Protein AF-U3J9T2-F1 (afdb_monomer)

Solvent-accessible surface area (backbone atoms only — not comparable to full-atom values): 41982 Å² total; per-residue (Å²): 134,85,82,88,85,82,88,82,87,85,90,82,86,82,87,86,90,87,89,77,88,88,90,79,89,83,90,85,90,79,85,86,85,79,90,85,88,82,77,99,69,91,86,81,83,90,87,88,74,87,80,78,73,68,96,75,68,68,70,68,56,60,68,56,60,67,67,69,76,76,83,82,86,88,88,88,88,86,88,88,80,90,82,88,84,91,87,84,89,85,86,90,87,87,85,85,88,87,88,89,90,83,90,85,85,92,86,82,92,87,87,84,89,87,90,83,83,85,76,89,59,68,58,59,53,54,51,48,54,52,50,50,52,50,50,53,51,50,49,53,52,49,50,54,50,52,50,62,45,49,56,51,48,54,52,50,51,52,52,51,48,54,54,48,52,54,52,52,50,55,48,49,56,50,50,53,53,49,51,51,49,51,53,48,56,49,49,55,51,50,53,52,49,53,50,53,51,52,52,54,48,53,52,52,49,53,49,53,50,51,52,53,49,54,51,52,54,50,56,49,52,49,52,53,51,50,56,48,48,53,51,49,54,50,57,48,47,52,52,51,54,51,20,51,51,46,44,53,50,50,52,53,50,50,50,51,44,51,60,53,42,55,74,51,41,77,84,76,60,74,97,82,68,79,96,67,78,53,63,63,57,38,54,53,39,53,49,45,52,50,51,46,55,50,48,53,53,59,26,59,78,63,71,49,45,52,74,66,55,47,57,51,44,55,48,47,42,50,51,50,57,48,52,51,51,52,49,52,48,52,51,50,50,53,50,51,50,43,52,48,46,62,49,47,44,61,52,28,79,68,40,60,86,76,56,91,79,86,90,84,94,85,92,89,92,89,93,90,91,92,91,88,89,91,90,89,87,88,89,87,86,82,80,71,65,71,58,56,50,54,51,48,54,30,45,50,53,42,51,52,50,54,61,65,23,41,60,69,69,67,55,86,49,69,66,53,47,49,51,47,49,51,48,52,48,52,42,39,50,47,69,73,64,62,57,91,81,31,38,50,62,49,46,53,38,43,52,52,50,52,37,35,78,70,55,34,74,38,85,39,97,93,39,82,43,42,30,77,80,40,95,43,35,52,60,46,38,39,49,48,35,19,49,43,58,46,47,41,13,43,55,51,19,36,74,39,64,40,52,17,40,57,50,14,24,45,51,32,36,49,25,74,75,39,54,69,32,40,50,36,28,48,30,49,39,40,63,56,31,29,72,75,68,52,49,80,85,75,90,55,91,90,63,53,70,69,59,50,41,41,64,68,33,52,54,70,56,97,93,37,74,58,52,69,73,56,49,52,33,25,51,27,6,37,42,26,25,51,29,27,28,26,73,45,66,51,83,91,65,98,69,89,72,78,67,92,63,32,55,67,58,52,53,50,43,54,54,46,51,67,73,47,84,71,51,61,52,55,44,38,41,41,53,37,34,29,43,56,50,28,36,39,58,47,37,72,74,46,40,70,63,40,53,53,51,54,47,45,43,64,70,61,45,45,58,57,43,56,77,67,35,50,89,90,47,41,68,36,46,53,58,33,50,54,55,52,51,52,24,63,74,69,73,48,57,68,79,38,77,57,60,83,47,85,60,40,71,74,74

Foldseek 3Di:
DDDDDDDDDDDDDDDDDDDDDDDDDDDDDDDDDDDDDDDPDPPPPDDDDDPDDDPPPPPVVVVVVVVVPPPDDDDDDDDDDDDDDYDDDDDDDDDDDDDDDDDDDDDDDDDDDDDDDDPPDVVVVVVVVVVVVVVVVVVVVVVVVVVVVVVVVVVVVVVVVVVVVVVVVVVVVVVVVVVVVVVVVVVVVVVVVVVVVVVVVVVVVVVVVVVVVVVVVVVVVVVVVVVVVVVVVVVVVVVLVVQVVLLVLLVVLLVLLVVLLVVLDPVPDDPPFDPDPSVVLNVLSVVLNVVSVVLSVVCVVVPGDDPVSSVVSVVSSVVSVVSVVVVVVVRVVRVVVVVVCVVVVVCVCVVVVPDDDDDDYDDDYDYDDDDDDDDDDDDDDDDDPVLVVLLVVLLVLLVVLCVLCVCLVPPPDPVSVVLLVQLLQQQQVLLVVQDLFFLVSLVVSLVSNVCQLVQHWHDGPNDTHHLVVDPSSNSSSLLSNLLNLLVCLQPVCLPPVLSLQSSLQSQLAVCVVPVSSVSSNCNNLCQQAVLLSLDQDDDDPPDDPVVNVVSNNWDADPNDTDDPSSSLSRNLSSLSSVLNNQDHYHPPDDDPDDRPRHCVSVVVSLVSLQPDQDDQLNSLSNNQSNCLRNVQVNCVVVPPVSVVSLVCCVPPVLVSNVVRYDPVRCVSVVSSNVQSVVCVVVVHRDHHDNHRDPVSNVD

Mean predicted aligned error: 21.97 Å

Organism: Anas platyrhynchos platyrhynchos (NCBI:txid8840)

Sequence (699 aa):
MGSGVLNRCYEAPADPCGCSQQCLFTLSCCALSSQQVFSPKDVLEGCMSPLMLSSYSGWVLDRIVERSNQEITPSKTSTPNKSTPRTNQLPLEKVTSASHQGSSPLSSTVLSETKVLSLGNFICIFFWCVLVVLTVCCFWHLCNLQEGLRQRQEQQEQMVRAVYDLASEQLKRFDELKELKQHQEFQDLQEVMEKSLKETQGQQEKLKEEHRHRAKVLNLKLREAEQQRQRQEELERLRKEEGQERLRRLYSIQEEVLQLNQQIDPNYRHKDLPKIDLSAYSSRGNQICGLVSGLIRTTSERGFPTQVDVANTERALQEMRGLISSMQQEIAAAVEEKKRRDEEEKRQKQQELLKKSQMKAQSTAPAQLPGGKQTKEGLQVKTDESIMRWYQELQDAANQCVTSFSEISNCKDNEVKKIKTDLQKAATIPVSQISTIAGSQLREIFDKINNLLSGKSVQSGGRSVSVTQHPQGLDFVYYKLAEKFVSQGEEEVASHREAAFPIAVVASGIWEIHPRVGDLFLAHLHKKCPYSVPFYPAFKEGTSMEEYQRMLGYQFKDSKIEEQDHFLKRMSGLIRLYAAIIQLRWPYGNRQGTHPHGLSYGWRWLAQMLNMEPLADVTATLLFGFLEVCGNALMKQYQIQFWKMMLLIREDYFPRIEAITSSGQMGSLMRFKQFLEECLQKKEIPLPKGFLQPSFWRS

Secondary structure (DSSP, 8-state):
---------------------------------------TT---SS--------TT-SHHHHHHHHHHSSS------------------------------------------------TTHHHHHHHHHHHHHHHHHHHHHHHHHHHHHHHHHHHHHHHHHHHHHHHHHHHHHHHHHHHHHHHHHHHHHHHHHHHHHHHHHHHHHHHHHHHHHHHHHHHHHHHHHHHHHHHHHHHHHHHHHHHHHHHHHHHHHHHHHHHHHTT-TTSS-SSS----THHHHHHHHHHHHHHHHHHHHHHTTSS--HHHHHHHHHHHHHHHHHHHHHHHHHHHHHHHHHHHHHHHHHHTTTTTT---------------------------PPPHHHHHHHHHHHHHHHHHHHHTHHHHH---HHHHHHHHHHHHHHHHHHTT--SS-HHHHHHHHHHHHHHHTT--EEETTEEE-GGGSTTHHHHHHHHHHHHHHHHHHTHHHH-GGGHHHHHHHHHHHHHH-HHHHHHHHHHHHHH-GGGTT---PPPTT--HHHHHHHTT--EETTEEPPHHHHHHHHHHHHHHHHHHTT---SSS---SPPTT-HHHHHHHHHHHHHSPPPTTHHHHHHHHHHHHHHHHHHHHHHHHHHHHHHHIIIIIHHHHHHHS-TTTTHHHHHHHHHHHHHHHHTSPPPPTT---TTGGG-

InterPro domains:
  IPR012476 mRNA export factor GLE1-like [PF07817] (398-649)
  IPR012476 mRNA export factor GLE1-like [PTHR12960] (145-699)
  IPR038506 GLE1-like superfamily [G3DSA:1.25.40.510] (381-687)

pLDDT: mean 74.56, std 25.42, range [22.25, 98.0]

Radius of gyration: 57.05 Å; Cα contacts (8 Å, |Δi|>4): 463; chains: 1; bounding box: 172×95×191 Å

Structure (mmCIF, N/CA/C/O backbone):
data_AF-U3J9T2-F1
#
_entry.id   AF-U3J9T2-F1
#
loop_
_atom_site.group_PDB
_atom_site.id
_atom_site.type_symbol
_atom_site.label_atom_id
_atom_site.label_alt_id
_atom_site.label_comp_id
_atom_site.label_asym_id
_atom_site.label_entity_id
_atom_site.label_seq_id
_atom_site.pdbx_PDB_ins_code
_atom_site.Cartn_x
_atom_site.Cartn_y
_atom_site.Cartn_z
_atom_site.occupancy
_atom_site.B_iso_or_equiv
_atom_site.auth_seq_id
_atom_site.auth_comp_id
_atom_site.auth_asym_id
_atom_site.auth_atom_id
_atom_site.pdbx_PDB_model_num
ATOM 1 N N . MET A 1 1 ? -8.065 39.996 -40.412 1.00 37.09 1 MET A N 1
ATOM 2 C CA . MET A 1 1 ? -7.690 39.675 -41.809 1.00 37.09 1 MET A CA 1
ATOM 3 C C . MET A 1 1 ? -6.802 38.441 -41.711 1.00 37.09 1 MET A C 1
ATOM 5 O O . MET A 1 1 ? -5.920 38.449 -40.868 1.00 37.09 1 MET A O 1
ATOM 9 N N . GLY A 1 2 ? -7.122 37.312 -42.341 1.00 29.69 2 GLY A N 1
ATOM 10 C CA . GLY A 1 2 ? -7.402 37.195 -43.776 1.00 29.69 2 GLY A CA 1
ATOM 11 C C . GLY A 1 2 ? -6.067 36.847 -44.444 1.00 29.69 2 GLY A C 1
ATOM 12 O O . GLY A 1 2 ? -5.346 37.764 -44.806 1.00 29.69 2 GLY A O 1
ATOM 13 N N . SER A 1 3 ? -5.544 35.626 -44.302 1.00 26.44 3 SER A N 1
ATOM 14 C CA . SER A 1 3 ? -5.999 34.361 -44.918 1.00 26.44 3 SER A CA 1
ATOM 15 C C . SER A 1 3 ? -5.708 34.294 -46.420 1.00 26.44 3 SER A C 1
ATOM 17 O O . SER A 1 3 ? -6.382 34.955 -47.198 1.00 26.44 3 SER A O 1
ATOM 19 N N . GLY A 1 4 ? -4.781 33.408 -46.805 1.00 30.00 4 GLY A N 1
ATOM 20 C CA . GLY A 1 4 ? -4.706 32.811 -48.146 1.00 30.00 4 GLY A CA 1
ATOM 21 C C . GLY A 1 4 ? -3.979 33.600 -49.243 1.00 30.00 4 GLY A C 1
ATOM 22 O O . GLY A 1 4 ? -4.584 34.410 -49.934 1.00 30.00 4 GLY A O 1
ATOM 23 N N . VAL A 1 5 ? -2.723 33.225 -49.509 1.00 29.38 5 VAL A N 1
ATOM 24 C CA . VAL A 1 5 ? -2.078 33.343 -50.833 1.00 29.38 5 VAL A CA 1
ATOM 25 C C . VAL A 1 5 ? -1.424 31.975 -51.104 1.00 29.38 5 VAL A C 1
ATOM 27 O O . VAL A 1 5 ? -0.530 31.583 -50.365 1.00 29.38 5 VAL A O 1
ATOM 30 N N . LEU A 1 6 ? -2.063 31.074 -51.860 1.00 28.98 6 LEU A N 1
ATOM 31 C CA . LEU A 1 6 ? -2.065 30.921 -53.331 1.00 28.98 6 LEU A CA 1
ATOM 32 C C . LEU A 1 6 ? -0.812 30.222 -53.911 1.00 28.98 6 LEU A C 1
ATOM 34 O O . LEU A 1 6 ? 0.228 30.835 -54.097 1.00 28.98 6 LEU A O 1
ATOM 38 N N . ASN A 1 7 ? -1.002 28.933 -54.227 1.00 27.06 7 ASN A N 1
ATOM 39 C CA . ASN A 1 7 ? -0.387 28.072 -55.254 1.00 27.06 7 ASN A CA 1
ATOM 40 C C . ASN A 1 7 ? 0.936 28.488 -55.938 1.00 27.06 7 ASN A C 1
ATOM 42 O O . ASN A 1 7 ? 0.969 29.510 -56.621 1.00 27.06 7 ASN A O 1
ATOM 46 N N . ARG A 1 8 ? 1.862 27.517 -56.081 1.00 26.50 8 ARG A N 1
ATOM 47 C CA . ARG A 1 8 ? 2.026 26.756 -57.353 1.00 26.50 8 ARG A CA 1
ATOM 48 C C . ARG A 1 8 ? 3.056 25.606 -57.304 1.00 26.50 8 ARG A C 1
ATOM 50 O O . ARG A 1 8 ? 4.168 25.819 -56.845 1.00 26.50 8 ARG A O 1
ATOM 57 N N . CYS A 1 9 ? 2.697 24.492 -57.965 1.00 24.03 9 CYS A N 1
ATOM 58 C CA . CYS A 1 9 ? 3.589 23.486 -58.588 1.00 24.03 9 CYS A CA 1
ATOM 59 C C . CYS A 1 9 ? 4.529 22.692 -57.627 1.00 24.03 9 CYS A C 1
ATOM 61 O O . CYS A 1 9 ? 4.546 22.967 -56.434 1.00 24.03 9 CYS A O 1
ATOM 63 N N . TYR A 1 10 ? 5.265 21.641 -58.029 1.00 25.88 10 TYR A N 1
ATOM 64 C CA . TYR A 1 10 ? 5.532 21.046 -59.360 1.00 25.88 10 TYR A CA 1
ATOM 65 C C . TYR A 1 10 ? 5.380 19.500 -59.369 1.00 25.88 10 TYR A C 1
ATOM 67 O O . TYR A 1 10 ? 4.999 18.892 -58.373 1.00 25.88 10 TYR A O 1
ATOM 75 N N . GLU A 1 11 ? 5.626 18.903 -60.536 1.00 25.31 11 GLU A N 1
ATOM 76 C CA . GLU A 1 11 ? 5.378 17.514 -60.962 1.00 25.31 11 GLU A CA 1
ATOM 77 C C . GLU A 1 11 ? 6.262 16.428 -60.312 1.00 25.31 11 GLU A C 1
ATOM 79 O O . GLU A 1 11 ? 7.401 16.678 -59.923 1.00 25.31 11 GLU A O 1
ATOM 84 N N . ALA A 1 12 ? 5.757 15.187 -60.326 1.00 27.47 12 ALA A N 1
ATOM 85 C CA . ALA A 1 12 ? 6.510 13.924 -60.364 1.00 27.47 12 ALA A CA 1
ATOM 86 C C . ALA A 1 12 ? 5.554 12.773 -60.780 1.00 27.47 12 ALA A C 1
ATOM 88 O O . ALA A 1 12 ? 4.345 12.930 -60.575 1.00 27.47 12 ALA A O 1
ATOM 89 N N . PRO A 1 13 ? 6.029 11.606 -61.273 1.00 35.06 13 PRO A N 1
ATOM 90 C CA . PRO A 1 13 ? 7.404 11.222 -61.617 1.00 35.06 13 PRO A CA 1
ATOM 91 C C . PRO A 1 13 ? 7.576 10.894 -63.123 1.00 35.06 13 PRO A C 1
ATOM 93 O O . PRO A 1 13 ? 6.642 11.035 -63.910 1.00 35.06 13 PRO A O 1
ATOM 96 N N . ALA A 1 14 ? 8.757 10.397 -63.511 1.00 27.16 14 ALA A N 1
ATOM 97 C CA . ALA A 1 14 ? 8.993 9.753 -64.806 1.00 27.16 14 ALA A CA 1
ATOM 98 C C . ALA A 1 14 ? 9.540 8.319 -64.632 1.00 27.16 14 ALA A C 1
ATOM 100 O O . ALA A 1 14 ? 10.391 8.065 -63.781 1.00 27.16 14 ALA A O 1
ATOM 101 N N . ASP A 1 15 ? 9.001 7.423 -65.456 1.00 27.42 15 ASP A N 1
ATOM 102 C CA . ASP A 1 15 ? 9.308 5.993 -65.665 1.00 27.42 15 ASP A CA 1
ATOM 103 C C . ASP A 1 15 ? 10.662 5.784 -66.426 1.00 27.42 15 ASP A C 1
ATOM 105 O O . ASP A 1 15 ? 11.304 6.800 -66.717 1.00 27.42 15 ASP A O 1
ATOM 109 N N . PRO A 1 16 ? 11.137 4.561 -66.821 1.00 45.53 16 PRO A N 1
ATOM 110 C CA . PRO A 1 16 ? 10.423 3.270 -66.902 1.00 45.53 16 PRO A CA 1
ATOM 111 C C . PRO A 1 16 ? 11.181 1.968 -66.493 1.00 45.53 16 PRO A C 1
ATOM 113 O O . PRO A 1 16 ? 12.394 1.926 -66.302 1.00 45.53 16 PRO A O 1
ATOM 116 N N . CYS A 1 17 ? 10.431 0.860 -66.628 1.00 26.41 17 CYS A N 1
ATOM 117 C CA . CYS A 1 17 ? 10.814 -0.429 -67.252 1.00 26.41 17 CYS A CA 1
ATOM 118 C C . CYS A 1 17 ? 11.277 -1.632 -66.398 1.00 26.41 17 CYS A C 1
ATOM 120 O O . CYS A 1 17 ? 12.336 -1.644 -65.781 1.00 26.41 17 CYS A O 1
ATOM 122 N N . GLY A 1 18 ? 10.517 -2.731 -66.536 1.00 25.39 18 GLY A N 1
ATOM 123 C CA . GLY A 1 18 ? 10.809 -4.071 -66.008 1.00 25.39 18 GLY A CA 1
ATOM 124 C C . GLY A 1 18 ? 9.667 -5.061 -66.295 1.00 25.39 18 GLY A C 1
ATOM 125 O O . GLY A 1 18 ? 9.005 -5.524 -65.373 1.00 25.39 18 GLY A O 1
ATOM 126 N N . CYS A 1 19 ? 9.357 -5.319 -67.571 1.00 25.73 19 CYS A N 1
ATOM 127 C CA . CYS A 1 19 ? 8.149 -6.060 -67.969 1.00 25.73 19 CYS A CA 1
ATOM 128 C C . CYS A 1 19 ? 8.258 -7.592 -67.849 1.00 25.73 19 CYS A C 1
ATOM 130 O O . CYS A 1 19 ? 9.147 -8.185 -68.454 1.00 25.73 19 CYS A O 1
ATOM 132 N N . SER A 1 20 ? 7.223 -8.231 -67.288 1.00 25.77 20 SER A N 1
ATOM 133 C CA . SER A 1 20 ? 6.673 -9.486 -67.836 1.00 25.77 20 SER A CA 1
ATOM 134 C C . SER A 1 20 ? 5.197 -9.703 -67.455 1.00 25.77 20 SER A C 1
ATOM 136 O O . SER A 1 20 ? 4.855 -9.731 -66.278 1.00 25.77 20 SER A O 1
ATOM 138 N N . GLN A 1 21 ? 4.352 -9.841 -68.482 1.00 26.75 21 GLN A N 1
ATOM 139 C CA . GLN A 1 21 ? 3.267 -10.827 -68.693 1.00 26.75 21 GLN A CA 1
ATOM 140 C C . GLN A 1 21 ? 2.772 -11.707 -67.513 1.00 26.75 21 GLN A C 1
ATOM 142 O O . GLN A 1 21 ? 3.571 -12.187 -66.722 1.00 26.75 21 GLN A O 1
ATOM 147 N N . GLN A 1 22 ? 1.503 -12.140 -67.423 1.00 25.70 22 GLN A N 1
ATOM 148 C CA . GLN A 1 22 ? 0.239 -11.839 -68.135 1.00 25.70 22 GLN A CA 1
ATOM 149 C C . GLN A 1 22 ? -0.900 -12.590 -67.408 1.00 25.70 22 GLN A C 1
ATOM 151 O O . GLN A 1 22 ? -0.722 -13.767 -67.112 1.00 25.70 22 GLN A O 1
ATOM 156 N N . CYS A 1 23 ? -2.080 -11.982 -67.225 1.00 24.98 23 CYS A N 1
ATOM 157 C CA . CYS A 1 23 ? -3.398 -12.642 -67.337 1.00 24.98 23 CYS A CA 1
ATOM 158 C C . CYS A 1 23 ? -4.540 -11.612 -67.243 1.00 24.98 23 CYS A C 1
ATOM 160 O O . CYS A 1 23 ? -4.361 -10.526 -66.696 1.00 24.98 23 CYS A O 1
ATOM 162 N N . LEU A 1 24 ? -5.698 -11.944 -67.817 1.00 24.73 24 LEU A N 1
ATOM 163 C CA . LEU A 1 24 ? -6.875 -11.078 -67.978 1.00 24.73 24 LEU A CA 1
ATOM 164 C C . LEU A 1 24 ? -8.155 -11.828 -67.569 1.00 24.73 24 LEU A C 1
ATOM 166 O O . LEU A 1 24 ? -8.141 -13.054 -67.500 1.00 24.73 24 LEU A O 1
ATOM 170 N N . PHE A 1 25 ? -9.261 -11.079 -67.442 1.00 24.00 25 PHE A N 1
ATOM 171 C CA . PHE A 1 25 ? -10.639 -11.544 -67.187 1.00 24.00 25 PHE A CA 1
ATOM 172 C C . PHE A 1 25 ? -10.896 -12.122 -65.772 1.00 24.00 25 PHE A C 1
ATOM 174 O O . PHE A 1 25 ? -9.995 -12.652 -65.137 1.00 24.00 25 PHE A O 1
ATOM 181 N N . THR A 1 26 ? -12.095 -12.013 -65.180 1.00 25.84 26 THR A N 1
ATOM 182 C CA . THR A 1 26 ? -13.397 -11.478 -65.656 1.00 25.84 26 THR A CA 1
ATOM 183 C C . THR A 1 26 ? -14.013 -10.446 -64.698 1.00 25.84 26 THR A C 1
ATOM 185 O O . THR A 1 26 ? -13.983 -10.626 -63.484 1.00 25.84 26 THR A O 1
ATOM 188 N N . LEU A 1 27 ? -14.709 -9.449 -65.255 1.00 23.45 27 LEU A N 1
ATOM 189 C CA . LEU A 1 27 ? -15.779 -8.689 -64.588 1.00 23.45 27 LEU A CA 1
ATOM 190 C C . LEU A 1 27 ? -17.138 -9.351 -64.880 1.00 23.45 27 LEU A C 1
ATOM 192 O O . LEU A 1 27 ? -17.394 -9.627 -66.049 1.00 23.45 27 LEU A O 1
ATOM 196 N N . SER A 1 28 ? -18.025 -9.506 -63.883 1.00 22.42 28 SER A N 1
ATOM 197 C CA . SER A 1 28 ? -19.464 -9.184 -64.027 1.00 22.42 28 SER A CA 1
ATOM 198 C C . SER A 1 28 ? -20.250 -9.214 -62.698 1.00 22.42 28 SER A C 1
ATOM 200 O O . SER A 1 28 ? -19.839 -9.816 -61.713 1.00 22.42 28 SER A O 1
ATOM 202 N N . CYS A 1 29 ? -21.392 -8.530 -62.717 1.00 22.25 29 CYS A N 1
ATOM 203 C CA . CYS A 1 29 ? -22.318 -8.133 -61.655 1.00 22.25 29 CYS A CA 1
ATOM 204 C C . CYS A 1 29 ? -22.961 -9.232 -60.779 1.00 22.25 29 CYS A C 1
ATOM 206 O O . CYS A 1 29 ? -23.467 -10.223 -61.298 1.00 22.25 29 CYS A O 1
ATOM 208 N N . CYS A 1 30 ? -23.167 -8.925 -59.488 1.00 22.28 30 CYS A N 1
ATOM 209 C CA . CYS A 1 30 ? -24.465 -8.488 -58.912 1.00 22.28 30 CYS A CA 1
ATOM 210 C C . CYS A 1 30 ? -24.235 -7.914 -57.491 1.00 22.28 30 CYS A C 1
ATOM 212 O O . CYS A 1 30 ? -23.440 -8.459 -56.737 1.00 22.28 30 CYS A O 1
ATOM 214 N N . ALA A 1 31 ? -24.694 -6.696 -57.169 1.00 22.88 31 ALA A N 1
ATOM 215 C CA . ALA A 1 31 ? -26.007 -6.383 -56.568 1.00 22.88 31 ALA A CA 1
ATOM 216 C C . ALA A 1 31 ? -26.253 -7.145 -55.240 1.00 22.88 31 ALA A C 1
ATOM 218 O O . ALA A 1 31 ? -26.233 -8.368 -55.230 1.00 22.88 31 ALA A O 1
ATOM 219 N N . LEU A 1 32 ? -26.494 -6.493 -54.094 1.00 23.23 32 LEU A N 1
ATOM 220 C CA . LEU A 1 32 ? -27.290 -5.270 -53.895 1.00 23.23 32 LEU A CA 1
ATOM 221 C C . LEU A 1 32 ? -26.536 -4.018 -53.388 1.00 23.23 32 LEU A C 1
ATOM 223 O O . LEU A 1 32 ? -25.539 -4.099 -52.677 1.00 23.23 32 LEU A O 1
ATOM 227 N N . SER A 1 33 ? -27.115 -2.852 -53.695 1.00 22.59 33 SER A N 1
ATOM 228 C CA . SER A 1 33 ? -26.993 -1.590 -52.942 1.00 22.59 33 SER A CA 1
ATOM 229 C C . SER A 1 33 ? -28.260 -1.400 -52.058 1.00 22.59 33 SER A C 1
ATOM 231 O O . SER A 1 33 ? -29.157 -2.235 -52.104 1.00 22.59 33 SER A O 1
ATOM 233 N N . SER A 1 34 ? -28.436 -0.379 -51.212 1.00 23.20 34 SER A N 1
ATOM 234 C CA . SER A 1 34 ? -27.685 0.870 -51.060 1.00 23.20 34 SER A CA 1
ATOM 235 C C . SER A 1 34 ? -27.793 1.459 -49.643 1.00 23.20 34 SER A C 1
ATOM 237 O O . SER A 1 34 ? -28.637 1.063 -48.850 1.00 23.20 34 SER A O 1
ATOM 239 N N . GLN A 1 35 ? -26.935 2.450 -49.394 1.00 24.20 35 GLN A N 1
ATOM 240 C CA . GLN A 1 35 ? -27.087 3.610 -48.499 1.00 24.20 35 GLN A CA 1
ATOM 241 C C . GLN A 1 35 ? -28.325 3.687 -47.576 1.00 24.20 35 GLN A C 1
ATOM 243 O O . GLN A 1 35 ? -29.444 3.866 -48.055 1.00 24.20 35 GLN A O 1
ATOM 248 N N . GLN A 1 36 ? -28.084 3.917 -46.280 1.00 23.41 36 GLN A N 1
ATOM 249 C CA . GLN A 1 36 ? -28.681 5.093 -45.634 1.00 23.41 36 GLN A CA 1
ATOM 250 C C . GLN A 1 36 ? -27.808 5.643 -44.496 1.00 23.41 36 GLN A C 1
ATOM 252 O O . GLN A 1 36 ? -27.172 4.896 -43.759 1.00 23.41 36 GLN A O 1
ATOM 257 N N . VAL A 1 37 ? -27.761 6.972 -44.388 1.00 26.27 37 VAL A N 1
ATOM 258 C CA . VAL A 1 37 ? -27.124 7.720 -43.293 1.00 26.27 37 VAL A CA 1
ATOM 259 C C . VAL A 1 37 ? -28.226 8.157 -42.338 1.00 26.27 37 VAL A C 1
ATOM 261 O O . VAL A 1 37 ? -29.204 8.736 -42.806 1.00 26.27 37 VAL A O 1
ATOM 264 N N . PHE A 1 38 ? -28.059 7.954 -41.028 1.00 22.70 38 PHE A N 1
ATOM 265 C CA . PHE A 1 38 ? -28.957 8.536 -40.027 1.00 22.70 38 PHE A CA 1
ATOM 266 C C . PHE A 1 38 ? -28.241 9.102 -38.792 1.00 22.70 38 PHE A C 1
ATOM 268 O O . PHE A 1 38 ? -27.065 8.852 -38.538 1.00 22.70 38 PHE A O 1
ATOM 275 N N . SER A 1 39 ? -28.983 9.972 -38.107 1.00 24.02 39 SER A N 1
ATOM 276 C CA . SER A 1 39 ? -28.554 10.928 -37.080 1.00 24.02 39 SER A CA 1
ATOM 277 C C . SER A 1 39 ? -28.090 10.278 -35.763 1.00 24.02 39 SER A C 1
ATOM 279 O O . SER A 1 39 ? -28.626 9.238 -35.383 1.00 24.02 39 SER A O 1
ATOM 281 N N . PRO A 1 40 ? -27.168 10.897 -34.996 1.00 32.62 40 PRO A N 1
ATOM 282 C CA . PRO A 1 40 ? -26.811 10.420 -33.661 1.00 32.62 40 PRO A CA 1
ATOM 283 C C . PRO A 1 40 ? -27.946 10.660 -32.649 1.00 32.62 40 PRO A C 1
ATOM 285 O O . PRO A 1 40 ? -28.027 11.732 -32.042 1.00 32.62 40 PRO A O 1
ATOM 288 N N . LYS A 1 41 ? -28.808 9.656 -32.435 1.00 28.89 41 LYS A N 1
ATOM 289 C CA . LYS A 1 41 ? -29.749 9.630 -31.295 1.00 28.89 41 LYS A CA 1
ATOM 290 C C . LYS A 1 41 ? -30.084 8.247 -30.719 1.00 28.89 41 LYS A C 1
ATOM 292 O O . LYS A 1 41 ? -30.382 8.174 -29.530 1.00 28.89 41 LYS A O 1
ATOM 297 N N . ASP A 1 42 ? -29.947 7.171 -31.490 1.00 28.09 42 ASP A N 1
ATOM 298 C CA . ASP A 1 42 ? -30.447 5.842 -31.100 1.00 28.09 42 ASP A CA 1
ATOM 299 C C . ASP A 1 42 ? -29.380 4.938 -30.450 1.00 28.09 42 ASP A C 1
ATOM 301 O O . ASP A 1 42 ? -29.049 3.865 -30.946 1.00 28.09 42 ASP A O 1
ATOM 305 N N . VAL A 1 43 ? -28.843 5.377 -29.304 1.00 29.23 43 VAL A N 1
ATOM 306 C CA . VAL A 1 43 ? -28.129 4.513 -28.333 1.00 29.23 43 VAL A CA 1
ATOM 307 C C . VAL A 1 43 ? -28.558 4.910 -26.914 1.00 29.23 43 VAL A C 1
ATOM 309 O O . VAL A 1 43 ? -27.759 5.382 -26.105 1.00 29.23 43 VAL A O 1
ATOM 312 N N . LEU A 1 44 ? -29.861 4.807 -26.631 1.00 32.53 44 LEU A N 1
ATOM 313 C CA . LEU A 1 44 ? -30.447 5.261 -25.361 1.00 32.53 44 LEU A CA 1
ATOM 314 C C . LEU A 1 44 ? -31.563 4.349 -24.819 1.00 32.53 44 LEU A C 1
ATOM 316 O O . LEU A 1 44 ? -32.418 4.786 -24.055 1.00 32.53 44 LEU A O 1
ATOM 320 N N . GLU A 1 45 ? -31.529 3.063 -25.167 1.00 31.00 45 GLU A N 1
ATOM 321 C CA . GLU A 1 45 ? -32.455 2.057 -24.642 1.00 31.00 45 GLU A CA 1
ATOM 322 C C . GLU A 1 45 ? -31.674 0.771 -24.318 1.00 31.00 45 GLU A C 1
ATOM 324 O O . GLU A 1 45 ? -30.967 0.238 -25.170 1.00 31.00 45 GLU A O 1
ATOM 329 N N . GLY A 1 46 ? -31.708 0.331 -23.052 1.00 29.09 46 GLY A N 1
ATOM 330 C CA . GLY A 1 46 ? -30.926 -0.825 -22.574 1.00 29.09 46 GLY A CA 1
ATOM 331 C C . GLY A 1 46 ? -30.409 -0.754 -21.128 1.00 29.09 46 GLY A C 1
ATOM 332 O O . GLY A 1 46 ? -30.119 -1.794 -20.550 1.00 29.09 46 GLY A O 1
ATOM 333 N N . CYS A 1 47 ? -30.342 0.434 -20.510 1.00 30.98 47 CYS A N 1
ATOM 334 C CA . CYS A 1 47 ? -29.929 0.612 -19.106 1.00 30.98 47 CYS A CA 1
ATOM 335 C C . CYS A 1 47 ? -30.769 1.690 -18.393 1.00 30.98 47 CYS A C 1
ATOM 337 O O . CYS A 1 47 ? -30.274 2.772 -18.086 1.00 30.98 47 CYS A O 1
ATOM 339 N N . MET A 1 48 ? -32.044 1.395 -18.117 1.00 26.98 48 MET A N 1
ATOM 340 C CA . MET A 1 48 ? -32.914 2.254 -17.303 1.00 26.98 48 MET A CA 1
ATOM 341 C C . MET A 1 48 ? -33.568 1.467 -16.164 1.00 26.98 48 MET A C 1
ATOM 343 O O . MET A 1 48 ? -34.574 0.783 -16.323 1.00 26.98 48 MET A O 1
ATOM 347 N N . SER A 1 49 ? -32.996 1.610 -14.975 1.00 28.16 49 SER A N 1
ATOM 348 C CA . SER A 1 49 ? -33.677 1.422 -13.693 1.00 28.16 49 SER A CA 1
ATOM 349 C C . SER A 1 49 ? -33.198 2.558 -12.790 1.00 28.16 49 SER A C 1
ATOM 351 O O . SER A 1 49 ? -31.984 2.733 -12.656 1.00 28.16 49 SER A O 1
ATOM 353 N N . PRO A 1 50 ? -34.094 3.402 -12.248 1.00 28.45 50 PRO A N 1
ATOM 354 C CA . PRO A 1 50 ? -33.684 4.651 -11.622 1.00 28.45 50 PRO A CA 1
ATOM 355 C C . PRO A 1 50 ? -32.957 4.390 -10.300 1.00 28.45 50 PRO A C 1
ATOM 357 O O . PRO A 1 50 ? -33.562 3.978 -9.310 1.00 28.45 50 PRO A O 1
ATOM 360 N N . LEU A 1 51 ? -31.656 4.688 -10.273 1.00 28.17 51 LEU A N 1
ATOM 361 C CA . LEU A 1 51 ? -30.897 4.814 -9.032 1.00 28.17 51 LEU A CA 1
ATOM 362 C C . LEU A 1 51 ? -31.432 6.023 -8.255 1.00 28.17 51 LEU A C 1
ATOM 364 O O . LEU A 1 51 ? -31.053 7.164 -8.520 1.00 28.17 51 LEU A O 1
ATOM 368 N N . MET A 1 52 ? -32.326 5.762 -7.301 1.00 27.03 52 MET A N 1
ATOM 369 C CA . MET A 1 52 ? -32.778 6.760 -6.336 1.00 27.03 52 MET A CA 1
ATOM 370 C C . MET A 1 52 ? -31.572 7.289 -5.558 1.00 27.03 52 MET A C 1
ATOM 372 O O . MET A 1 52 ? -30.948 6.561 -4.784 1.00 27.03 52 MET A O 1
ATOM 376 N N . LEU A 1 53 ? -31.239 8.562 -5.773 1.00 29.94 53 LEU A N 1
ATOM 377 C CA . LEU A 1 53 ? -30.223 9.253 -4.988 1.00 29.94 53 LEU A CA 1
ATOM 378 C C . LEU A 1 53 ? -30.660 9.318 -3.521 1.00 29.94 53 LEU A C 1
ATOM 380 O O . LEU A 1 53 ? -31.820 9.598 -3.216 1.00 29.94 53 LEU A O 1
ATOM 384 N N . SER A 1 54 ? -29.709 9.093 -2.612 1.00 33.94 54 SER A N 1
ATOM 385 C CA . SER A 1 54 ? -29.925 9.313 -1.181 1.00 33.94 54 SER A CA 1
ATOM 386 C C . SER A 1 54 ? -30.362 10.759 -0.931 1.00 33.94 54 SER A C 1
ATOM 388 O O . SER A 1 54 ? -29.825 11.691 -1.533 1.00 33.94 54 SER A O 1
ATOM 390 N N . SER A 1 55 ? -31.307 10.955 -0.010 1.00 33.44 55 SER A N 1
ATOM 391 C CA . SER A 1 55 ? -32.034 12.212 0.236 1.00 33.44 55 SER A CA 1
ATOM 392 C C . SER A 1 55 ? -31.191 13.375 0.793 1.00 33.44 55 SER A C 1
ATOM 394 O O . SER A 1 55 ? -31.745 14.350 1.292 1.00 33.44 55 SER A O 1
ATOM 396 N N . TYR A 1 56 ? -29.862 13.284 0.722 1.00 39.78 56 TYR A N 1
ATOM 397 C CA . TYR A 1 56 ? -28.905 14.282 1.201 1.00 39.78 56 TYR A CA 1
ATOM 398 C C . TYR A 1 56 ? -28.186 15.042 0.066 1.00 39.78 56 TYR A C 1
ATOM 400 O O . TYR A 1 56 ? -27.474 16.008 0.323 1.00 39.78 56 TYR A O 1
ATOM 408 N N . SER A 1 57 ? -28.363 14.648 -1.203 1.00 35.88 57 SER A N 1
ATOM 409 C CA . SER A 1 57 ? -27.598 15.213 -2.330 1.00 35.88 57 SER A CA 1
ATOM 410 C C . SER A 1 57 ? -28.096 16.563 -2.872 1.00 35.88 57 SER A C 1
ATOM 412 O O . SER A 1 57 ? -27.471 17.106 -3.779 1.00 35.88 57 SER A O 1
ATOM 414 N N . GLY A 1 58 ? -29.208 17.111 -2.364 1.00 33.06 58 GLY A N 1
ATOM 415 C CA . GLY A 1 58 ? -29.815 18.340 -2.905 1.00 33.06 58 GLY A CA 1
ATOM 416 C C . GLY A 1 58 ? -28.979 19.609 -2.687 1.00 33.06 58 GLY A C 1
ATOM 417 O O . GLY A 1 58 ? -28.771 20.384 -3.616 1.00 33.06 58 GLY A O 1
ATOM 418 N N . TRP A 1 59 ? -28.434 19.788 -1.480 1.00 40.31 59 TRP A N 1
ATOM 419 C CA . TRP A 1 59 ? -27.824 21.053 -1.032 1.00 40.31 59 TRP A CA 1
ATOM 420 C C . TRP A 1 59 ? -26.502 21.428 -1.732 1.00 40.31 59 TRP A C 1
ATOM 422 O O . TRP A 1 59 ? -26.029 22.559 -1.640 1.00 40.31 59 TRP A O 1
ATOM 432 N N . VAL A 1 60 ? -25.890 20.485 -2.454 1.00 34.69 60 VAL A N 1
ATOM 433 C CA . VAL A 1 60 ? -24.620 20.702 -3.169 1.00 34.69 60 VAL A CA 1
ATOM 434 C C . VAL A 1 60 ? -24.806 21.587 -4.411 1.00 34.69 60 VAL A C 1
ATOM 436 O O . VAL A 1 60 ? -23.849 22.219 -4.854 1.00 34.69 60 VAL A O 1
ATOM 439 N N . LEU A 1 61 ? -26.019 21.663 -4.971 1.00 35.72 61 LEU A N 1
ATOM 440 C CA . LEU A 1 61 ? -26.293 22.443 -6.182 1.00 35.72 61 LEU A CA 1
ATOM 441 C C . LEU A 1 61 ? -26.444 23.945 -5.896 1.00 35.72 61 LEU A C 1
ATOM 443 O O . LEU A 1 61 ? -25.857 24.753 -6.616 1.00 35.72 61 LEU A O 1
ATOM 447 N N . ASP A 1 62 ? -27.146 24.324 -4.824 1.00 32.28 62 ASP A N 1
ATOM 448 C CA . ASP A 1 62 ? -27.434 25.732 -4.499 1.00 32.28 62 ASP A CA 1
ATOM 449 C C . ASP A 1 62 ? -26.146 26.555 -4.310 1.00 32.28 62 ASP A C 1
ATOM 451 O O . ASP A 1 62 ? -25.973 27.623 -4.903 1.00 32.28 62 ASP A O 1
ATOM 455 N N . ARG A 1 63 ? -25.172 25.995 -3.578 1.00 36.72 63 ARG A N 1
ATOM 456 C CA . ARG A 1 63 ? -23.861 26.621 -3.313 1.00 36.72 63 ARG A CA 1
ATOM 457 C C . ARG A 1 63 ? -22.982 26.838 -4.550 1.00 36.72 63 ARG A C 1
ATOM 459 O O . ARG A 1 63 ? -22.003 27.581 -4.468 1.00 36.72 63 ARG A O 1
ATOM 466 N N . ILE A 1 64 ? -23.288 26.198 -5.679 1.00 35.75 64 ILE A N 1
ATOM 467 C CA . ILE A 1 64 ? -22.567 26.410 -6.943 1.00 35.75 64 ILE A CA 1
ATOM 468 C C . ILE A 1 64 ? -23.137 27.628 -7.687 1.00 35.75 64 ILE A C 1
ATOM 470 O O . ILE A 1 64 ? -22.375 28.359 -8.318 1.00 35.75 64 ILE A O 1
ATOM 474 N N . VAL A 1 65 ? -24.444 27.891 -7.565 1.00 36.53 65 VAL A N 1
ATOM 475 C CA . VAL A 1 65 ? -25.128 29.003 -8.248 1.00 36.53 65 VAL A CA 1
ATOM 476 C C . VAL A 1 65 ? -24.797 30.353 -7.608 1.00 36.53 65 VAL A C 1
ATOM 478 O O . VAL A 1 65 ? -24.515 31.315 -8.318 1.00 36.53 65 VAL A O 1
ATOM 481 N N . GLU A 1 66 ? -24.770 30.443 -6.274 1.00 31.08 66 GLU A N 1
ATOM 482 C CA . GLU A 1 66 ? -24.458 31.705 -5.577 1.00 31.08 66 GLU A CA 1
ATOM 483 C C . GLU A 1 66 ? -23.080 32.269 -5.961 1.00 31.08 66 GLU A C 1
ATOM 485 O O . GLU A 1 66 ? -22.897 33.483 -6.074 1.00 31.08 66 GLU A O 1
ATOM 490 N N . ARG A 1 67 ? -22.103 31.384 -6.197 1.00 34.59 67 ARG A N 1
ATOM 491 C CA . ARG A 1 67 ? -20.696 31.763 -6.369 1.00 34.59 67 ARG A CA 1
ATOM 492 C C . ARG A 1 67 ? -20.343 32.273 -7.768 1.00 34.59 67 ARG A C 1
ATOM 494 O O . ARG A 1 67 ? -19.307 32.914 -7.911 1.00 34.59 67 ARG A O 1
ATOM 501 N N . SER A 1 68 ? -21.177 32.041 -8.787 1.00 32.62 68 SER A N 1
ATOM 502 C CA . SER A 1 68 ? -20.924 32.544 -10.150 1.00 32.62 68 SER A CA 1
ATOM 503 C C . SER A 1 68 ? -21.308 34.013 -10.350 1.00 32.62 68 SER A C 1
ATOM 505 O O . SER A 1 68 ? -20.861 34.636 -11.308 1.00 32.62 68 SER A O 1
ATOM 507 N N . ASN A 1 69 ? -22.133 34.580 -9.463 1.00 29.98 69 ASN A N 1
ATOM 508 C CA . ASN A 1 69 ? -22.768 35.886 -9.673 1.00 29.98 69 ASN A CA 1
ATOM 509 C C . ASN A 1 69 ? -21.987 37.085 -9.095 1.00 29.98 69 ASN A C 1
ATOM 511 O O . ASN A 1 69 ? -22.469 38.211 -9.189 1.00 29.98 69 ASN A O 1
ATOM 515 N N . GLN A 1 70 ? -20.804 36.876 -8.499 1.00 32.84 70 GLN A N 1
ATOM 516 C CA . GLN A 1 70 ? -20.039 37.941 -7.822 1.00 32.84 70 GLN A CA 1
ATOM 517 C C . GLN A 1 70 ? -18.795 38.456 -8.577 1.00 32.84 70 GLN A C 1
ATOM 519 O O . GLN A 1 70 ? -18.259 39.489 -8.187 1.00 32.84 70 GLN A O 1
ATOM 524 N N . GLU A 1 71 ? -18.345 37.814 -9.665 1.00 31.83 71 GLU A N 1
ATOM 525 C CA . GLU A 1 71 ? -17.049 38.125 -10.314 1.00 31.83 71 GLU A CA 1
ATOM 526 C C . GLU A 1 71 ? -17.144 38.721 -11.742 1.00 31.83 71 GLU A C 1
ATOM 528 O O . GLU A 1 71 ? -16.280 38.466 -12.580 1.00 31.83 71 GLU A O 1
ATOM 533 N N . ILE A 1 72 ? -18.159 39.547 -12.056 1.00 28.41 72 ILE A N 1
ATOM 534 C CA . ILE A 1 72 ? -18.202 40.299 -13.336 1.00 28.41 72 ILE A CA 1
ATOM 535 C C . ILE A 1 72 ? -18.636 41.768 -13.154 1.00 28.41 72 ILE A C 1
ATOM 537 O O . ILE A 1 72 ? -19.813 42.100 -13.272 1.00 28.41 72 ILE A O 1
ATOM 541 N N . THR A 1 73 ? -17.670 42.680 -12.986 1.00 22.92 73 THR A N 1
ATOM 542 C CA . THR A 1 73 ? -17.808 44.112 -13.340 1.00 22.92 73 THR A CA 1
ATOM 543 C C . THR A 1 73 ? -16.492 44.657 -13.939 1.00 22.92 73 THR A C 1
ATOM 545 O O . THR A 1 73 ? -15.445 44.517 -13.311 1.00 22.92 73 THR A O 1
ATOM 548 N N . PRO A 1 74 ? -16.490 45.256 -15.153 1.00 32.03 74 PRO A N 1
ATOM 549 C CA . PRO A 1 74 ? -15.268 45.754 -15.802 1.00 32.03 74 PRO A CA 1
ATOM 550 C C . PRO A 1 74 ? -15.138 47.291 -15.810 1.00 32.03 74 PRO A C 1
ATOM 552 O O . PRO A 1 74 ? -16.130 48.015 -15.912 1.00 32.03 74 PRO A O 1
ATOM 555 N N . SER A 1 75 ? -13.901 47.799 -15.837 1.00 23.19 75 SER A N 1
ATOM 556 C CA . SER A 1 75 ? -13.577 49.225 -16.020 1.00 23.19 75 SER A CA 1
ATOM 557 C C . SER A 1 75 ? -12.475 49.453 -17.078 1.00 23.19 75 SER A C 1
ATOM 559 O O . SER A 1 75 ? -11.642 48.589 -17.342 1.00 23.19 75 SER A O 1
ATOM 561 N N . LYS A 1 76 ? -12.523 50.616 -17.746 1.00 25.62 76 LYS A N 1
ATOM 562 C CA . LYS A 1 76 ? -11.589 51.109 -18.797 1.00 25.62 76 LYS A CA 1
ATOM 563 C C . LYS A 1 76 ? -10.576 52.075 -18.120 1.00 25.62 76 LYS A C 1
ATOM 565 O O . LYS A 1 76 ? -10.860 52.498 -17.007 1.00 25.62 76 LYS A O 1
ATOM 570 N N . THR A 1 77 ? -9.425 52.546 -18.628 1.00 23.20 77 THR A N 1
ATOM 571 C CA . THR A 1 77 ? -8.857 52.877 -19.973 1.00 23.20 77 THR A CA 1
ATOM 572 C C . THR A 1 77 ? -7.299 53.054 -19.756 1.00 23.20 77 THR A C 1
ATOM 574 O O . THR A 1 77 ? -6.873 52.797 -18.636 1.00 23.20 77 THR A O 1
ATOM 577 N N . SER A 1 78 ? -6.315 53.431 -20.607 1.00 25.73 78 SER A N 1
ATOM 578 C CA . SER A 1 78 ? -6.148 54.085 -21.932 1.00 25.73 78 SER A CA 1
ATOM 579 C C . SER A 1 78 ? -4.765 53.786 -22.578 1.00 25.73 78 SER A C 1
ATOM 581 O O . SER A 1 78 ? -3.827 53.380 -21.902 1.00 25.73 78 SER A O 1
ATOM 583 N N . THR A 1 79 ? -4.624 54.091 -23.876 1.00 25.86 79 THR A N 1
ATOM 584 C CA . THR A 1 79 ? -3.373 54.340 -24.662 1.00 25.86 79 THR A CA 1
ATOM 585 C C . THR A 1 79 ? -2.883 55.812 -24.511 1.00 25.86 79 THR A C 1
ATOM 587 O O . THR A 1 79 ? -3.665 56.563 -23.921 1.00 25.86 79 THR A O 1
ATOM 590 N N . PRO A 1 80 ? -1.720 56.325 -25.033 1.00 38.94 80 PRO A N 1
ATOM 591 C CA . PRO A 1 80 ? -0.900 55.954 -26.226 1.00 38.94 80 PRO A CA 1
ATOM 592 C C . PRO A 1 80 ? 0.653 55.945 -25.957 1.00 38.94 80 PRO A C 1
ATOM 594 O O . PRO A 1 80 ? 1.018 55.789 -24.802 1.00 38.94 80 PRO A O 1
ATOM 597 N N . ASN A 1 81 ? 1.650 56.045 -26.873 1.00 24.44 81 ASN A N 1
ATOM 598 C CA . ASN A 1 81 ? 1.773 56.630 -28.234 1.00 24.44 81 ASN A CA 1
ATOM 599 C C . ASN A 1 81 ? 3.066 56.183 -29.006 1.00 24.44 81 ASN A C 1
ATOM 601 O O . ASN A 1 81 ? 4.013 55.772 -28.355 1.00 24.44 81 ASN A O 1
ATOM 605 N N . LYS A 1 82 ? 3.075 56.327 -30.357 1.00 24.48 82 LYS A N 1
ATOM 606 C CA . LYS A 1 82 ? 4.162 56.602 -31.379 1.00 24.48 82 LYS A CA 1
ATOM 607 C C . LYS A 1 82 ? 5.683 56.355 -31.091 1.00 24.48 82 LYS A C 1
ATOM 609 O O . LYS A 1 82 ? 6.118 56.530 -29.969 1.00 24.48 82 LYS A O 1
ATOM 614 N N . SER A 1 83 ? 6.605 56.120 -32.057 1.00 25.20 83 SER A N 1
ATOM 615 C CA . SER A 1 83 ? 6.588 55.909 -33.539 1.00 25.20 83 SER A CA 1
ATOM 616 C C . SER A 1 83 ? 7.979 55.477 -34.112 1.00 25.20 83 SER A C 1
ATOM 618 O O . SER A 1 83 ? 8.994 55.654 -33.450 1.00 25.20 83 SER A O 1
ATOM 620 N N . THR A 1 84 ? 8.026 54.973 -35.359 1.00 25.77 84 THR A N 1
ATOM 621 C CA . THR A 1 84 ? 9.202 54.672 -36.247 1.00 25.77 84 THR A CA 1
ATOM 622 C C . THR A 1 84 ? 9.944 55.946 -36.769 1.00 25.77 84 THR A C 1
ATOM 624 O O . THR A 1 84 ? 9.406 57.013 -36.458 1.00 25.77 84 THR A O 1
ATOM 627 N N . PRO A 1 85 ? 11.086 55.944 -37.554 1.00 36.28 85 PRO A N 1
ATOM 628 C CA . PRO A 1 85 ? 11.515 54.969 -38.612 1.00 36.28 85 PRO A CA 1
ATOM 629 C C . PRO A 1 85 ? 13.043 54.766 -38.983 1.00 36.28 85 PRO A C 1
ATOM 631 O O . PRO A 1 85 ? 13.894 55.541 -38.572 1.00 36.28 85 PRO A O 1
ATOM 634 N N . ARG A 1 86 ? 13.318 53.848 -39.955 1.00 23.98 86 ARG A N 1
ATOM 635 C CA . ARG A 1 86 ? 14.362 53.907 -41.054 1.00 23.98 86 ARG A CA 1
ATOM 636 C C . ARG A 1 86 ? 15.887 53.779 -40.704 1.00 23.98 86 ARG A C 1
ATOM 638 O O . ARG A 1 86 ? 16.248 54.055 -39.576 1.00 23.98 86 ARG A O 1
ATOM 645 N N . THR A 1 87 ? 16.863 53.378 -41.565 1.00 24.03 87 THR A N 1
ATOM 646 C CA . THR A 1 87 ? 16.959 52.861 -42.980 1.00 24.03 87 THR A CA 1
ATOM 647 C C . THR A 1 87 ? 18.257 52.011 -43.208 1.00 24.03 87 THR A C 1
ATOM 649 O O . THR A 1 87 ? 19.130 52.030 -42.349 1.00 24.03 87 THR A O 1
ATOM 652 N N . ASN A 1 88 ? 18.414 51.419 -44.416 1.00 25.81 88 ASN A N 1
ATOM 653 C CA . ASN A 1 88 ? 19.613 50.853 -45.115 1.00 25.81 88 ASN A CA 1
ATOM 654 C C . ASN A 1 88 ? 19.779 49.310 -45.041 1.00 25.81 88 ASN A C 1
ATOM 656 O O . ASN A 1 88 ? 19.597 48.753 -43.967 1.00 25.81 88 ASN A O 1
ATOM 660 N N . GLN A 1 89 ? 19.960 48.507 -46.117 1.00 26.56 89 GLN A N 1
ATOM 661 C CA . GLN A 1 89 ? 20.680 48.581 -47.429 1.00 26.56 89 GLN A CA 1
ATOM 662 C C . GLN A 1 89 ? 22.196 48.262 -47.329 1.00 26.56 89 GLN A C 1
ATOM 664 O O . GLN A 1 89 ? 22.830 48.798 -46.429 1.00 26.56 89 GLN A O 1
ATOM 669 N N . LEU A 1 90 ? 22.858 47.464 -48.200 1.00 29.66 90 LEU A N 1
ATOM 670 C CA . LEU A 1 90 ? 22.449 46.617 -49.363 1.00 29.66 90 LEU A CA 1
ATOM 671 C C . LEU A 1 90 ? 23.467 45.412 -49.546 1.00 29.66 90 LEU A C 1
ATOM 673 O O . LEU A 1 90 ? 24.006 45.037 -48.507 1.00 29.66 90 LEU A O 1
ATOM 677 N N . PRO A 1 91 ? 23.687 44.678 -50.682 1.00 37.47 91 PRO A N 1
ATOM 678 C CA . PRO A 1 91 ? 23.775 43.204 -50.622 1.00 37.47 91 PRO A CA 1
ATOM 679 C C . PRO A 1 91 ? 25.098 42.525 -51.080 1.00 37.47 91 PRO A C 1
ATOM 681 O O . PRO A 1 91 ? 26.074 43.155 -51.471 1.00 37.47 91 PRO A O 1
ATOM 684 N N . LEU A 1 92 ? 25.038 41.186 -51.079 1.00 26.48 92 LEU A N 1
ATOM 685 C CA . LEU A 1 92 ? 25.835 40.200 -51.832 1.00 26.48 92 LEU A CA 1
ATOM 686 C C . LEU A 1 92 ? 25.940 40.486 -53.348 1.00 26.48 92 LEU A C 1
ATOM 688 O O . LEU A 1 92 ? 24.922 40.785 -53.966 1.00 26.48 92 LEU A O 1
ATOM 692 N N . GLU A 1 93 ? 27.090 40.178 -53.969 1.00 26.36 93 GLU A N 1
ATOM 693 C CA . GLU A 1 93 ? 27.138 39.737 -55.379 1.00 26.36 93 GLU A CA 1
ATOM 694 C C . GLU A 1 93 ? 28.310 38.765 -55.673 1.00 26.36 93 GLU A C 1
ATOM 696 O O . GLU A 1 93 ? 29.137 38.488 -54.803 1.00 26.36 93 GLU A O 1
ATOM 701 N N . LYS A 1 94 ? 28.318 38.160 -56.873 1.00 26.75 94 LYS A N 1
ATOM 702 C CA . LYS A 1 94 ? 29.127 36.995 -57.283 1.00 26.75 94 LYS A CA 1
ATOM 703 C C . LYS A 1 94 ? 29.240 36.960 -58.817 1.00 26.75 94 LYS A C 1
ATOM 705 O O . LYS A 1 94 ? 28.211 36.822 -59.472 1.00 26.75 94 LYS A O 1
ATOM 710 N N . VAL A 1 95 ? 30.448 37.022 -59.393 1.00 26.55 95 VAL A N 1
ATOM 711 C CA . VAL A 1 95 ? 30.651 37.096 -60.862 1.00 26.55 95 VAL A CA 1
ATOM 712 C C . VAL A 1 95 ? 31.640 36.036 -61.391 1.00 26.55 95 VAL A C 1
ATOM 714 O O . VAL A 1 95 ? 32.464 35.495 -60.659 1.00 26.55 95 VAL A O 1
ATOM 717 N N . THR A 1 96 ? 31.450 35.690 -62.664 1.00 27.72 96 THR A N 1
ATOM 718 C CA . THR A 1 96 ? 31.892 34.516 -63.441 1.00 27.72 96 THR A CA 1
ATOM 719 C C . THR A 1 96 ? 33.381 34.396 -63.788 1.00 27.72 96 THR A C 1
ATOM 721 O O . THR A 1 96 ? 34.077 35.393 -63.957 1.00 27.72 96 THR A O 1
ATOM 724 N N . SER A 1 97 ? 33.808 33.163 -64.087 1.00 27.47 97 SER A N 1
ATOM 725 C CA . SER A 1 97 ? 34.974 32.844 -64.928 1.00 27.47 97 SER A CA 1
ATOM 726 C C . SER A 1 97 ? 34.581 32.640 -66.405 1.00 27.47 97 SER A C 1
ATOM 728 O O . SER A 1 97 ? 33.448 32.262 -66.702 1.00 27.47 97 SER A O 1
ATOM 730 N N . ALA A 1 98 ? 35.520 32.866 -67.333 1.00 26.73 98 ALA A N 1
ATOM 731 C CA . ALA A 1 98 ? 35.370 32.614 -68.773 1.00 26.73 98 ALA A CA 1
ATOM 732 C C . ALA A 1 98 ? 36.717 32.207 -69.420 1.00 26.73 98 ALA A C 1
ATOM 734 O O . ALA A 1 98 ? 37.779 32.402 -68.832 1.00 26.73 98 ALA A O 1
ATOM 735 N N . SER A 1 99 ? 36.666 31.607 -70.612 1.00 27.75 99 SER A N 1
ATOM 736 C CA . SER A 1 99 ? 37.788 30.967 -71.333 1.00 27.75 99 SER A CA 1
ATOM 737 C C . SER A 1 99 ? 38.474 31.856 -72.380 1.00 27.75 99 SER A C 1
ATOM 739 O O . SER A 1 99 ? 37.819 32.760 -72.878 1.00 27.75 99 SER A O 1
ATOM 741 N N . HIS A 1 100 ? 39.687 31.493 -72.839 1.00 29.41 100 HIS A N 1
ATOM 742 C CA . HIS A 1 100 ? 40.069 31.425 -74.275 1.00 29.41 100 HIS A CA 1
ATOM 743 C C . HIS A 1 100 ? 41.401 30.645 -74.493 1.00 29.41 100 HIS A C 1
ATOM 745 O O . HIS A 1 100 ? 41.919 30.065 -73.542 1.00 29.41 100 HIS A O 1
ATOM 751 N N . GLN A 1 101 ? 41.887 30.518 -75.743 1.00 28.38 101 GLN A N 1
ATOM 752 C CA . GLN A 1 101 ? 42.851 29.491 -76.216 1.00 28.38 101 GLN A CA 1
ATOM 753 C C . GLN A 1 101 ? 44.116 30.049 -76.924 1.00 28.38 101 GLN A C 1
ATOM 755 O O . GLN A 1 101 ? 44.099 31.177 -77.407 1.00 28.38 101 GLN A O 1
ATOM 760 N N . GLY A 1 102 ? 45.146 29.196 -77.084 1.00 25.64 102 GLY A N 1
ATOM 761 C CA . GLY A 1 102 ? 46.266 29.303 -78.053 1.00 25.64 102 GLY A CA 1
ATOM 762 C C . GLY A 1 102 ? 47.536 28.573 -77.551 1.00 25.64 102 GLY A C 1
ATOM 763 O O . GLY A 1 102 ? 47.997 28.891 -76.463 1.00 25.64 102 GLY A O 1
ATOM 764 N N . SER A 1 103 ? 48.040 27.459 -78.117 1.00 28.89 103 SER A N 1
ATOM 765 C CA . SER A 1 103 ? 48.649 27.190 -79.452 1.00 28.89 103 SER A CA 1
ATOM 766 C C . SER A 1 103 ? 50.050 27.809 -79.657 1.00 28.89 103 SER A C 1
ATOM 768 O O . SER A 1 103 ? 50.180 29.003 -79.424 1.00 28.89 103 SER A O 1
ATOM 770 N N . SER A 1 104 ? 51.110 27.163 -80.177 1.00 28.44 104 SER A N 1
ATOM 771 C CA . SER A 1 104 ? 51.460 25.750 -80.496 1.00 28.44 104 SER A CA 1
ATOM 772 C C . SER A 1 104 ? 52.988 25.666 -80.801 1.00 28.44 104 SER A C 1
ATOM 774 O O . SER A 1 104 ? 53.565 26.704 -81.120 1.00 28.44 104 SER A O 1
ATOM 776 N N . PRO A 1 105 ? 53.665 24.492 -80.757 1.00 35.56 105 PRO A N 1
ATOM 777 C CA . PRO A 1 105 ? 55.107 24.368 -81.058 1.00 35.56 105 PRO A CA 1
ATOM 778 C C . PRO A 1 105 ? 55.469 23.643 -82.388 1.00 35.56 105 PRO A C 1
ATOM 780 O O . PRO A 1 105 ? 54.628 22.981 -82.985 1.00 35.56 105 PRO A O 1
ATOM 783 N N . LEU A 1 106 ? 56.772 23.686 -82.739 1.00 27.80 106 LEU A N 1
ATOM 784 C CA . LEU A 1 106 ? 57.540 22.890 -83.737 1.00 27.80 106 LEU A CA 1
ATOM 785 C C . LEU A 1 106 ? 57.382 23.134 -85.262 1.00 27.80 106 LEU A C 1
ATOM 787 O O . LEU A 1 106 ? 56.349 22.850 -85.857 1.00 27.80 106 LEU A O 1
ATOM 791 N N . SER A 1 107 ? 58.511 23.501 -85.899 1.00 25.89 107 SER A N 1
ATOM 792 C CA . SER A 1 107 ? 59.004 23.177 -87.269 1.00 25.89 107 SER A CA 1
ATOM 793 C C . SER A 1 107 ? 60.331 23.938 -87.512 1.00 25.89 107 SER A C 1
ATOM 795 O O . SER A 1 107 ? 60.533 24.965 -86.873 1.00 25.89 107 SER A O 1
ATOM 797 N N . SER A 1 108 ? 61.277 23.572 -88.389 1.00 27.42 108 SER A N 1
ATOM 798 C CA . SER A 1 108 ? 61.631 22.295 -89.050 1.00 27.42 108 SER A CA 1
ATOM 799 C C . SER A 1 108 ? 63.038 22.426 -89.689 1.00 27.42 108 SER A C 1
ATOM 801 O O . SER A 1 108 ? 63.489 23.537 -89.959 1.00 27.42 108 SER A O 1
ATOM 803 N N . THR A 1 109 ? 63.734 21.316 -89.957 1.00 26.12 109 THR A N 1
ATOM 804 C CA . THR A 1 109 ? 65.115 21.279 -90.496 1.00 26.12 109 THR A CA 1
ATOM 805 C C . THR A 1 109 ? 65.261 21.817 -91.930 1.00 26.12 109 THR A C 1
ATOM 807 O O . THR A 1 109 ? 64.451 21.486 -92.790 1.00 26.12 109 THR A O 1
ATOM 810 N N . VAL A 1 110 ? 66.374 22.507 -92.222 1.00 28.34 110 VAL A N 1
ATOM 811 C CA . VAL A 1 110 ? 66.975 22.624 -93.571 1.00 28.34 110 VAL A CA 1
ATOM 812 C C . VAL A 1 110 ? 68.490 22.392 -93.457 1.00 28.34 110 VAL A C 1
ATOM 814 O O . VAL A 1 110 ? 69.086 22.709 -92.429 1.00 28.34 110 VAL A O 1
ATOM 817 N N . LEU A 1 111 ? 69.104 21.803 -94.487 1.00 27.69 111 LEU A N 1
ATOM 818 C CA . LEU A 1 111 ? 70.506 21.372 -94.516 1.00 27.69 111 LEU A CA 1
ATOM 819 C C . LEU A 1 111 ? 71.209 21.894 -95.780 1.00 27.69 111 LEU A C 1
ATOM 821 O O . LEU A 1 111 ? 70.629 21.847 -96.862 1.00 27.69 111 LEU A O 1
ATOM 825 N N . SER A 1 112 ? 72.463 22.337 -95.660 1.00 28.20 112 SER A N 1
ATOM 826 C CA . SER A 1 112 ? 73.338 22.640 -96.803 1.00 28.20 112 SER A CA 1
ATOM 827 C C . SER A 1 112 ? 74.813 22.482 -96.424 1.00 28.20 112 SER A C 1
ATOM 829 O O . SER A 1 112 ? 75.264 23.059 -95.436 1.00 28.20 112 SER A O 1
ATOM 831 N N . GLU A 1 113 ? 75.564 21.707 -97.204 1.00 27.80 113 GLU A N 1
ATOM 832 C CA . GLU A 1 113 ? 76.986 21.425 -96.974 1.00 27.80 113 GLU A CA 1
ATOM 833 C C . GLU A 1 113 ? 77.911 22.516 -97.536 1.00 27.80 113 GLU A C 1
ATOM 835 O O . GLU A 1 113 ? 77.655 23.055 -98.611 1.00 27.80 113 GLU A O 1
ATOM 840 N N . THR A 1 114 ? 79.092 22.703 -96.934 1.00 27.53 114 THR A N 1
ATOM 841 C CA . THR A 1 114 ? 80.352 22.718 -97.711 1.00 27.53 114 THR A CA 1
ATOM 842 C C . THR A 1 114 ? 81.560 22.394 -96.826 1.00 27.53 114 THR A C 1
ATOM 844 O O . THR A 1 114 ? 81.598 22.756 -95.653 1.00 27.53 114 THR A O 1
ATOM 847 N N . LYS A 1 115 ? 82.570 21.713 -97.387 1.00 32.44 115 LYS A N 1
ATOM 848 C CA . LYS A 1 115 ? 83.859 21.421 -96.732 1.00 32.44 115 LYS A CA 1
ATOM 849 C C . LYS A 1 115 ? 84.954 22.315 -97.316 1.00 32.44 115 LYS A C 1
ATOM 851 O O . LYS A 1 115 ? 85.090 22.349 -98.534 1.00 32.44 115 LYS A O 1
ATOM 856 N N . VAL A 1 116 ? 85.812 22.898 -96.475 1.00 32.09 116 VAL A N 1
ATOM 857 C CA . VAL A 1 116 ? 87.184 23.301 -96.852 1.00 32.09 116 VAL A CA 1
ATOM 858 C C . VAL A 1 116 ? 88.134 22.947 -95.700 1.00 32.09 116 VAL A C 1
ATOM 860 O O . VAL A 1 116 ? 87.741 22.961 -94.535 1.00 32.09 116 VAL A O 1
ATOM 863 N N . LEU A 1 117 ? 89.365 22.552 -96.031 1.00 36.19 117 LEU A N 1
ATOM 864 C CA . LEU A 1 117 ? 90.366 22.047 -95.090 1.00 36.19 117 LEU A CA 1
ATOM 865 C C . LEU A 1 117 ? 91.164 23.165 -94.391 1.00 36.19 117 LEU A C 1
ATOM 867 O O . LEU A 1 117 ? 91.413 24.220 -94.958 1.00 36.19 117 LEU A O 1
ATOM 871 N N . SER A 1 118 ? 91.708 22.811 -93.222 1.00 39.53 118 SER A N 1
ATOM 872 C CA . SER A 1 118 ? 93.036 23.225 -92.742 1.00 39.53 118 SER A CA 1
ATOM 873 C C . SER A 1 118 ? 93.364 24.729 -92.655 1.00 39.53 118 SER A C 1
ATOM 875 O O . SER A 1 118 ? 94.075 25.277 -93.495 1.00 39.53 118 SER A O 1
ATOM 877 N N . LEU A 1 119 ? 93.070 25.317 -91.490 1.00 40.72 119 LEU A N 1
ATOM 878 C CA . LEU A 1 119 ? 93.950 26.327 -90.875 1.00 40.72 119 LEU A CA 1
ATOM 879 C C . LEU A 1 119 ? 94.293 25.952 -89.416 1.00 40.72 119 LEU A C 1
ATOM 881 O O . LEU A 1 119 ? 94.159 26.734 -88.472 1.00 40.72 119 LEU A O 1
ATOM 885 N N . GLY A 1 120 ? 94.679 24.688 -89.228 1.00 53.72 120 GLY A N 1
ATOM 886 C CA . GLY A 1 120 ? 94.946 24.094 -87.920 1.00 53.72 120 GLY A CA 1
ATOM 887 C C . GLY A 1 120 ? 96.246 24.590 -87.287 1.00 53.72 120 GLY A C 1
ATOM 888 O O . GLY A 1 120 ? 97.306 24.060 -87.590 1.00 53.72 120 GLY A O 1
ATOM 889 N N . ASN A 1 121 ? 96.141 25.599 -86.413 1.00 52.66 121 ASN A N 1
ATOM 890 C CA . ASN A 1 121 ? 96.822 25.665 -85.104 1.00 52.66 121 ASN A CA 1
ATOM 891 C C . ASN A 1 121 ? 96.460 26.951 -84.335 1.00 52.66 121 ASN A C 1
ATOM 893 O O . ASN A 1 121 ? 96.206 26.892 -83.135 1.00 52.66 121 ASN A O 1
ATOM 897 N N . PHE A 1 122 ? 96.337 28.100 -85.012 1.00 48.31 122 PHE A N 1
ATOM 898 C CA . PHE A 1 122 ? 95.991 29.368 -84.345 1.00 48.31 122 PHE A CA 1
ATOM 899 C C . PHE A 1 122 ? 94.529 29.442 -83.883 1.00 48.31 122 PHE A C 1
ATOM 901 O O . PHE A 1 122 ? 94.258 29.911 -82.778 1.00 48.31 122 PHE A O 1
ATOM 908 N N . ILE A 1 123 ? 93.589 28.923 -84.684 1.00 53.03 123 ILE A N 1
ATOM 909 C CA . ILE A 1 123 ? 92.164 28.881 -84.315 1.00 53.03 123 ILE A CA 1
ATOM 910 C C . ILE A 1 123 ? 91.965 28.041 -83.046 1.00 53.03 123 ILE A C 1
ATOM 912 O O . ILE A 1 123 ? 91.229 28.454 -82.156 1.00 53.03 123 ILE A O 1
ATOM 916 N N . CYS A 1 124 ? 92.672 26.912 -82.915 1.00 52.06 124 CYS A N 1
ATOM 917 C CA . CYS A 1 124 ? 92.576 26.025 -81.753 1.00 52.06 124 CYS A CA 1
ATOM 918 C C . CYS A 1 124 ? 92.963 26.725 -80.443 1.00 52.06 124 CYS A C 1
ATOM 920 O O . CYS A 1 124 ? 92.259 26.568 -79.450 1.00 52.06 124 CYS A O 1
ATOM 922 N N . ILE A 1 125 ? 94.032 27.533 -80.447 1.00 54.88 125 ILE A N 1
ATOM 923 C CA . ILE A 1 125 ? 94.479 28.289 -79.265 1.00 54.88 125 ILE A CA 1
ATOM 924 C C . ILE A 1 125 ? 93.432 29.339 -78.878 1.00 54.88 125 ILE A C 1
ATOM 926 O O . ILE A 1 125 ? 93.053 29.424 -77.713 1.00 54.88 125 ILE A O 1
ATOM 930 N N . PHE A 1 126 ? 92.907 30.094 -79.849 1.00 54.88 126 PHE A N 1
ATOM 931 C CA . PHE A 1 126 ? 91.885 31.109 -79.577 1.00 54.88 126 PHE A CA 1
ATOM 932 C C . PHE A 1 126 ? 90.581 30.480 -79.056 1.00 54.88 126 PHE A C 1
ATOM 934 O O . PHE A 1 126 ? 89.986 30.985 -78.105 1.00 54.88 126 PHE A O 1
ATOM 941 N N . PHE A 1 127 ? 90.179 29.332 -79.614 1.00 57.09 127 PHE A N 1
ATOM 942 C CA . PHE A 1 127 ? 89.027 28.561 -79.142 1.00 57.09 127 PHE A CA 1
ATOM 943 C C . PHE A 1 127 ? 89.250 28.011 -77.725 1.00 57.09 127 PHE A C 1
ATOM 945 O O . PHE A 1 127 ? 88.330 28.050 -76.915 1.00 57.09 127 PHE A O 1
ATOM 952 N N . TRP A 1 128 ? 90.467 27.566 -77.387 1.00 56.88 128 TRP A N 1
ATOM 953 C CA . TRP A 1 128 ? 90.834 27.161 -76.024 1.00 56.88 128 TRP A CA 1
ATOM 954 C C . TRP A 1 128 ? 90.783 28.331 -75.038 1.00 56.88 128 TRP A C 1
ATOM 956 O O . TRP A 1 128 ? 90.189 28.188 -73.975 1.00 56.88 128 TRP A O 1
ATOM 966 N N . CYS A 1 129 ? 91.332 29.500 -75.379 1.00 60.22 129 CYS A N 1
ATOM 967 C CA . CYS A 1 129 ? 91.261 30.681 -74.514 1.00 60.22 129 CYS A CA 1
ATOM 968 C C . CYS A 1 129 ? 89.811 31.130 -74.275 1.00 60.22 129 CYS A C 1
ATOM 970 O O . CYS A 1 129 ? 89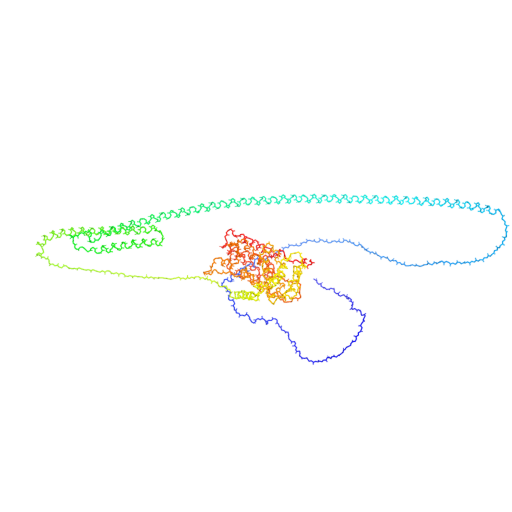.434 31.389 -73.133 1.00 60.22 129 CYS A O 1
ATOM 972 N N . VAL A 1 130 ? 88.977 31.161 -75.321 1.00 65.38 130 VAL A N 1
ATOM 973 C CA . VAL A 1 130 ? 87.542 31.468 -75.196 1.00 65.38 130 VAL A CA 1
ATOM 974 C C . VAL A 1 130 ? 86.817 30.402 -74.366 1.00 65.38 130 VAL A C 1
ATOM 976 O O . VAL A 1 130 ? 86.030 30.757 -73.493 1.00 65.38 130 VAL A O 1
ATOM 979 N N . LEU A 1 131 ? 87.114 29.113 -74.559 1.00 66.75 131 LEU A N 1
ATOM 980 C CA . LEU A 1 131 ? 86.528 28.023 -73.773 1.00 66.75 131 LEU A CA 1
ATOM 981 C C . LEU A 1 131 ? 86.934 28.099 -72.291 1.00 66.75 131 LEU A C 1
ATOM 983 O O . LEU A 1 131 ? 86.082 27.936 -71.423 1.00 66.75 131 LEU A O 1
ATOM 987 N N . VAL A 1 132 ? 88.195 28.415 -71.983 1.00 71.75 132 VAL A N 1
ATOM 988 C CA . VAL A 1 132 ? 88.670 28.620 -70.604 1.00 71.75 132 VAL A CA 1
ATOM 989 C C . VAL A 1 132 ? 87.963 29.814 -69.961 1.00 71.75 132 VAL A C 1
ATOM 991 O O . VAL A 1 132 ? 87.401 29.663 -68.879 1.00 71.75 132 VAL A O 1
ATOM 994 N N . VAL A 1 133 ? 87.889 30.968 -70.634 1.00 73.44 133 VAL A N 1
ATOM 995 C CA . VAL A 1 133 ? 87.162 32.144 -70.118 1.00 73.44 133 VAL A CA 1
ATOM 996 C C . VAL A 1 133 ? 85.673 31.841 -69.908 1.00 73.44 133 VAL A C 1
ATOM 998 O O . VAL A 1 133 ? 85.127 32.188 -68.861 1.00 73.44 133 VAL A O 1
ATOM 1001 N N . LEU A 1 134 ? 85.022 31.138 -70.841 1.00 71.62 134 LEU A N 1
ATOM 1002 C CA . LEU A 1 134 ? 83.625 30.721 -70.697 1.00 71.62 134 LEU A CA 1
ATOM 1003 C C . LEU A 1 134 ? 83.430 29.727 -69.547 1.00 71.62 134 LEU A C 1
ATOM 1005 O O . LEU A 1 134 ? 82.487 29.895 -68.781 1.00 71.62 134 LEU A O 1
ATOM 1009 N N . THR A 1 135 ? 84.310 28.737 -69.366 1.00 71.94 135 THR A N 1
ATOM 1010 C CA . THR A 1 135 ? 84.209 27.791 -68.235 1.00 71.94 135 THR A CA 1
ATOM 1011 C C . THR A 1 135 ? 84.460 28.455 -66.883 1.00 71.94 135 THR A C 1
ATOM 1013 O O . THR A 1 135 ? 83.711 28.184 -65.950 1.00 71.94 135 THR A O 1
ATOM 1016 N N . VAL A 1 136 ? 85.424 29.377 -66.771 1.00 76.44 136 VAL A N 1
ATOM 1017 C CA . VAL A 1 136 ? 85.659 30.159 -65.543 1.00 76.44 136 VAL A CA 1
ATOM 1018 C C . VAL A 1 136 ? 84.476 31.084 -65.248 1.00 76.44 136 VAL A C 1
ATOM 1020 O O . VAL A 1 136 ? 84.025 31.150 -64.108 1.00 76.44 136 VAL A O 1
ATOM 1023 N N . CYS A 1 137 ? 83.915 31.746 -66.264 1.00 73.31 137 CYS A N 1
ATOM 1024 C CA . CYS A 1 137 ? 82.727 32.588 -66.108 1.00 73.31 137 CYS A CA 1
ATOM 1025 C C . CYS A 1 137 ? 81.485 31.764 -65.719 1.00 73.31 137 CYS A C 1
ATOM 1027 O O . CYS A 1 137 ? 80.753 32.150 -64.807 1.00 73.31 137 CYS A O 1
ATOM 1029 N N . CYS A 1 138 ? 81.285 30.590 -66.328 1.00 74.81 138 CYS A N 1
A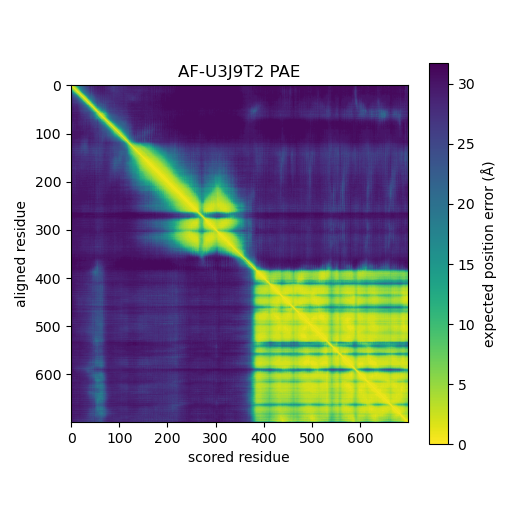TOM 1030 C CA . CYS A 1 138 ? 80.226 29.657 -65.940 1.00 74.81 138 CYS A CA 1
ATOM 1031 C C . CYS A 1 138 ? 80.417 29.150 -64.508 1.00 74.81 138 CYS A C 1
ATOM 1033 O O . CYS A 1 138 ? 79.447 29.118 -63.761 1.00 74.81 138 CYS A O 1
ATOM 1035 N N . PHE A 1 139 ? 81.642 28.799 -64.101 1.00 79.06 139 PHE A N 1
ATOM 1036 C CA . PHE A 1 139 ? 81.944 28.347 -62.740 1.00 79.06 139 PHE A CA 1
ATOM 1037 C C . PHE A 1 139 ? 81.677 29.451 -61.709 1.00 79.06 139 PHE A C 1
ATOM 1039 O O . PHE A 1 139 ? 80.973 29.212 -60.735 1.00 79.06 139 PHE A O 1
ATOM 1046 N N . TRP A 1 140 ? 82.129 30.682 -61.970 1.00 74.44 140 TRP A N 1
ATOM 1047 C CA . TRP A 1 140 ? 81.832 31.862 -61.148 1.00 74.44 140 TRP A CA 1
ATOM 1048 C C . TRP A 1 140 ? 80.321 32.113 -61.020 1.00 74.44 140 TRP A C 1
ATOM 1050 O O . TRP A 1 140 ? 79.807 32.328 -59.923 1.00 74.44 140 TRP A O 1
ATOM 1060 N N . HIS A 1 141 ? 79.580 32.022 -62.128 1.00 72.50 141 HIS A N 1
ATOM 1061 C CA . HIS A 1 141 ? 78.125 32.166 -62.120 1.00 72.50 141 HIS A CA 1
ATOM 1062 C C . HIS A 1 141 ? 77.424 31.005 -61.387 1.00 72.50 141 HIS A C 1
ATOM 1064 O O . HIS A 1 141 ? 76.404 31.222 -60.735 1.00 72.50 141 HIS A O 1
ATOM 1070 N N . LEU A 1 142 ? 77.976 29.787 -61.441 1.00 77.94 142 LEU A N 1
ATOM 1071 C CA . LEU A 1 142 ? 77.471 28.623 -60.710 1.00 77.94 142 LEU A CA 1
ATOM 1072 C C . LEU A 1 142 ? 77.711 28.758 -59.198 1.00 77.94 142 LEU A C 1
ATOM 1074 O O . LEU A 1 142 ? 76.799 28.483 -58.423 1.00 77.94 142 LEU A O 1
ATOM 1078 N N . CYS A 1 143 ? 78.885 29.245 -58.781 1.00 77.50 143 CYS A N 1
ATOM 1079 C CA . CYS A 1 143 ? 79.193 29.553 -57.383 1.00 77.50 143 CYS A CA 1
ATOM 1080 C C . CYS A 1 143 ? 78.270 30.649 -56.836 1.00 77.50 143 CYS A C 1
ATOM 1082 O O . CYS A 1 143 ? 77.603 30.421 -55.830 1.00 77.50 143 CYS A O 1
ATOM 1084 N N . ASN A 1 144 ? 78.124 31.778 -57.539 1.00 76.88 144 ASN A N 1
ATOM 1085 C CA . ASN A 1 144 ? 77.206 32.849 -57.130 1.00 76.88 144 ASN A CA 1
ATOM 1086 C C . ASN A 1 144 ? 75.744 32.372 -57.065 1.00 76.88 144 ASN A C 1
ATOM 1088 O O . ASN A 1 144 ? 74.992 32.779 -56.178 1.00 76.88 144 ASN A O 1
ATOM 1092 N N . LEU A 1 145 ? 75.326 31.482 -57.975 1.00 77.00 145 LEU A N 1
ATOM 1093 C CA . LEU A 1 145 ? 74.002 30.862 -57.925 1.00 77.00 145 LEU A CA 1
ATOM 1094 C C . LEU A 1 145 ? 73.862 29.924 -56.714 1.00 77.00 145 LEU A C 1
ATOM 1096 O O . LEU A 1 145 ? 72.823 29.935 -56.060 1.00 77.00 145 LEU A O 1
ATOM 1100 N N . GLN A 1 146 ? 74.895 29.145 -56.387 1.00 83.69 146 GLN A N 1
ATOM 1101 C CA . GLN A 1 146 ? 74.917 28.229 -55.244 1.00 83.69 146 GLN A CA 1
ATOM 1102 C C . GLN A 1 146 ? 74.929 28.974 -53.897 1.00 83.69 146 GLN A C 1
ATOM 1104 O O . GLN A 1 146 ? 74.213 28.582 -52.976 1.00 83.69 146 GLN A O 1
ATOM 1109 N N . GLU A 1 147 ? 75.672 30.075 -53.785 1.00 80.25 147 GLU A N 1
ATOM 1110 C CA . GLU A 1 147 ? 75.655 30.972 -52.623 1.00 80.25 147 GLU A CA 1
ATOM 1111 C C . GLU A 1 147 ? 74.302 31.681 -52.490 1.00 80.25 147 GLU A C 1
ATOM 1113 O O . GLU A 1 147 ? 73.683 31.644 -51.427 1.00 80.25 147 GLU A O 1
ATOM 1118 N N . GLY A 1 148 ? 73.762 32.212 -53.593 1.00 83.62 148 GLY A N 1
ATOM 1119 C CA . GLY A 1 148 ? 72.424 32.807 -53.637 1.00 83.62 148 GLY A CA 1
ATOM 1120 C C . GLY A 1 148 ? 71.273 31.813 -53.420 1.00 83.62 148 GLY A C 1
ATOM 1121 O O . GLY A 1 148 ? 70.140 32.241 -53.187 1.00 83.62 148 GLY A O 1
ATOM 1122 N N . LEU A 1 149 ? 71.525 30.501 -53.497 1.00 81.19 149 LEU A N 1
ATOM 1123 C CA . LEU A 1 149 ? 70.603 29.442 -53.072 1.00 81.19 149 LEU A CA 1
ATOM 1124 C C . LEU A 1 149 ? 70.771 29.122 -51.581 1.00 81.19 149 LEU A C 1
ATOM 1126 O O . LEU A 1 149 ? 69.764 29.061 -50.878 1.00 81.19 149 LEU A O 1
ATOM 1130 N N . ARG A 1 150 ? 72.008 29.008 -51.073 1.00 84.19 150 ARG A N 1
ATOM 1131 C CA . ARG A 1 150 ? 72.286 28.841 -49.631 1.00 84.19 150 ARG A CA 1
ATOM 1132 C C . ARG A 1 150 ? 71.695 29.974 -48.799 1.00 84.19 150 ARG A C 1
ATOM 1134 O O . ARG A 1 150 ? 70.962 29.704 -47.859 1.00 84.19 150 ARG A O 1
ATOM 1141 N N . GLN A 1 151 ? 71.911 31.228 -49.194 1.00 86.44 151 GLN A N 1
ATOM 1142 C CA . GLN A 1 151 ? 71.375 32.387 -48.473 1.00 86.44 151 GLN A CA 1
ATOM 1143 C C . GLN A 1 151 ? 69.834 32.388 -48.437 1.00 86.44 151 GLN A C 1
ATOM 1145 O O . GLN A 1 151 ? 69.233 32.761 -47.431 1.00 86.44 151 GLN A O 1
ATOM 1150 N N . ARG A 1 152 ? 69.178 31.917 -49.509 1.00 80.81 152 ARG A N 1
ATOM 1151 C CA . ARG A 1 152 ? 67.718 31.725 -49.539 1.00 80.81 152 ARG A CA 1
ATOM 1152 C C . ARG A 1 152 ? 67.262 30.573 -48.642 1.00 80.81 152 ARG A C 1
ATOM 1154 O O . ARG A 1 152 ? 66.243 30.721 -47.973 1.00 80.81 152 ARG A O 1
ATOM 1161 N N . GLN A 1 153 ? 68.008 29.470 -48.587 1.00 86.19 153 GLN A N 1
ATOM 1162 C CA . GLN A 1 153 ? 67.740 28.374 -47.652 1.00 86.19 153 GLN A CA 1
ATOM 1163 C C . GLN A 1 153 ? 67.887 28.845 -46.197 1.00 86.19 153 GLN A C 1
ATOM 1165 O O . GLN A 1 153 ? 66.984 28.622 -45.401 1.00 86.19 153 GLN A O 1
ATOM 1170 N N . GLU A 1 154 ? 68.961 29.558 -45.855 1.00 92.06 154 GLU A N 1
ATOM 1171 C CA . GLU A 1 154 ? 69.188 30.103 -44.509 1.00 92.06 154 GLU A CA 1
ATOM 1172 C C . GLU A 1 154 ? 68.069 31.066 -44.082 1.00 92.06 154 GLU A C 1
ATOM 1174 O O . GLU A 1 154 ? 67.576 30.976 -42.959 1.00 92.06 154 GLU A O 1
ATOM 1179 N N . GLN A 1 155 ? 67.602 31.937 -44.984 1.00 88.88 155 GLN A N 1
ATOM 1180 C CA . GLN A 1 155 ? 66.449 32.812 -44.734 1.00 88.88 155 GLN A CA 1
ATOM 1181 C C . GLN A 1 155 ? 65.140 32.028 -44.542 1.00 88.88 155 GLN A C 1
ATOM 1183 O O . GLN A 1 155 ? 64.350 32.365 -43.658 1.00 88.88 155 GLN A O 1
ATOM 1188 N N . GLN A 1 156 ? 64.906 30.969 -45.325 1.00 80.69 156 GLN A N 1
ATOM 1189 C CA . GLN A 1 156 ? 63.748 30.088 -45.137 1.00 80.69 156 GLN A CA 1
ATOM 1190 C C . GLN A 1 156 ? 63.828 29.319 -43.813 1.00 80.69 156 GLN A C 1
ATOM 1192 O O . GLN A 1 156 ? 62.837 29.256 -43.092 1.00 80.69 156 GLN A O 1
ATOM 1197 N N . GLU A 1 157 ? 64.996 28.798 -43.439 1.00 92.06 157 GLU A N 1
ATOM 1198 C CA . GLU A 1 157 ? 65.200 28.127 -42.155 1.00 92.06 157 GLU A CA 1
ATOM 1199 C C . GLU A 1 157 ? 65.015 29.080 -40.969 1.00 92.06 157 GLU A C 1
ATOM 1201 O O . GLU A 1 157 ? 64.376 28.701 -39.990 1.00 92.06 157 GLU A O 1
ATOM 1206 N N . GLN A 1 158 ? 65.512 30.318 -41.043 1.00 94.12 158 GLN A N 1
ATOM 1207 C CA . GLN A 1 158 ? 65.274 31.337 -40.013 1.00 94.12 158 GLN A CA 1
ATOM 1208 C C . GLN A 1 158 ? 63.782 31.676 -39.884 1.00 94.12 158 GLN A C 1
ATOM 1210 O O . GLN A 1 158 ? 63.267 31.747 -38.769 1.00 94.12 158 GLN A O 1
ATOM 1215 N N . MET A 1 159 ? 63.069 31.820 -41.006 1.00 89.88 159 MET A N 1
ATOM 1216 C CA . MET A 1 159 ? 61.623 32.064 -41.014 1.00 89.88 159 MET A CA 1
ATOM 1217 C C . MET A 1 159 ? 60.840 30.886 -40.413 1.00 89.88 159 MET A C 1
ATOM 1219 O O . MET A 1 159 ? 59.956 31.098 -39.585 1.00 89.88 159 MET A O 1
ATOM 1223 N N . VAL A 1 160 ? 61.187 29.645 -40.773 1.00 93.44 160 VAL A N 1
ATOM 1224 C CA . VAL A 1 160 ? 60.561 28.429 -40.226 1.00 93.44 160 VAL A CA 1
ATOM 1225 C C . VAL A 1 160 ? 60.824 28.293 -38.725 1.00 93.44 160 VAL A C 1
ATOM 1227 O O . VAL A 1 160 ? 59.892 27.988 -37.985 1.00 93.44 160 VAL A O 1
ATOM 1230 N N . ARG A 1 161 ? 62.049 28.574 -38.255 1.00 94.62 161 ARG A N 1
ATOM 1231 C CA . ARG A 1 161 ? 62.386 28.581 -36.819 1.00 94.62 161 ARG A CA 1
ATOM 1232 C C . ARG A 1 161 ? 61.570 29.634 -36.064 1.00 94.62 161 ARG A C 1
ATOM 1234 O O . ARG A 1 161 ? 60.899 29.283 -35.106 1.00 94.62 161 ARG A O 1
ATOM 1241 N N . ALA A 1 162 ? 61.510 30.876 -36.551 1.00 94.56 162 ALA A N 1
ATOM 1242 C CA . ALA A 1 162 ? 60.730 31.940 -35.912 1.00 94.56 162 ALA A CA 1
ATOM 1243 C C . ALA A 1 162 ? 59.217 31.633 -35.843 1.00 94.56 162 ALA A C 1
ATOM 1245 O O . ALA A 1 162 ? 58.567 31.931 -34.840 1.00 94.56 162 ALA A O 1
ATOM 1246 N N . VAL A 1 163 ? 58.650 31.008 -36.884 1.00 93.19 163 VAL A N 1
ATOM 1247 C CA . VAL A 1 163 ? 57.248 30.548 -36.885 1.00 93.19 163 VAL A CA 1
ATOM 1248 C C . VAL A 1 163 ? 57.039 29.382 -35.911 1.00 93.19 163 VAL A C 1
ATOM 1250 O O . VAL A 1 163 ? 56.037 29.364 -35.195 1.00 93.19 163 VAL A O 1
ATOM 1253 N N . TYR A 1 164 ? 57.980 28.436 -35.843 1.00 93.94 164 TYR A N 1
ATOM 1254 C CA . TYR A 1 164 ? 57.952 27.330 -34.882 1.00 93.94 164 TYR A CA 1
ATOM 1255 C C . TYR A 1 164 ? 58.041 27.825 -33.432 1.00 93.94 164 TYR A C 1
ATOM 1257 O O . TYR A 1 164 ? 57.237 27.411 -32.598 1.00 93.94 164 TYR A O 1
ATOM 1265 N N . ASP A 1 165 ? 58.960 28.745 -33.136 1.00 95.69 165 ASP A N 1
ATOM 1266 C CA . ASP A 1 165 ? 59.159 29.292 -31.793 1.00 95.69 165 ASP A CA 1
ATOM 1267 C C . ASP A 1 165 ? 57.893 30.016 -31.310 1.00 95.69 165 ASP A C 1
ATOM 1269 O O . ASP A 1 165 ? 57.395 29.711 -30.222 1.00 95.69 165 ASP A O 1
ATOM 1273 N N . LEU A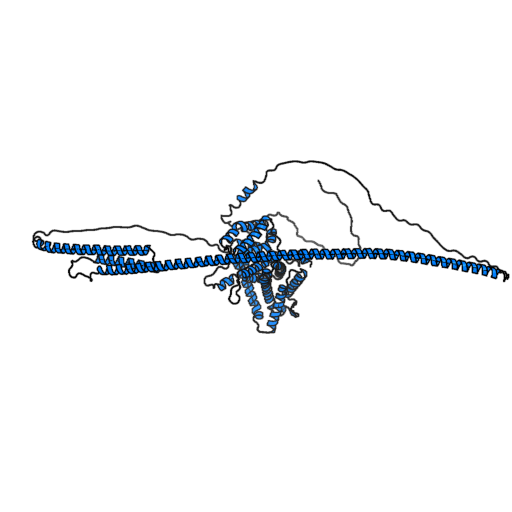 1 166 ? 57.302 30.872 -32.157 1.00 95.56 166 LEU A N 1
ATOM 1274 C CA . LEU A 1 166 ? 56.033 31.559 -31.887 1.00 95.56 166 LEU A CA 1
ATOM 1275 C C . LEU A 1 166 ? 54.870 30.577 -31.664 1.00 95.56 166 LEU A C 1
ATOM 1277 O O . LEU A 1 166 ? 54.080 30.760 -30.736 1.00 95.56 166 LEU A O 1
ATOM 1281 N N . ALA A 1 167 ? 54.765 29.523 -32.478 1.00 92.62 167 ALA A N 1
ATOM 1282 C CA . ALA A 1 167 ? 53.754 28.482 -32.295 1.00 92.62 167 ALA A CA 1
ATOM 1283 C C . ALA A 1 167 ? 53.967 27.700 -30.983 1.00 92.62 167 ALA A C 1
ATOM 1285 O O . ALA A 1 167 ? 53.001 27.395 -30.281 1.00 92.62 167 ALA A O 1
ATOM 1286 N N . SER A 1 168 ? 55.223 27.427 -30.611 1.00 93.06 168 SER A N 1
ATOM 1287 C CA . SER A 1 168 ? 55.568 26.757 -29.352 1.00 93.06 168 SER A CA 1
ATOM 1288 C C . SER A 1 168 ? 55.230 27.612 -28.126 1.00 93.06 168 SER A C 1
ATOM 1290 O O . SER A 1 168 ? 54.806 27.079 -27.102 1.00 93.06 168 SER A O 1
ATOM 1292 N N . GLU A 1 169 ? 55.375 28.938 -28.223 1.00 95.50 169 GLU A N 1
ATOM 1293 C CA . GLU A 1 169 ? 55.022 29.859 -27.144 1.00 95.50 169 GLU A CA 1
ATOM 1294 C C . GLU A 1 169 ? 53.501 29.997 -26.997 1.00 95.50 169 GLU A C 1
ATOM 1296 O O . GLU A 1 169 ? 52.984 29.971 -25.881 1.00 95.50 169 GLU A O 1
ATOM 1301 N N . GLN A 1 170 ? 52.762 30.066 -28.110 1.00 91.56 170 GLN A N 1
ATOM 1302 C CA . GLN A 1 170 ? 51.295 30.045 -28.082 1.00 91.56 170 GLN A CA 1
ATOM 1303 C C . GLN A 1 170 ? 50.751 28.745 -27.473 1.00 91.56 170 GLN A C 1
ATOM 1305 O O . GLN A 1 170 ? 49.805 28.801 -26.687 1.00 91.56 170 GLN A O 1
ATOM 1310 N N . LEU A 1 171 ? 51.368 27.596 -27.777 1.00 93.75 171 LEU A N 1
ATOM 1311 C CA . LEU A 1 171 ? 50.994 26.312 -27.182 1.00 93.75 171 LEU A CA 1
ATOM 1312 C C . LEU A 1 171 ? 51.255 26.285 -25.667 1.00 93.75 171 LEU A C 1
ATOM 1314 O O . LEU A 1 171 ? 50.346 25.955 -24.912 1.00 93.75 171 LEU A O 1
ATOM 1318 N N . LYS A 1 172 ? 52.440 26.718 -25.209 1.00 96.31 172 LYS A N 1
ATOM 1319 C CA . LYS A 1 172 ? 52.761 26.817 -23.769 1.00 96.31 172 LYS A CA 1
ATOM 1320 C C . LYS A 1 172 ? 51.755 27.684 -23.015 1.00 96.31 172 LYS A C 1
ATOM 1322 O O . LYS A 1 172 ? 51.183 27.225 -22.036 1.00 96.31 172 LYS A O 1
ATOM 1327 N N . ARG A 1 173 ? 51.462 28.889 -23.518 1.00 95.44 173 ARG A N 1
ATOM 1328 C CA . ARG A 1 173 ? 50.474 29.800 -22.912 1.00 95.44 173 ARG A CA 1
ATOM 1329 C C . ARG A 1 173 ? 49.060 29.199 -22.869 1.00 95.44 173 ARG A C 1
ATOM 1331 O O . ARG A 1 173 ? 48.285 29.524 -21.973 1.00 95.44 173 ARG A O 1
ATOM 1338 N N . PHE A 1 174 ? 48.705 28.340 -23.829 1.00 92.94 174 PHE A N 1
ATOM 1339 C CA . PHE A 1 174 ? 47.427 27.622 -23.828 1.00 92.94 174 PHE A CA 1
ATOM 1340 C C . PHE A 1 174 ? 47.393 26.508 -22.772 1.00 92.94 174 PHE A C 1
ATOM 1342 O O . PHE A 1 174 ? 46.404 26.399 -22.046 1.00 92.94 174 PHE A O 1
ATOM 1349 N N . ASP A 1 175 ? 48.460 25.713 -22.652 1.00 93.44 175 ASP A N 1
ATOM 1350 C CA . ASP A 1 175 ? 48.554 24.669 -21.628 1.00 93.44 175 ASP A CA 1
ATOM 1351 C C . ASP A 1 175 ? 48.653 25.262 -20.207 1.00 93.44 175 ASP A C 1
ATOM 1353 O O . ASP A 1 175 ? 47.919 24.816 -19.331 1.00 93.44 175 ASP A O 1
ATOM 1357 N N . GLU A 1 176 ? 49.417 26.339 -19.992 1.00 96.25 176 GLU A N 1
ATOM 1358 C CA . GLU A 1 176 ? 49.458 27.099 -18.726 1.00 96.25 176 GLU A CA 1
ATOM 1359 C C . GLU A 1 176 ? 48.062 27.604 -18.308 1.00 96.25 176 GLU A C 1
ATOM 1361 O O . GLU A 1 176 ? 47.631 27.422 -17.167 1.00 96.25 176 GLU A O 1
ATOM 1366 N N . LEU A 1 177 ? 47.309 28.208 -19.237 1.00 95.19 177 LEU A N 1
ATOM 1367 C CA . LEU A 1 177 ? 45.956 28.714 -18.974 1.00 95.19 177 LEU A CA 1
ATOM 1368 C C . LEU A 1 177 ? 44.958 27.581 -18.684 1.00 95.19 177 LEU A C 1
ATOM 1370 O O . LEU A 1 177 ? 44.047 27.736 -17.866 1.00 95.19 177 LEU A O 1
ATOM 1374 N N . LYS A 1 178 ? 45.134 26.428 -19.332 1.00 91.12 178 LYS A N 1
ATOM 1375 C CA . LYS A 1 178 ? 44.350 25.209 -19.109 1.00 91.12 178 LYS A CA 1
ATOM 1376 C C . LYS A 1 178 ? 44.661 24.574 -17.751 1.00 91.12 178 LYS A C 1
ATOM 1378 O O . LYS A 1 178 ? 43.720 24.203 -17.052 1.00 91.12 178 LYS A O 1
ATOM 1383 N N . GLU A 1 179 ? 45.927 24.505 -17.343 1.00 94.88 179 GLU A N 1
ATOM 1384 C CA . GLU A 1 179 ? 46.324 24.045 -16.007 1.00 94.88 179 GLU A CA 1
ATOM 1385 C C . GLU A 1 179 ? 45.790 24.975 -14.912 1.00 94.88 179 GLU A C 1
ATOM 1387 O O . GLU A 1 179 ? 45.211 24.492 -13.939 1.00 94.88 179 GLU A O 1
ATOM 1392 N N . LEU A 1 180 ? 45.895 26.299 -15.081 1.00 95.62 180 LEU A N 1
ATOM 1393 C CA . LEU A 1 180 ? 45.313 27.276 -14.151 1.00 95.62 180 LEU A CA 1
ATOM 1394 C C . LEU A 1 180 ? 43.796 27.091 -14.003 1.00 95.62 180 LEU A C 1
ATOM 1396 O O . LEU A 1 180 ? 43.284 27.067 -12.883 1.00 95.62 180 LEU A O 1
ATOM 1400 N N . LYS A 1 181 ? 43.080 26.888 -15.116 1.00 93.75 181 LYS A N 1
ATOM 1401 C CA . LYS A 1 181 ? 41.634 26.625 -15.104 1.00 93.75 181 LYS A CA 1
ATOM 1402 C C . LYS A 1 181 ? 41.288 25.321 -14.379 1.00 93.75 181 LYS A C 1
ATOM 1404 O O . LYS A 1 181 ? 40.341 25.309 -13.601 1.00 93.75 181 LYS A O 1
ATOM 1409 N N . GLN A 1 182 ? 42.066 24.255 -14.574 1.00 89.62 182 GLN A N 1
ATOM 1410 C CA . GLN A 1 182 ? 41.876 22.985 -13.861 1.00 89.62 182 GLN A CA 1
ATOM 1411 C C . GLN A 1 182 ? 42.144 23.109 -12.353 1.00 89.62 182 GLN A C 1
ATOM 1413 O O . GLN A 1 182 ? 41.400 22.541 -11.555 1.00 89.62 182 GLN A O 1
ATOM 1418 N N . HIS A 1 183 ? 43.156 23.882 -11.944 1.00 93.69 183 HIS A N 1
ATOM 1419 C CA . HIS A 1 183 ? 43.408 24.162 -10.526 1.00 93.69 183 HIS A CA 1
ATOM 1420 C C . HIS A 1 183 ? 42.274 24.976 -9.892 1.00 93.69 183 HIS A C 1
ATOM 1422 O O . HIS A 1 183 ? 41.876 24.675 -8.767 1.00 93.69 183 HIS A O 1
ATOM 1428 N N . GLN A 1 184 ? 41.718 25.960 -10.607 1.00 94.00 184 GLN A N 1
ATOM 1429 C CA . GLN A 1 184 ? 40.560 26.720 -10.133 1.00 94.00 184 GLN A CA 1
ATOM 1430 C C . GLN A 1 184 ? 39.311 25.832 -10.011 1.00 94.00 184 GLN A C 1
ATOM 1432 O O . GLN A 1 184 ? 38.691 25.804 -8.953 1.00 94.00 184 GLN A O 1
ATOM 1437 N N . GLU A 1 185 ? 38.990 25.034 -11.035 1.00 92.62 185 GLU A N 1
ATOM 1438 C CA . GLU A 1 185 ? 37.864 24.085 -11.002 1.00 92.62 185 GLU A CA 1
ATOM 1439 C C . GLU A 1 185 ? 37.990 23.066 -9.854 1.00 92.62 185 GLU A C 1
ATOM 1441 O O . GLU A 1 185 ? 36.988 22.696 -9.241 1.00 92.62 185 GLU A O 1
ATOM 1446 N N . PHE A 1 186 ? 39.214 22.644 -9.517 1.00 92.12 186 PHE A N 1
ATOM 1447 C CA . PHE A 1 186 ? 39.475 21.779 -8.365 1.00 92.12 186 PHE A CA 1
ATOM 1448 C C . PHE A 1 186 ? 39.275 22.501 -7.021 1.00 92.12 186 PHE A C 1
ATOM 1450 O O . PHE A 1 186 ? 38.687 21.925 -6.105 1.00 92.12 186 PHE A O 1
ATOM 1457 N N . GLN A 1 187 ? 39.722 23.756 -6.894 1.00 93.06 187 GLN A N 1
ATOM 1458 C CA . GLN A 1 187 ? 39.529 24.564 -5.682 1.00 93.06 187 GLN A CA 1
ATOM 1459 C C . GLN A 1 187 ? 38.047 24.878 -5.435 1.00 93.06 187 GLN A C 1
ATOM 1461 O O . GLN A 1 187 ? 37.564 24.672 -4.320 1.00 93.06 187 GLN A O 1
ATOM 1466 N N . ASP A 1 188 ? 37.312 25.286 -6.473 1.00 94.56 188 ASP A N 1
ATOM 1467 C CA . ASP A 1 188 ? 35.868 25.538 -6.406 1.00 94.56 188 ASP A CA 1
ATOM 1468 C C . ASP A 1 188 ? 35.110 24.261 -5.986 1.00 94.56 188 ASP A C 1
ATOM 1470 O O . ASP A 1 188 ? 34.254 24.291 -5.097 1.00 94.56 188 ASP A O 1
ATOM 1474 N N . LEU A 1 189 ? 35.467 23.104 -6.563 1.00 91.88 189 LEU A N 1
ATOM 1475 C CA . LEU A 1 189 ? 34.894 21.805 -6.196 1.00 91.88 189 LEU A CA 1
ATOM 1476 C C . LEU A 1 189 ? 35.208 21.417 -4.741 1.00 91.88 189 LEU A C 1
ATOM 1478 O O . LEU A 1 189 ? 34.332 20.901 -4.042 1.00 91.88 189 LEU A O 1
ATOM 1482 N N . GLN A 1 190 ? 36.430 21.678 -4.267 1.00 93.56 190 GLN A N 1
ATOM 1483 C CA . GLN A 1 190 ? 36.832 21.411 -2.887 1.00 93.56 190 GLN A CA 1
ATOM 1484 C C . GLN A 1 190 ? 36.071 22.301 -1.890 1.00 93.56 190 GLN A C 1
ATOM 1486 O O . GLN A 1 190 ? 35.608 21.799 -0.864 1.00 93.56 190 GLN A O 1
ATOM 1491 N N . GLU A 1 191 ? 35.877 23.588 -2.193 1.00 96.12 191 GLU A N 1
ATOM 1492 C CA . GLU A 1 191 ? 35.127 24.504 -1.325 1.00 96.12 191 GLU A CA 1
ATOM 1493 C C . GLU A 1 191 ? 33.630 24.139 -1.267 1.00 96.12 191 GLU A C 1
ATOM 1495 O O . GLU A 1 191 ? 33.028 24.134 -0.190 1.00 96.12 191 GLU A O 1
ATOM 1500 N N . VAL A 1 192 ? 33.027 23.760 -2.403 1.00 93.62 192 VAL A N 1
ATOM 1501 C CA . VAL A 1 192 ? 31.645 23.246 -2.463 1.00 93.62 192 VAL A CA 1
ATOM 1502 C C . VAL A 1 192 ? 31.504 21.941 -1.673 1.00 93.62 192 VAL A C 1
ATOM 1504 O O . VAL A 1 192 ? 30.546 21.783 -0.912 1.00 93.62 192 VAL A O 1
ATOM 1507 N N . MET A 1 193 ? 32.473 21.027 -1.784 1.00 89.50 193 MET A N 1
ATOM 1508 C CA . MET A 1 193 ? 32.497 19.795 -0.994 1.00 89.50 193 MET A CA 1
ATOM 1509 C C . MET A 1 193 ? 32.572 20.100 0.511 1.00 89.50 193 MET A C 1
ATOM 1511 O O . MET A 1 193 ? 31.771 19.560 1.276 1.00 89.50 193 MET A O 1
ATOM 1515 N N . GLU A 1 194 ? 33.459 21.000 0.946 1.00 95.00 194 GLU A N 1
ATOM 1516 C CA . GLU A 1 194 ? 33.597 21.372 2.361 1.00 95.00 194 GLU A CA 1
ATOM 1517 C C . GLU A 1 194 ? 32.338 22.068 2.910 1.00 95.00 194 GLU A C 1
ATOM 1519 O O . GLU A 1 194 ? 31.903 21.766 4.026 1.00 95.00 194 GLU A O 1
ATOM 1524 N N . LYS A 1 195 ? 31.697 22.942 2.120 1.00 94.94 195 LYS A N 1
ATOM 1525 C CA . LYS A 1 195 ? 30.392 23.542 2.455 1.00 94.94 195 LYS A CA 1
ATOM 1526 C C . LYS A 1 195 ? 29.322 22.465 2.641 1.00 94.94 195 LYS A C 1
ATOM 1528 O O . LYS A 1 195 ? 28.685 22.424 3.692 1.00 94.94 195 LYS A O 1
ATOM 1533 N N . SER A 1 196 ? 29.192 21.534 1.692 1.00 85.25 196 SER A N 1
ATOM 1534 C CA . SER A 1 196 ? 28.217 20.435 1.782 1.00 85.25 196 SER A CA 1
ATOM 1535 C C . SER A 1 196 ? 28.463 19.511 2.987 1.00 85.25 196 SER A C 1
ATOM 1537 O O . SER A 1 196 ? 27.513 19.042 3.622 1.00 85.25 196 SER A O 1
ATOM 1539 N N . LEU A 1 197 ? 29.727 19.297 3.373 1.00 92.00 197 LEU A N 1
ATOM 1540 C CA . LEU A 1 197 ? 30.087 18.524 4.561 1.00 92.00 197 LEU A CA 1
ATOM 1541 C C . LEU A 1 197 ? 29.673 19.247 5.852 1.00 92.00 197 LEU A C 1
ATOM 1543 O O . LEU A 1 197 ? 29.094 18.626 6.740 1.00 92.00 197 LEU A O 1
ATOM 1547 N N . LYS A 1 198 ? 29.902 20.562 5.947 1.00 94.75 198 LYS A N 1
ATOM 1548 C CA . LYS A 1 198 ? 29.470 21.379 7.096 1.00 94.75 198 LYS A CA 1
ATOM 1549 C C . LYS A 1 198 ? 27.946 21.459 7.204 1.00 94.75 198 LYS A C 1
ATOM 1551 O O . LYS A 1 198 ? 27.402 21.326 8.299 1.00 94.75 198 LYS A O 1
ATOM 1556 N N . GLU A 1 199 ? 27.244 21.612 6.082 1.00 91.44 199 GLU A N 1
ATOM 1557 C CA . GLU A 1 199 ? 25.777 21.615 6.042 1.00 91.44 199 GLU A CA 1
ATOM 1558 C C . GLU A 1 199 ? 25.188 20.265 6.469 1.00 91.44 199 GLU A C 1
ATOM 1560 O O . GLU A 1 199 ? 24.285 20.224 7.306 1.00 91.44 199 GLU A O 1
ATOM 1565 N N . THR A 1 200 ? 25.714 19.150 5.954 1.00 81.88 200 THR A N 1
ATOM 1566 C CA . THR A 1 200 ? 25.246 17.806 6.338 1.00 81.88 200 THR A CA 1
ATOM 1567 C C . THR A 1 200 ? 25.586 17.461 7.789 1.00 81.88 200 THR A C 1
ATOM 1569 O O . THR A 1 200 ? 24.754 16.860 8.471 1.00 81.88 200 THR A O 1
ATOM 1572 N N . GLN A 1 201 ? 26.737 17.902 8.313 1.00 87.56 201 GLN A N 1
ATOM 1573 C CA . GLN A 1 201 ? 27.056 17.814 9.743 1.00 87.56 201 GLN A CA 1
ATOM 1574 C C . GLN A 1 201 ? 26.054 18.609 10.594 1.00 87.56 201 GLN A C 1
ATOM 1576 O O . GLN A 1 201 ? 25.443 18.031 11.492 1.00 87.56 201 GLN A O 1
ATOM 1581 N N . GLY A 1 202 ? 25.799 19.883 10.273 1.00 92.44 202 GLY A N 1
ATOM 1582 C CA . GLY A 1 202 ? 24.837 20.720 11.002 1.00 92.44 202 GLY A CA 1
ATOM 1583 C C . GLY A 1 202 ? 23.402 20.177 10.962 1.00 92.44 202 GLY A C 1
ATOM 1584 O O . GLY A 1 202 ? 22.700 20.183 11.976 1.00 92.44 202 GLY A O 1
ATOM 1585 N N . GLN A 1 203 ? 22.971 19.617 9.826 1.00 84.19 203 GLN A N 1
ATOM 1586 C CA . GLN A 1 203 ? 21.698 18.893 9.724 1.00 84.19 203 GLN A CA 1
ATOM 1587 C C . GLN A 1 203 ? 21.680 17.645 10.622 1.00 84.19 203 GLN A C 1
ATOM 1589 O O . GLN A 1 203 ? 20.699 17.412 11.332 1.00 84.19 203 GLN A O 1
ATOM 1594 N N . GLN A 1 204 ? 22.762 16.858 10.643 1.00 85.06 204 GLN A N 1
ATOM 1595 C CA . GLN A 1 204 ? 22.863 15.670 11.493 1.00 85.06 204 GLN A CA 1
ATOM 1596 C C . GLN A 1 204 ? 22.867 16.029 12.988 1.00 85.06 204 GLN A C 1
ATOM 1598 O O . GLN A 1 204 ? 22.296 15.295 13.795 1.00 85.06 204 GLN A O 1
ATOM 1603 N N . GLU A 1 205 ? 23.485 17.143 13.380 1.00 92.00 205 GLU A N 1
ATOM 1604 C CA . GLU A 1 205 ? 23.469 17.636 14.760 1.00 92.00 205 GLU A CA 1
ATOM 1605 C C . GLU A 1 205 ? 22.087 18.130 15.176 1.00 92.00 205 GLU A C 1
ATOM 1607 O O . GLU A 1 205 ? 21.572 17.658 16.191 1.00 92.00 205 GLU A O 1
ATOM 1612 N N . LYS A 1 206 ? 21.418 18.940 14.348 1.00 92.69 206 LYS A N 1
ATOM 1613 C CA . LYS A 1 206 ? 20.026 19.343 14.589 1.00 92.69 206 LYS A CA 1
ATOM 1614 C C . LYS A 1 206 ? 19.098 18.132 14.753 1.00 92.69 206 LYS A C 1
ATOM 1616 O O . LYS A 1 206 ? 18.285 18.101 15.675 1.00 92.69 206 LYS A O 1
ATOM 1621 N N . LEU A 1 207 ? 19.254 17.095 13.925 1.00 85.06 207 LEU A N 1
ATOM 1622 C CA . LEU A 1 207 ? 18.507 15.842 14.079 1.00 85.06 207 LEU A CA 1
ATOM 1623 C C . LEU A 1 207 ? 18.831 15.135 15.407 1.00 85.06 207 LEU A C 1
ATOM 1625 O O . LEU A 1 207 ? 17.908 14.712 16.105 1.00 85.06 207 LEU A O 1
ATOM 1629 N N . LYS A 1 208 ? 20.107 15.039 15.814 1.00 89.75 208 LYS A N 1
ATOM 1630 C CA . LYS A 1 208 ? 20.496 14.486 17.132 1.00 89.75 208 LYS A CA 1
ATOM 1631 C C . LYS A 1 208 ? 19.863 15.275 18.285 1.00 89.75 208 LYS A C 1
ATOM 1633 O O . LYS A 1 208 ? 19.439 14.665 19.268 1.00 89.75 208 LYS A O 1
ATOM 1638 N N . GLU A 1 209 ? 19.775 16.600 18.186 1.00 92.88 209 GLU A N 1
ATOM 1639 C CA . GLU A 1 209 ? 19.114 17.443 19.187 1.00 92.88 209 GLU A CA 1
ATOM 1640 C C . GLU A 1 209 ? 17.597 17.244 19.217 1.00 92.88 209 GLU A C 1
ATOM 1642 O O . GLU A 1 209 ? 17.034 17.056 20.297 1.00 92.88 209 GLU A O 1
ATOM 1647 N N . GLU A 1 210 ? 16.935 17.176 18.061 1.00 88.50 210 GLU A N 1
ATOM 1648 C CA . GLU A 1 210 ? 15.510 16.848 17.985 1.00 88.50 210 GLU A CA 1
ATOM 1649 C C . GLU A 1 210 ? 15.215 15.454 18.557 1.00 88.50 210 GLU A C 1
ATOM 1651 O O . GLU A 1 210 ? 14.271 15.302 19.333 1.00 88.50 210 GLU A O 1
ATOM 1656 N N . HIS A 1 211 ? 16.039 14.442 18.265 1.00 86.50 211 HIS A N 1
ATOM 1657 C CA . HIS A 1 211 ? 15.916 13.115 18.877 1.00 86.50 211 HIS A CA 1
ATOM 1658 C C . HIS A 1 211 ? 16.107 13.166 20.403 1.00 86.50 211 HIS A C 1
ATOM 1660 O O . HIS A 1 211 ? 15.301 12.587 21.134 1.00 86.50 211 HIS A O 1
ATOM 1666 N N . ARG A 1 212 ? 17.104 13.910 20.909 1.00 90.25 212 ARG A N 1
ATOM 1667 C CA . ARG A 1 212 ? 17.306 14.137 22.355 1.00 90.25 212 ARG A CA 1
ATOM 1668 C C . ARG A 1 212 ? 16.115 14.854 23.001 1.00 90.25 212 ARG A C 1
ATOM 1670 O O . ARG A 1 212 ? 15.723 14.494 24.110 1.00 90.25 212 ARG A O 1
ATOM 1677 N N . HIS A 1 213 ? 15.523 15.844 22.334 1.00 92.75 213 HIS A N 1
ATOM 1678 C CA . HIS A 1 213 ? 14.352 16.567 22.832 1.00 92.75 213 HIS A CA 1
ATOM 1679 C C . HIS A 1 213 ? 13.107 15.667 22.863 1.00 92.75 213 HIS A C 1
ATOM 1681 O O . HIS A 1 213 ? 12.471 15.538 23.909 1.00 92.75 213 HIS A O 1
ATOM 1687 N N . ARG A 1 214 ? 12.808 14.966 21.761 1.00 88.50 214 ARG A N 1
ATOM 1688 C CA . ARG A 1 214 ? 11.701 13.997 21.672 1.00 88.50 214 ARG A CA 1
ATOM 1689 C C . ARG A 1 214 ? 11.834 12.900 22.739 1.00 88.50 214 ARG A C 1
ATOM 1691 O O . ARG A 1 214 ? 10.850 12.579 23.399 1.00 88.50 214 ARG A O 1
ATOM 1698 N N . ALA A 1 215 ? 13.048 12.397 22.985 1.00 89.62 215 ALA A N 1
ATOM 1699 C CA . ALA A 1 215 ? 13.319 11.432 24.052 1.00 89.62 215 ALA A CA 1
ATOM 1700 C C . ALA A 1 215 ? 13.058 12.001 25.461 1.00 89.62 215 ALA A C 1
ATOM 1702 O O . ALA A 1 215 ? 12.466 11.309 26.290 1.00 89.62 215 ALA A O 1
ATOM 1703 N N . LYS A 1 216 ? 13.435 13.260 25.743 1.00 95.12 216 LYS A N 1
ATOM 1704 C CA . LYS A 1 216 ? 13.103 13.931 27.017 1.00 95.12 216 LYS A CA 1
ATOM 1705 C C . LYS A 1 216 ? 11.587 14.066 27.206 1.00 95.12 216 LYS A C 1
ATOM 1707 O O . LYS A 1 216 ? 11.082 13.701 28.263 1.00 95.12 216 LYS A O 1
ATOM 1712 N N . VAL A 1 217 ? 10.862 14.520 26.180 1.00 93.50 217 VAL A N 1
ATOM 1713 C CA . VAL A 1 217 ? 9.392 14.659 26.216 1.00 93.50 217 VAL A CA 1
ATOM 1714 C C . VAL A 1 217 ? 8.702 13.305 26.422 1.00 93.50 217 VAL A C 1
ATOM 1716 O O . VAL A 1 217 ? 7.771 13.212 27.219 1.00 93.50 217 VAL A O 1
ATOM 1719 N N . LEU A 1 218 ? 9.175 12.242 25.765 1.00 88.81 218 LEU A N 1
ATOM 1720 C CA . LEU A 1 218 ? 8.628 10.893 25.935 1.00 88.81 218 LEU A CA 1
ATOM 1721 C C . LEU A 1 218 ? 8.843 10.356 27.361 1.00 88.81 218 LEU A C 1
ATOM 1723 O O . LEU A 1 218 ? 7.917 9.805 27.950 1.00 88.81 218 LEU A O 1
ATOM 1727 N N . ASN A 1 219 ? 10.028 10.570 27.944 1.00 91.62 219 ASN A N 1
ATOM 1728 C CA . ASN A 1 219 ? 10.321 10.176 29.327 1.00 91.62 219 ASN A CA 1
ATOM 1729 C C . ASN A 1 219 ? 9.492 10.957 30.362 1.00 91.62 219 ASN A C 1
ATOM 1731 O O . ASN A 1 219 ? 9.115 10.390 31.386 1.00 91.62 219 ASN A O 1
ATOM 1735 N N . LEU A 1 220 ? 9.185 12.235 30.107 1.00 94.31 220 LEU A N 1
ATOM 1736 C CA . LEU A 1 220 ? 8.278 13.016 30.957 1.00 94.31 220 LEU A CA 1
ATOM 1737 C C . LEU A 1 220 ? 6.852 12.453 30.901 1.00 94.31 220 LEU A C 1
ATOM 1739 O O . LEU A 1 220 ? 6.307 12.099 31.943 1.00 94.31 220 LEU A O 1
ATOM 1743 N N . LYS A 1 221 ? 6.302 12.247 29.697 1.00 90.44 221 LYS A N 1
ATOM 1744 C CA . LYS A 1 221 ? 4.965 11.652 29.512 1.00 90.44 221 LYS A CA 1
ATOM 1745 C C . LYS A 1 221 ? 4.836 10.254 30.122 1.00 90.44 221 LYS A C 1
ATOM 1747 O O . LYS A 1 221 ? 3.784 9.920 30.658 1.00 90.44 221 LYS A O 1
ATOM 1752 N N . LEU A 1 222 ? 5.898 9.445 30.074 1.00 89.19 222 LEU A N 1
ATOM 1753 C CA . LEU A 1 222 ? 5.919 8.123 30.704 1.00 89.19 222 LEU A CA 1
ATOM 1754 C C . LEU A 1 222 ? 5.773 8.223 32.233 1.00 89.19 222 LEU A C 1
ATOM 1756 O O . LEU A 1 222 ? 4.947 7.520 32.809 1.00 89.19 222 LEU A O 1
ATOM 1760 N N . ARG A 1 223 ? 6.504 9.145 32.878 1.00 91.56 223 ARG A N 1
ATOM 1761 C CA . ARG A 1 223 ? 6.388 9.408 34.326 1.00 91.56 223 ARG A CA 1
ATOM 1762 C C . ARG A 1 223 ? 5.026 9.988 34.708 1.00 91.56 223 ARG A C 1
ATOM 1764 O O . ARG A 1 223 ? 4.474 9.614 35.737 1.00 91.56 223 ARG A O 1
ATOM 1771 N N . GLU A 1 224 ? 4.470 10.877 33.888 1.00 91.44 224 GLU A N 1
ATOM 1772 C CA . GLU A 1 224 ? 3.123 11.429 34.091 1.00 91.44 224 GLU A CA 1
ATOM 1773 C C . GLU A 1 224 ? 2.054 10.326 34.042 1.00 91.44 224 GLU A C 1
ATOM 1775 O O . GLU A 1 224 ? 1.191 10.271 34.920 1.00 91.44 224 GLU A O 1
ATOM 1780 N N . ALA A 1 225 ? 2.143 9.411 33.070 1.00 89.00 225 ALA A N 1
ATOM 1781 C CA . ALA A 1 225 ? 1.252 8.258 32.950 1.00 89.00 225 ALA A CA 1
ATOM 1782 C C . ALA A 1 225 ? 1.419 7.259 34.112 1.00 89.00 225 ALA A C 1
ATOM 1784 O O . ALA A 1 225 ? 0.430 6.743 34.632 1.00 89.00 225 ALA A O 1
ATOM 1785 N N . GLU A 1 226 ? 2.649 7.023 34.574 1.00 88.75 226 GLU A N 1
ATOM 1786 C CA . GLU A 1 226 ? 2.934 6.177 35.739 1.00 88.75 226 GLU A CA 1
ATOM 1787 C C . GLU A 1 226 ? 2.354 6.774 37.035 1.00 88.75 226 GLU A C 1
ATOM 1789 O O . GLU A 1 226 ? 1.660 6.081 37.779 1.00 88.75 226 GLU A O 1
ATOM 1794 N N . GLN A 1 227 ? 2.504 8.085 37.253 1.00 92.50 227 GLN A N 1
ATOM 1795 C CA . GLN A 1 227 ? 1.855 8.799 38.361 1.00 92.50 227 GLN A CA 1
ATOM 1796 C C . GLN A 1 227 ? 0.324 8.852 38.236 1.00 92.50 227 GLN A C 1
ATOM 1798 O O . GLN A 1 227 ? -0.377 8.969 39.242 1.00 92.50 227 GLN A O 1
ATOM 1803 N N . GLN A 1 228 ? -0.237 8.839 37.023 1.00 88.62 228 GLN A N 1
ATOM 1804 C CA . GLN A 1 228 ? -1.688 8.716 36.828 1.00 88.62 228 GLN A CA 1
ATOM 1805 C C . GLN A 1 228 ? -2.176 7.311 37.200 1.00 88.62 228 GLN A C 1
ATOM 1807 O O . GLN A 1 228 ? -3.155 7.205 37.937 1.00 88.62 228 GLN A O 1
ATOM 1812 N N . ARG A 1 229 ? -1.461 6.255 36.788 1.00 90.62 229 ARG A N 1
ATOM 1813 C CA . ARG A 1 229 ? -1.743 4.872 37.201 1.00 90.62 229 ARG A CA 1
ATOM 1814 C C . ARG A 1 229 ? -1.686 4.689 38.715 1.00 90.62 229 ARG A C 1
ATOM 1816 O O . ARG A 1 229 ? -2.649 4.191 39.284 1.00 90.62 229 ARG A O 1
ATOM 1823 N N . GLN A 1 230 ? -0.621 5.150 39.372 1.00 90.19 230 GLN A N 1
ATOM 1824 C CA . GLN A 1 230 ? -0.481 5.046 40.831 1.00 90.19 230 GLN A CA 1
ATOM 1825 C C . GLN A 1 230 ? -1.668 5.698 41.560 1.00 90.19 230 GLN A C 1
ATOM 1827 O O . GLN A 1 230 ? -2.288 5.063 42.408 1.00 90.19 230 GLN A O 1
ATOM 1832 N N . ARG A 1 231 ? -2.082 6.907 41.151 1.00 92.44 231 ARG A N 1
ATOM 1833 C CA . ARG A 1 231 ? -3.271 7.575 41.714 1.00 92.44 231 ARG A CA 1
ATOM 1834 C C . ARG A 1 231 ? -4.584 6.843 41.416 1.00 92.44 231 ARG A C 1
ATOM 1836 O O . ARG A 1 231 ? -5.485 6.861 42.248 1.00 92.44 231 ARG A O 1
ATOM 1843 N N . GLN A 1 232 ? -4.724 6.196 40.257 1.00 87.75 232 GLN A N 1
ATOM 1844 C CA . GLN A 1 232 ? -5.893 5.354 39.960 1.00 87.75 232 GLN A CA 1
ATOM 1845 C C . GLN A 1 232 ? -5.922 4.097 40.842 1.00 87.75 232 GLN A C 1
ATOM 1847 O O . GLN A 1 232 ? -6.977 3.754 41.373 1.00 87.75 232 GLN A O 1
ATOM 1852 N N . GLU A 1 233 ? -4.773 3.457 41.049 1.00 89.19 233 GLU A N 1
ATOM 1853 C CA . GLU A 1 233 ? -4.609 2.278 41.906 1.00 89.19 233 GLU A CA 1
ATOM 1854 C C . GLU A 1 233 ? -4.874 2.620 43.389 1.00 89.19 233 GLU A C 1
ATOM 1856 O O . GLU A 1 233 ? -5.585 1.877 44.068 1.00 89.19 233 GLU A O 1
ATOM 1861 N N . GLU A 1 234 ? -4.432 3.788 43.869 1.00 91.50 234 GLU A N 1
ATOM 1862 C CA . GLU A 1 234 ? -4.784 4.335 45.191 1.00 91.50 234 GLU A CA 1
ATOM 1863 C C . GLU A 1 234 ? -6.287 4.642 45.325 1.00 91.50 234 GLU A C 1
ATOM 1865 O O . GLU A 1 234 ? -6.917 4.230 46.300 1.00 91.50 234 GLU A O 1
ATOM 1870 N N . LEU A 1 235 ? -6.905 5.304 44.338 1.00 88.81 235 LEU A N 1
ATOM 1871 C CA . LEU A 1 235 ? -8.346 5.610 44.342 1.00 88.81 235 LEU A CA 1
ATOM 1872 C C . LEU A 1 235 ? -9.230 4.359 44.208 1.00 88.81 235 LEU A C 1
ATOM 1874 O O . LEU A 1 235 ? -10.375 4.344 44.667 1.00 88.81 235 LEU A O 1
ATOM 1878 N N . GLU A 1 236 ? -8.741 3.298 43.570 1.00 86.75 236 GLU A N 1
ATOM 1879 C CA . GLU A 1 236 ? -9.385 1.986 43.609 1.00 86.75 236 GLU A CA 1
ATOM 1880 C C . GLU A 1 236 ? -9.205 1.291 44.953 1.00 86.75 236 GLU A C 1
ATOM 1882 O O . GLU A 1 236 ? -10.160 0.693 45.449 1.00 86.75 236 GLU A O 1
ATOM 1887 N N . ARG A 1 237 ? -8.012 1.363 45.549 1.00 89.56 237 ARG A N 1
ATOM 1888 C CA . ARG A 1 237 ? -7.745 0.799 46.871 1.00 89.56 237 ARG A CA 1
ATOM 1889 C C . ARG A 1 237 ? -8.646 1.437 47.928 1.00 89.56 237 ARG A C 1
ATOM 1891 O O . ARG A 1 237 ? -9.330 0.706 48.636 1.00 89.56 237 ARG A O 1
ATOM 1898 N N . LEU A 1 238 ? -8.737 2.767 47.958 1.00 89.00 238 LEU A N 1
ATOM 1899 C CA . LEU A 1 238 ? -9.634 3.502 48.855 1.00 89.00 238 LEU A CA 1
ATOM 1900 C C . LEU A 1 238 ? -11.104 3.111 48.641 1.00 89.00 238 LEU A C 1
ATOM 1902 O O . LEU A 1 238 ? -11.804 2.831 49.610 1.00 89.00 238 LEU A O 1
ATOM 1906 N N . ARG A 1 239 ? -11.573 2.981 47.389 1.00 85.94 239 ARG A N 1
ATOM 1907 C CA . ARG A 1 239 ? -12.941 2.495 47.109 1.00 85.94 239 ARG A CA 1
ATOM 1908 C C . ARG A 1 239 ? -13.181 1.054 47.576 1.00 85.94 239 ARG A C 1
ATOM 1910 O O . ARG A 1 239 ? -14.284 0.750 48.028 1.00 85.94 239 ARG A O 1
ATOM 1917 N N . LYS A 1 240 ? -12.177 0.174 47.495 1.00 86.25 240 LYS A N 1
ATOM 1918 C CA . LYS A 1 240 ? -12.250 -1.212 47.998 1.00 86.25 240 LYS A CA 1
ATOM 1919 C C . LYS A 1 240 ? -12.274 -1.241 49.532 1.00 86.25 240 LYS A C 1
ATOM 1921 O O . LYS A 1 240 ? -13.087 -1.963 50.103 1.00 86.25 240 LYS A O 1
ATOM 1926 N N . GLU A 1 241 ? -11.455 -0.426 50.196 1.00 89.06 241 GLU A N 1
ATOM 1927 C CA . GLU A 1 241 ? -11.414 -0.298 51.661 1.00 89.06 241 GLU A CA 1
ATOM 1928 C C . GLU A 1 241 ? -12.715 0.324 52.218 1.00 89.06 241 GLU A C 1
ATOM 1930 O O . GLU A 1 241 ? -13.308 -0.234 53.144 1.00 89.06 241 GLU A O 1
ATOM 1935 N N . GLU A 1 242 ? -13.247 1.388 51.600 1.00 88.12 242 GLU A N 1
ATOM 1936 C CA . GLU A 1 242 ? -14.580 1.926 51.920 1.00 88.12 242 GLU A CA 1
ATOM 1937 C C . GLU A 1 242 ? -15.700 0.899 51.693 1.00 88.12 242 GLU A C 1
ATOM 1939 O O . GLU A 1 242 ? -16.615 0.781 52.508 1.00 88.12 242 GLU A O 1
ATOM 1944 N N . GLY A 1 243 ? -15.662 0.169 50.573 1.00 87.69 243 GLY A N 1
ATOM 1945 C CA . GLY A 1 243 ? -16.671 -0.832 50.230 1.00 87.69 243 GLY A CA 1
ATOM 1946 C C . GLY A 1 243 ? -16.707 -1.992 51.229 1.00 87.69 243 GLY A C 1
ATOM 1947 O O . GLY A 1 243 ? -17.787 -2.418 51.639 1.00 87.69 243 GLY A O 1
ATOM 1948 N N . GLN A 1 244 ? -15.537 -2.453 51.683 1.00 87.12 244 GLN A N 1
ATOM 1949 C CA . GLN A 1 244 ? -15.417 -3.438 52.763 1.00 87.12 244 GLN A CA 1
ATOM 1950 C C . GLN A 1 244 ? -15.942 -2.899 54.100 1.00 87.12 244 GLN A C 1
ATOM 1952 O O . GLN A 1 244 ? -16.623 -3.623 54.824 1.00 87.12 244 GLN A O 1
ATOM 1957 N N . GLU A 1 245 ? -15.672 -1.635 54.429 1.00 89.69 245 GLU A N 1
ATOM 1958 C CA . GLU A 1 245 ? -16.171 -1.008 55.656 1.00 89.69 245 GLU A CA 1
ATOM 1959 C C . GLU A 1 245 ? -17.700 -0.841 55.646 1.00 89.69 245 GLU A C 1
ATOM 1961 O O . GLU A 1 245 ? -18.363 -1.193 56.623 1.00 89.69 245 GLU A O 1
ATOM 1966 N N . ARG A 1 246 ? -18.293 -0.404 54.524 1.00 89.81 246 ARG A N 1
ATOM 1967 C CA . ARG A 1 246 ? -19.758 -0.382 54.358 1.00 89.81 246 ARG A CA 1
ATOM 1968 C C . ARG A 1 246 ? -20.355 -1.786 54.491 1.00 89.81 246 ARG A C 1
ATOM 1970 O O . ARG A 1 246 ? -21.370 -1.946 55.163 1.00 89.81 246 ARG A O 1
ATOM 1977 N N . LEU A 1 247 ? -19.707 -2.809 53.927 1.00 88.94 247 LEU A N 1
ATOM 1978 C CA . LEU A 1 247 ? -20.153 -4.202 54.035 1.00 88.94 247 LEU A CA 1
ATOM 1979 C C . LEU A 1 247 ? -20.091 -4.741 55.477 1.00 88.94 247 LEU A C 1
ATOM 1981 O O . LEU A 1 247 ? -21.034 -5.402 55.909 1.00 88.94 247 LEU A O 1
ATOM 1985 N N . ARG A 1 248 ? -19.047 -4.412 56.254 1.00 90.31 248 ARG A N 1
ATOM 1986 C CA . ARG A 1 248 ? -18.984 -4.741 57.694 1.00 90.31 248 ARG A CA 1
ATOM 1987 C C . ARG A 1 248 ? -20.163 -4.144 58.468 1.00 90.31 248 ARG A C 1
ATOM 1989 O O . ARG A 1 248 ? -20.765 -4.837 59.286 1.00 90.31 248 ARG A O 1
ATOM 1996 N N . ARG A 1 249 ? -20.534 -2.891 58.177 1.00 91.50 249 ARG A N 1
ATOM 1997 C CA . ARG A 1 249 ? -21.695 -2.232 58.804 1.00 91.50 249 ARG A CA 1
ATOM 1998 C C . ARG A 1 249 ? -23.012 -2.910 58.444 1.00 91.50 249 ARG A C 1
ATOM 2000 O O . ARG A 1 249 ? -23.817 -3.128 59.343 1.00 91.50 249 ARG A O 1
ATOM 2007 N N . LEU A 1 250 ? -23.209 -3.304 57.182 1.00 90.81 250 LEU A N 1
ATOM 2008 C CA . LEU A 1 250 ? -24.410 -4.047 56.781 1.00 90.81 250 LEU A CA 1
ATOM 2009 C C . LEU A 1 250 ? -24.575 -5.348 57.582 1.00 90.81 250 LEU A C 1
ATOM 2011 O O . LEU A 1 250 ? -25.666 -5.611 58.085 1.00 90.81 250 LEU A O 1
ATOM 2015 N N . TYR A 1 251 ? -23.505 -6.134 57.746 1.00 90.38 251 TYR A N 1
ATOM 2016 C CA . TYR A 1 251 ? -23.559 -7.365 58.543 1.00 90.38 251 TYR A CA 1
ATOM 2017 C C . TYR A 1 251 ? -23.801 -7.104 60.038 1.00 90.38 251 TYR A C 1
ATOM 2019 O O . TYR A 1 251 ? -24.602 -7.811 60.643 1.00 90.38 251 TYR A O 1
ATOM 2027 N N . SER A 1 252 ? -23.201 -6.062 60.627 1.00 93.69 252 SER A N 1
ATOM 2028 C CA . SER A 1 252 ? -23.480 -5.684 62.023 1.00 93.69 252 SER A CA 1
ATOM 2029 C C . SER A 1 252 ? -24.940 -5.260 62.230 1.00 93.69 252 SER A C 1
ATOM 2031 O O . SER A 1 252 ? -25.550 -5.637 63.227 1.00 93.69 252 SER A O 1
ATOM 2033 N N . ILE A 1 253 ? -25.524 -4.530 61.272 1.00 92.12 253 ILE A N 1
ATOM 2034 C CA . ILE A 1 253 ? -26.947 -4.165 61.289 1.00 92.12 253 ILE A CA 1
ATOM 2035 C C . ILE A 1 253 ? -27.832 -5.409 61.121 1.00 92.12 253 ILE A C 1
ATOM 2037 O O . ILE A 1 253 ? -28.853 -5.524 61.795 1.00 92.12 253 ILE A O 1
ATOM 2041 N N . GLN A 1 254 ? -27.452 -6.359 60.261 1.00 92.75 254 GLN A N 1
ATOM 2042 C CA . GLN A 1 254 ? -28.173 -7.627 60.113 1.00 92.75 254 GLN A CA 1
ATOM 2043 C C . GLN A 1 254 ? -28.176 -8.430 61.417 1.00 92.75 254 GLN A C 1
ATOM 2045 O O . GLN A 1 254 ? -29.222 -8.950 61.801 1.00 92.75 254 GLN A O 1
ATOM 2050 N N . GLU A 1 255 ? -27.036 -8.503 62.107 1.00 91.56 255 GLU A N 1
ATOM 2051 C CA . GLU A 1 255 ? -26.932 -9.165 63.405 1.00 91.56 255 GLU A CA 1
ATOM 2052 C C . GLU A 1 255 ? -27.826 -8.484 64.451 1.00 91.56 255 GLU A C 1
ATOM 2054 O O . GLU A 1 255 ? -28.634 -9.164 65.081 1.00 91.56 255 GLU A O 1
ATOM 2059 N N . GLU A 1 256 ? -27.769 -7.153 64.585 1.00 92.50 256 GLU A N 1
ATOM 2060 C CA . GLU A 1 256 ? -28.613 -6.426 65.544 1.00 92.50 256 GLU A CA 1
ATOM 2061 C C . GLU A 1 256 ? -30.110 -6.615 65.238 1.00 92.50 256 GLU A C 1
ATOM 2063 O O . GLU A 1 256 ? -30.897 -6.905 66.137 1.00 92.50 256 GLU A O 1
ATOM 2068 N N . VAL A 1 257 ? -30.519 -6.545 63.965 1.00 91.81 257 VAL A N 1
ATOM 2069 C CA . VAL A 1 257 ? -31.910 -6.796 63.544 1.00 91.81 257 VAL A CA 1
ATOM 2070 C C . VAL A 1 257 ? -32.358 -8.228 63.872 1.00 91.81 257 VAL A C 1
ATOM 2072 O O . VAL A 1 257 ? -33.508 -8.424 64.264 1.00 91.81 257 VAL A O 1
ATOM 2075 N N . LEU A 1 258 ? -31.476 -9.228 63.770 1.00 89.44 258 LEU A N 1
ATOM 2076 C CA . LEU A 1 258 ? -31.779 -10.613 64.152 1.00 89.44 258 LEU A CA 1
ATOM 2077 C C . LEU A 1 258 ? -31.855 -10.796 65.678 1.00 89.44 258 LEU A C 1
ATOM 2079 O O . LEU A 1 258 ? -32.798 -11.426 66.158 1.00 89.44 258 LEU A O 1
ATOM 2083 N N . GLN A 1 259 ? -30.927 -10.211 66.444 1.00 89.12 259 GLN A N 1
ATOM 2084 C CA . GLN A 1 259 ? -30.958 -10.211 67.915 1.00 89.12 259 GLN A CA 1
ATOM 2085 C C . GLN A 1 259 ? -32.210 -9.504 68.464 1.00 89.12 259 GLN A C 1
ATOM 2087 O O . GLN A 1 259 ? -32.789 -9.931 69.462 1.00 89.12 259 GLN A O 1
ATOM 2092 N N . LEU A 1 260 ? -32.659 -8.436 67.800 1.00 88.62 260 LEU A N 1
ATOM 2093 C CA . LEU A 1 260 ? -33.907 -7.743 68.111 1.00 88.62 260 LEU A CA 1
ATOM 2094 C C . LEU A 1 260 ? -35.131 -8.613 67.775 1.00 88.62 260 LEU A C 1
ATOM 2096 O O . LEU A 1 260 ? -36.013 -8.761 68.617 1.00 88.62 260 LEU A O 1
ATOM 2100 N N . ASN A 1 261 ? -35.169 -9.265 66.607 1.00 87.25 261 ASN A N 1
ATOM 2101 C CA . ASN A 1 261 ? -36.282 -10.147 66.224 1.00 87.25 261 ASN A CA 1
ATOM 2102 C C . ASN A 1 261 ? -36.463 -11.340 67.187 1.00 87.25 261 ASN A C 1
ATOM 2104 O O . ASN A 1 261 ? -37.591 -11.739 67.461 1.00 87.25 261 ASN A O 1
ATOM 2108 N N . GLN A 1 262 ? -35.379 -11.868 67.772 1.00 83.94 262 GLN A N 1
ATOM 2109 C CA . GLN A 1 262 ? -35.451 -12.910 68.812 1.00 83.94 262 GLN A CA 1
ATOM 2110 C C . GLN A 1 262 ? -36.192 -12.453 70.084 1.00 83.94 262 GLN A C 1
ATOM 2112 O O . GLN A 1 262 ? -36.782 -13.278 70.775 1.00 83.94 262 GLN A O 1
ATOM 2117 N N . GLN A 1 263 ? -36.228 -11.149 70.384 1.00 79.56 263 GLN A N 1
ATOM 2118 C CA . GLN A 1 263 ? -36.984 -10.604 71.523 1.00 79.56 263 GLN A CA 1
ATOM 2119 C C . GLN A 1 263 ? -38.499 -10.541 71.262 1.00 79.56 263 GLN A C 1
ATOM 2121 O O . GLN A 1 263 ? -39.264 -10.283 72.190 1.00 79.56 263 GLN A O 1
ATOM 2126 N N . ILE A 1 264 ? -38.924 -10.775 70.015 1.00 75.62 264 ILE A N 1
ATOM 2127 C CA . ILE A 1 264 ? -40.324 -10.852 69.572 1.00 75.62 264 ILE A CA 1
ATOM 2128 C C . ILE A 1 264 ? -40.817 -12.319 69.567 1.00 75.62 264 ILE A C 1
ATOM 2130 O O . ILE A 1 264 ? -42.014 -12.572 69.425 1.00 75.62 264 ILE A O 1
ATOM 2134 N N . ASP A 1 265 ? -39.927 -13.308 69.737 1.00 66.19 265 ASP A N 1
ATOM 2135 C CA . ASP A 1 265 ? -40.303 -14.727 69.744 1.00 66.19 265 ASP A CA 1
ATOM 2136 C C . ASP A 1 265 ? -41.140 -15.079 70.996 1.00 66.19 265 ASP A C 1
ATOM 2138 O O . ASP A 1 265 ? -40.664 -14.905 72.127 1.00 66.19 265 ASP A O 1
ATOM 2142 N N . PRO A 1 266 ? -42.372 -15.607 70.834 1.00 57.88 266 PRO A N 1
ATOM 2143 C CA . PRO A 1 266 ? -43.270 -15.896 71.950 1.00 57.88 266 PRO A CA 1
ATOM 2144 C C . PRO A 1 266 ? -42.780 -17.004 72.899 1.00 57.88 266 PRO A C 1
ATOM 2146 O O . PRO A 1 266 ? -43.369 -17.169 73.964 1.00 57.88 266 PRO A O 1
ATOM 2149 N N . ASN A 1 267 ? -41.721 -17.757 72.570 1.00 54.00 267 ASN A N 1
ATOM 2150 C CA . ASN A 1 267 ? -41.104 -18.694 73.517 1.00 54.00 267 ASN A CA 1
ATOM 2151 C C . ASN A 1 267 ? -40.147 -18.024 74.515 1.00 54.00 267 ASN A C 1
ATOM 2153 O O . ASN A 1 267 ? -39.856 -18.624 75.553 1.00 54.00 267 ASN A O 1
ATOM 2157 N N . TYR A 1 268 ? -39.608 -16.831 74.229 1.00 53.06 268 TYR A N 1
ATOM 2158 C CA . TYR A 1 268 ? -38.452 -16.333 74.987 1.00 53.06 268 TYR A CA 1
ATOM 2159 C C . TYR A 1 268 ? -38.811 -15.759 76.367 1.00 53.06 268 TYR A C 1
ATOM 2161 O O . TYR A 1 268 ? -37.995 -15.799 77.292 1.00 53.06 268 TYR A O 1
ATOM 2169 N N . ARG A 1 269 ? -40.045 -15.267 76.546 1.00 53.22 269 ARG A N 1
ATOM 2170 C CA . ARG A 1 269 ? -40.625 -14.903 77.851 1.00 53.22 269 ARG A CA 1
ATOM 2171 C C . ARG A 1 269 ? -42.134 -15.159 77.876 1.00 53.22 269 ARG A C 1
ATOM 2173 O O . ARG A 1 269 ? -42.773 -15.221 76.838 1.00 53.22 269 ARG A O 1
ATOM 2180 N N . HIS A 1 270 ? -42.674 -15.183 79.099 1.00 51.09 270 HIS A N 1
ATOM 2181 C CA . HIS A 1 270 ? -44.102 -15.130 79.447 1.00 51.09 270 HIS A CA 1
ATOM 2182 C C . HIS A 1 270 ? -44.884 -16.457 79.458 1.00 51.09 270 HIS A C 1
ATOM 2184 O O . HIS A 1 270 ? -45.680 -16.747 78.573 1.00 51.09 270 HIS A O 1
ATOM 2190 N N . LYS A 1 271 ? -44.784 -17.187 80.579 1.00 46.97 271 LYS A N 1
ATOM 2191 C CA . LYS A 1 271 ? -45.798 -18.185 80.972 1.00 46.97 271 LYS A CA 1
ATOM 2192 C C . LYS A 1 271 ? -47.044 -17.564 81.639 1.00 46.97 271 LYS A C 1
ATOM 2194 O O . LYS A 1 271 ? -48.046 -18.254 81.783 1.00 46.97 271 LYS A O 1
ATOM 2199 N N . ASP A 1 272 ? -46.996 -16.275 82.005 1.00 47.84 272 ASP A N 1
ATOM 2200 C CA . ASP A 1 272 ? -47.922 -15.659 82.979 1.00 47.84 272 ASP A CA 1
ATOM 2201 C C . ASP A 1 272 ? -48.647 -14.372 82.504 1.00 47.84 272 ASP A C 1
ATOM 2203 O O . ASP A 1 272 ? -49.366 -13.737 83.286 1.00 47.84 272 ASP A O 1
ATOM 2207 N N . LEU A 1 273 ? -48.471 -13.951 81.242 1.00 54.25 273 LEU A N 1
ATOM 2208 C CA . LEU A 1 273 ? -49.121 -12.747 80.684 1.00 54.25 273 LEU A CA 1
ATOM 2209 C C . LEU A 1 273 ? -50.435 -13.050 79.929 1.00 54.25 273 LEU A C 1
ATOM 2211 O O . LEU A 1 273 ? -50.746 -14.214 79.671 1.00 54.25 273 LEU A O 1
ATOM 2215 N N . PRO A 1 274 ? -51.245 -12.018 79.602 1.00 52.72 274 PRO A N 1
ATOM 2216 C CA . PRO A 1 274 ? -52.504 -12.191 78.876 1.00 52.72 274 PRO A CA 1
ATOM 2217 C C . PRO A 1 274 ? -52.334 -12.787 77.471 1.00 52.72 274 PRO A C 1
ATOM 2219 O O . PRO A 1 274 ? -51.251 -12.759 76.891 1.00 52.72 274 PRO A O 1
ATOM 2222 N N . LYS A 1 275 ? -53.454 -13.220 76.873 1.00 55.84 275 LYS A N 1
ATOM 2223 C CA . LYS A 1 275 ? -53.564 -13.520 75.433 1.00 55.84 275 LYS A CA 1
ATOM 2224 C C . LYS A 1 275 ? -53.457 -12.239 74.586 1.00 55.84 275 LYS A C 1
ATOM 2226 O O . LYS A 1 275 ? -54.452 -11.775 74.033 1.00 55.84 275 LYS A O 1
ATOM 2231 N N . ILE A 1 276 ? -52.261 -11.666 74.516 1.00 60.75 276 ILE A N 1
ATOM 2232 C CA . ILE A 1 276 ? -51.877 -10.657 73.523 1.00 60.75 276 ILE A CA 1
ATOM 2233 C C . ILE A 1 276 ? -51.509 -11.413 72.241 1.00 60.75 276 ILE A C 1
ATOM 2235 O O . ILE A 1 276 ? -50.798 -12.416 72.308 1.00 60.75 276 ILE A O 1
ATOM 2239 N N . ASP A 1 277 ? -51.986 -10.967 71.080 1.00 67.38 277 ASP A N 1
ATOM 2240 C CA . ASP A 1 277 ? -51.636 -11.602 69.806 1.00 67.38 277 ASP A CA 1
ATOM 2241 C C . ASP A 1 277 ? -50.324 -11.031 69.245 1.00 67.38 277 ASP A C 1
ATOM 2243 O O . ASP A 1 277 ? -50.302 -10.124 68.413 1.00 67.38 277 ASP A O 1
ATOM 2247 N N . LEU A 1 278 ? -49.200 -11.583 69.711 1.00 71.50 278 LEU A N 1
ATOM 2248 C CA . LEU A 1 278 ? -47.865 -11.207 69.235 1.00 71.50 278 LEU A CA 1
ATOM 2249 C C . LEU A 1 278 ? -47.568 -11.666 67.791 1.00 71.50 278 LEU A C 1
ATOM 2251 O O . LEU A 1 278 ? -46.509 -11.328 67.258 1.00 71.50 278 LEU A O 1
ATOM 2255 N N . SER A 1 279 ? -48.472 -12.398 67.121 1.00 75.69 279 SER A N 1
ATOM 2256 C CA . SER A 1 279 ? -48.234 -12.875 65.749 1.00 75.69 279 SER A CA 1
ATOM 2257 C C . SER A 1 279 ? -48.073 -11.725 64.748 1.00 75.69 279 SER A C 1
ATOM 2259 O O . SER A 1 279 ? -47.226 -11.805 63.857 1.00 75.69 279 SER A O 1
ATOM 2261 N N . ALA A 1 280 ? -48.793 -10.614 64.944 1.00 82.06 280 ALA A N 1
ATOM 2262 C CA . ALA A 1 280 ? -48.641 -9.400 64.144 1.00 82.06 280 ALA A CA 1
ATOM 2263 C C . ALA A 1 280 ? -47.213 -8.832 64.245 1.00 82.06 280 ALA A C 1
ATOM 2265 O O . ALA A 1 280 ? -46.557 -8.627 63.219 1.00 82.06 280 ALA A O 1
ATOM 2266 N N . TYR A 1 281 ? -46.701 -8.669 65.469 1.00 84.31 281 TYR A N 1
ATOM 2267 C CA . TYR A 1 281 ? -45.340 -8.196 65.735 1.00 84.31 281 TYR A CA 1
ATOM 2268 C C . TYR A 1 281 ? -44.280 -9.136 65.153 1.00 84.31 281 TYR A C 1
ATOM 2270 O O . TYR A 1 281 ? -43.393 -8.678 64.432 1.00 84.31 281 TYR A O 1
ATOM 2278 N N . SER A 1 282 ? -44.413 -10.448 65.371 1.00 83.75 282 SER A N 1
ATOM 2279 C CA . SER A 1 282 ? -43.501 -11.452 64.804 1.00 83.75 282 SER A CA 1
ATOM 2280 C C . SER A 1 282 ? -43.510 -11.433 63.269 1.00 83.75 282 SER A C 1
ATOM 2282 O O . SER A 1 282 ? -42.456 -11.455 62.633 1.00 83.75 282 SER A O 1
ATOM 2284 N N . SER A 1 283 ? -44.684 -11.301 62.640 1.00 85.38 283 SER A N 1
ATOM 2285 C CA . SER A 1 283 ? -44.791 -11.214 61.178 1.00 85.38 283 SER A CA 1
ATOM 2286 C C . SER A 1 283 ? -44.097 -9.969 60.610 1.00 85.38 283 SER A C 1
ATOM 2288 O O . SER A 1 283 ? -43.411 -10.064 59.590 1.00 85.38 283 SER A O 1
ATOM 2290 N N . ARG A 1 284 ? -44.198 -8.815 61.289 1.00 89.06 284 ARG A N 1
ATOM 2291 C CA . ARG A 1 284 ? -43.532 -7.571 60.873 1.00 89.06 284 ARG A CA 1
ATOM 2292 C C . ARG A 1 284 ? -42.024 -7.611 61.126 1.00 89.06 284 ARG A C 1
ATOM 2294 O O . ARG A 1 284 ? -41.270 -7.169 60.262 1.00 89.06 284 ARG A O 1
ATOM 2301 N N . GLY A 1 285 ? -41.578 -8.178 62.245 1.00 89.12 285 GLY A N 1
ATOM 2302 C CA . GLY A 1 285 ? -40.155 -8.384 62.526 1.00 89.12 285 GLY A CA 1
ATOM 2303 C C . GLY A 1 285 ? -39.494 -9.262 61.458 1.00 89.12 285 GLY A C 1
ATOM 2304 O O . GLY A 1 285 ? -38.518 -8.856 60.826 1.00 89.12 285 GLY A O 1
ATOM 2305 N N . ASN A 1 286 ? -40.122 -10.395 61.129 1.00 89.50 286 ASN A N 1
ATOM 2306 C CA . ASN A 1 286 ? -39.657 -11.293 60.071 1.00 89.50 286 ASN A CA 1
ATOM 2307 C C . ASN A 1 286 ? -39.645 -10.633 58.674 1.00 89.50 286 ASN A C 1
ATOM 2309 O O . ASN A 1 286 ? -38.715 -10.871 57.899 1.00 89.50 286 ASN A O 1
ATOM 2313 N N . GLN A 1 287 ? -40.607 -9.753 58.351 1.00 90.25 287 GLN A N 1
ATOM 2314 C CA . GLN A 1 287 ? -40.548 -8.928 57.129 1.00 90.25 287 GLN A CA 1
ATOM 2315 C C . GLN A 1 287 ? -39.306 -8.023 57.110 1.00 90.25 287 GLN A C 1
ATOM 2317 O O . GLN A 1 287 ? -38.629 -7.943 56.087 1.00 90.25 287 GLN A O 1
ATOM 2322 N N . ILE A 1 288 ? -38.982 -7.366 58.228 1.00 91.81 288 ILE A N 1
ATOM 2323 C CA . ILE A 1 288 ? -37.816 -6.476 58.338 1.00 91.81 288 ILE A CA 1
ATOM 2324 C C . ILE A 1 288 ? -36.505 -7.271 58.193 1.00 91.81 288 ILE A C 1
ATOM 2326 O O . ILE A 1 288 ? -35.636 -6.873 57.414 1.00 91.81 288 ILE A O 1
ATOM 2330 N N . CYS A 1 289 ? -36.381 -8.439 58.835 1.00 91.56 289 CYS A N 1
ATOM 2331 C CA . CYS A 1 289 ? -35.243 -9.349 58.639 1.00 91.56 289 CYS A CA 1
ATOM 2332 C C . CYS A 1 289 ? -35.088 -9.787 57.169 1.00 91.56 289 CYS A C 1
ATOM 2334 O O . CYS A 1 289 ? -33.968 -9.845 56.648 1.00 91.56 289 CYS A O 1
ATOM 2336 N N . GLY A 1 290 ? -36.207 -10.064 56.489 1.00 90.50 290 GLY A N 1
ATOM 2337 C CA . GLY A 1 290 ? -36.245 -10.403 55.066 1.00 90.50 290 GLY A CA 1
ATOM 2338 C C . GLY A 1 290 ? -35.808 -9.251 54.157 1.00 90.50 290 GLY A C 1
ATOM 2339 O O . GLY A 1 290 ? -35.043 -9.475 53.219 1.00 90.50 290 GLY A O 1
ATOM 2340 N N . LEU A 1 291 ? -36.222 -8.015 54.460 1.00 90.69 291 LEU A N 1
ATOM 2341 C CA . LEU A 1 291 ? -35.803 -6.810 53.735 1.00 90.69 291 LEU A CA 1
ATOM 2342 C C . LEU A 1 291 ? -34.295 -6.556 53.870 1.00 90.69 291 LEU A C 1
ATOM 2344 O O . LEU A 1 291 ? -33.628 -6.348 52.859 1.00 90.69 291 LEU A O 1
ATOM 2348 N N . VAL A 1 292 ? -33.743 -6.628 55.088 1.00 92.38 292 VAL A N 1
ATOM 2349 C CA . VAL A 1 292 ? -32.300 -6.428 55.330 1.00 92.38 292 VAL A CA 1
ATOM 2350 C C . VAL A 1 292 ? -31.472 -7.505 54.623 1.00 92.38 292 VAL A C 1
ATOM 2352 O O . VAL A 1 292 ? -30.554 -7.182 53.870 1.00 92.38 292 VAL A O 1
ATOM 2355 N N . SER A 1 293 ? -31.839 -8.780 54.780 1.00 91.12 293 SER A N 1
ATOM 2356 C CA . SER A 1 293 ? -31.126 -9.898 54.141 1.00 91.12 293 SER A CA 1
ATOM 2357 C C . SER A 1 293 ? -31.239 -9.861 52.608 1.00 91.12 293 SER A C 1
ATOM 2359 O O . SER A 1 293 ? -30.278 -10.164 51.899 1.00 91.12 293 SER A O 1
ATOM 2361 N N . GLY A 1 294 ? -32.396 -9.440 52.083 1.00 89.31 294 GLY A N 1
ATOM 2362 C CA . GLY A 1 294 ? -32.611 -9.222 50.653 1.00 89.31 294 GLY A CA 1
ATOM 2363 C C . GLY A 1 294 ? -31.746 -8.093 50.091 1.00 89.31 294 GLY A C 1
ATOM 2364 O O . GLY A 1 294 ? -31.135 -8.268 49.036 1.00 89.31 294 GLY A O 1
ATOM 2365 N N . LEU A 1 295 ? -31.636 -6.968 50.810 1.00 88.81 295 LEU A N 1
ATOM 2366 C CA . LEU A 1 295 ? -30.801 -5.843 50.391 1.00 88.81 295 LEU A CA 1
ATOM 2367 C C . LEU A 1 295 ? -29.318 -6.236 50.373 1.00 88.81 295 LEU A C 1
ATOM 2369 O O . LEU A 1 295 ? -28.649 -6.017 49.363 1.00 88.81 295 LEU A O 1
ATOM 2373 N N . ILE A 1 296 ? -28.831 -6.904 51.427 1.00 88.38 296 ILE A N 1
ATOM 2374 C CA . ILE A 1 296 ? -27.443 -7.386 51.528 1.00 88.38 296 ILE A CA 1
ATOM 2375 C C . ILE A 1 296 ? -27.082 -8.274 50.332 1.00 88.38 296 ILE A C 1
ATOM 2377 O O . ILE A 1 296 ? -26.075 -8.011 49.668 1.00 88.38 296 ILE A O 1
ATOM 2381 N N . ARG A 1 297 ? -27.943 -9.236 49.968 1.00 88.12 297 ARG A N 1
ATOM 2382 C CA . ARG A 1 297 ? -27.758 -10.049 48.753 1.00 88.12 297 ARG A CA 1
ATOM 2383 C C . ARG A 1 297 ? -27.613 -9.177 47.498 1.00 88.12 297 ARG A C 1
ATOM 2385 O O . ARG A 1 297 ? -26.627 -9.322 46.779 1.00 88.12 297 ARG A O 1
ATOM 2392 N N . THR A 1 298 ? -28.513 -8.213 47.282 1.00 84.38 298 THR A N 1
ATOM 2393 C CA . THR A 1 298 ? -28.429 -7.318 46.109 1.00 84.38 298 THR A CA 1
ATOM 2394 C C . THR A 1 298 ? -27.213 -6.383 46.117 1.00 84.38 298 THR A C 1
ATOM 2396 O O . THR A 1 298 ? -26.780 -5.955 45.050 1.00 84.38 298 THR A O 1
ATOM 2399 N N . THR A 1 299 ? -26.619 -6.078 47.279 1.00 83.94 299 THR A N 1
ATOM 2400 C CA . THR A 1 299 ? -25.329 -5.362 47.333 1.00 83.94 299 THR A CA 1
ATOM 2401 C C . THR A 1 299 ? -24.146 -6.265 46.994 1.00 83.94 299 THR A C 1
ATOM 2403 O O . THR A 1 299 ? -23.238 -5.822 46.296 1.00 83.94 299 THR A O 1
ATOM 2406 N N . SER A 1 300 ? -24.180 -7.541 47.397 1.00 76.50 300 SER A N 1
ATOM 2407 C CA . SER A 1 300 ? -23.153 -8.527 47.037 1.00 76.50 300 SER A CA 1
ATOM 2408 C C . SER A 1 300 ? -23.129 -8.808 45.530 1.00 76.50 300 SER A C 1
ATOM 2410 O O . SER A 1 300 ? -22.058 -8.931 44.946 1.00 76.50 300 SER A O 1
ATOM 2412 N N . GLU A 1 301 ? -24.298 -8.851 44.885 1.00 80.38 301 GLU A N 1
ATOM 2413 C CA . GLU A 1 301 ? -24.442 -8.988 43.425 1.00 80.38 301 GLU A CA 1
ATOM 2414 C C . GLU A 1 301 ? -23.882 -7.773 42.654 1.00 80.38 301 GLU A C 1
ATOM 2416 O O . GLU A 1 301 ? -23.515 -7.892 41.487 1.00 80.38 301 GLU A O 1
ATOM 2421 N N . ARG A 1 302 ? -23.780 -6.605 43.306 1.00 75.06 302 ARG A N 1
ATOM 2422 C CA . ARG A 1 302 ? -23.242 -5.346 42.750 1.00 75.06 302 ARG A CA 1
ATOM 2423 C C . ARG A 1 302 ? -21.786 -5.071 43.159 1.00 75.06 302 ARG A C 1
ATOM 2425 O O . ARG A 1 302 ? -21.259 -3.996 42.875 1.00 75.06 302 ARG A O 1
ATOM 2432 N N . GLY A 1 303 ? -21.127 -6.021 43.824 1.00 79.00 303 GLY A N 1
ATOM 2433 C CA . GLY A 1 303 ? -19.726 -5.938 44.245 1.00 79.00 303 GLY A CA 1
ATOM 2434 C C . GLY A 1 303 ? -19.508 -5.226 45.584 1.00 79.00 303 GLY A C 1
ATOM 2435 O O . GLY A 1 303 ? -19.024 -5.852 46.523 1.00 79.00 303 GLY A O 1
ATOM 2436 N N . PHE A 1 304 ? -19.856 -3.938 45.692 1.00 79.81 304 PHE A N 1
ATOM 2437 C CA . PHE A 1 304 ? -19.680 -3.156 46.926 1.00 79.81 304 PHE A CA 1
ATOM 2438 C C . PHE A 1 304 ? -20.943 -2.361 47.301 1.00 79.81 304 PHE A C 1
ATOM 2440 O O . PHE A 1 304 ? -21.541 -1.737 46.421 1.00 79.81 304 PHE A O 1
ATOM 2447 N N . PRO A 1 305 ? -21.335 -2.310 48.593 1.00 84.94 305 PRO A N 1
ATOM 2448 C CA . PRO A 1 305 ? -22.474 -1.509 49.035 1.00 84.94 305 PRO A CA 1
ATOM 2449 C C . PRO A 1 305 ? -22.278 -0.006 48.831 1.00 84.94 305 PRO A C 1
ATOM 2451 O O . PRO A 1 305 ? -21.207 0.545 49.106 1.00 84.94 305 PRO A O 1
ATOM 2454 N N . THR A 1 306 ? -23.345 0.682 48.432 1.00 86.88 306 THR A N 1
ATOM 2455 C CA . THR A 1 306 ? -23.380 2.145 48.376 1.00 86.88 306 THR A CA 1
ATOM 2456 C C . THR A 1 306 ? -23.778 2.741 49.728 1.00 86.88 306 THR A C 1
ATOM 2458 O O . THR A 1 306 ? -24.326 2.066 50.601 1.00 86.88 306 THR A O 1
ATOM 2461 N N . GLN A 1 307 ? -23.567 4.049 49.899 1.00 87.75 307 GLN A N 1
ATOM 2462 C CA . GLN A 1 307 ? -24.035 4.769 51.089 1.00 87.75 307 GLN A CA 1
ATOM 2463 C C . GLN A 1 307 ? -25.571 4.737 51.240 1.00 87.75 307 GLN A C 1
ATOM 2465 O O . GLN A 1 307 ? -26.083 4.807 52.356 1.00 87.75 307 GLN A O 1
ATOM 2470 N N . VAL A 1 308 ? -26.305 4.598 50.128 1.00 88.00 308 VAL A N 1
ATOM 2471 C CA . VAL A 1 308 ? -27.773 4.501 50.113 1.00 88.00 308 VAL A CA 1
ATOM 2472 C C . VAL A 1 308 ? -28.237 3.157 50.678 1.00 88.00 308 VAL A C 1
ATOM 2474 O O . VAL A 1 308 ? -29.227 3.111 51.405 1.00 88.00 308 VAL A O 1
ATOM 2477 N N . ASP A 1 309 ? -27.508 2.074 50.400 1.00 87.88 309 ASP A N 1
ATOM 2478 C CA . ASP A 1 309 ? -27.844 0.740 50.908 1.00 87.88 309 ASP A CA 1
ATOM 2479 C C . ASP A 1 309 ? -27.671 0.670 52.433 1.00 87.88 309 ASP A C 1
ATOM 2481 O O . ASP A 1 309 ? -28.561 0.187 53.133 1.00 87.88 309 ASP A O 1
ATOM 2485 N N . VAL A 1 310 ? -26.584 1.257 52.956 1.00 90.00 310 VAL A N 1
ATOM 2486 C CA . VAL A 1 310 ? -26.349 1.398 54.405 1.00 90.00 310 VAL A CA 1
ATOM 2487 C C . VAL A 1 310 ? -27.492 2.178 55.061 1.00 90.00 310 VAL A C 1
ATOM 2489 O O . VAL A 1 310 ? -28.159 1.639 55.945 1.00 90.00 310 VAL A O 1
ATOM 2492 N N . ALA A 1 311 ? -27.818 3.374 54.557 1.00 91.25 311 ALA A N 1
ATOM 2493 C CA . ALA A 1 311 ? -28.908 4.202 55.087 1.00 91.25 311 ALA A CA 1
ATOM 2494 C C . ALA A 1 311 ? -30.297 3.526 55.009 1.00 91.25 311 ALA A C 1
ATOM 2496 O O . ALA A 1 311 ? -31.181 3.798 55.824 1.00 91.25 311 ALA A O 1
ATOM 2497 N N . ASN A 1 312 ? -30.511 2.626 54.043 1.00 91.12 312 ASN A N 1
ATOM 2498 C CA . ASN A 1 312 ? -31.726 1.817 53.963 1.00 91.12 312 ASN A CA 1
ATOM 2499 C C . ASN A 1 312 ? -31.757 0.710 55.033 1.00 91.12 312 ASN A C 1
ATOM 2501 O O . ASN A 1 312 ? -32.811 0.500 55.635 1.00 91.12 312 ASN A O 1
ATOM 2505 N N . THR A 1 313 ? -30.631 0.048 55.330 1.00 91.31 313 THR A N 1
ATOM 2506 C CA . THR A 1 313 ? -30.562 -0.901 56.462 1.00 91.31 313 THR A CA 1
ATOM 2507 C C . THR A 1 313 ? -30.655 -0.217 57.826 1.00 91.31 313 THR A C 1
ATOM 2509 O O . THR A 1 313 ? -31.345 -0.729 58.702 1.00 91.31 313 THR A O 1
ATOM 2512 N N . GLU A 1 314 ? -30.067 0.970 57.998 1.00 92.88 314 GLU A N 1
ATOM 2513 C CA . GLU A 1 314 ? -30.199 1.779 59.219 1.00 92.88 314 GLU A CA 1
ATOM 2514 C C . GLU A 1 314 ? -31.666 2.175 59.472 1.00 92.88 314 GLU A C 1
ATOM 2516 O O . GLU A 1 314 ? -32.145 2.107 60.605 1.00 92.88 314 GLU A O 1
ATOM 2521 N N . ARG A 1 315 ? -32.426 2.502 58.414 1.00 92.88 315 ARG A N 1
ATOM 2522 C CA . ARG A 1 315 ? -33.876 2.744 58.512 1.00 92.88 315 ARG A CA 1
ATOM 2523 C C . ARG A 1 315 ? -34.643 1.488 58.937 1.00 92.88 315 ARG A C 1
ATOM 2525 O O . ARG A 1 315 ? -35.481 1.573 59.829 1.00 92.88 315 ARG A O 1
ATOM 2532 N N . ALA A 1 316 ? -34.333 0.333 58.348 1.00 91.56 316 ALA A N 1
ATOM 2533 C CA . ALA A 1 316 ? -34.963 -0.943 58.695 1.00 91.56 316 ALA A CA 1
ATOM 2534 C C . ALA A 1 316 ? -34.675 -1.365 60.154 1.00 91.56 316 ALA A C 1
ATOM 2536 O O . ALA A 1 316 ? -35.568 -1.834 60.859 1.00 91.56 316 ALA A O 1
ATOM 2537 N N . LEU A 1 317 ? -33.456 -1.121 60.642 1.00 93.38 317 LEU A N 1
ATOM 2538 C CA . LEU A 1 317 ? -33.084 -1.284 62.049 1.00 93.38 317 LEU A CA 1
ATOM 2539 C C . LEU A 1 317 ? -33.880 -0.347 62.968 1.00 93.38 317 LEU A C 1
ATOM 2541 O O . LEU A 1 317 ? -34.372 -0.776 64.013 1.00 93.38 317 LEU A O 1
ATOM 2545 N N . GLN A 1 318 ? -34.058 0.915 62.577 1.00 92.56 318 GLN A N 1
ATOM 2546 C CA . GLN A 1 318 ? -34.852 1.862 63.357 1.00 92.56 318 GLN A CA 1
ATOM 2547 C C . GLN A 1 318 ? -36.348 1.493 63.375 1.00 92.56 318 GLN A C 1
ATOM 2549 O O . GLN A 1 318 ? -36.991 1.644 64.415 1.00 92.56 318 GLN A O 1
ATOM 2554 N N . GLU A 1 319 ? -36.891 0.934 62.286 1.00 92.38 319 GLU A N 1
ATOM 2555 C CA . GLU A 1 319 ? -38.231 0.326 62.278 1.00 92.38 319 GLU A CA 1
ATOM 2556 C C . GLU A 1 319 ? -38.331 -0.856 63.257 1.00 92.38 319 GLU A C 1
ATOM 2558 O O . GLU A 1 319 ? -39.302 -0.929 64.008 1.00 92.38 319 GLU A O 1
ATOM 2563 N N . MET A 1 320 ? -37.326 -1.741 63.319 1.00 91.00 320 MET A N 1
ATOM 2564 C CA . MET A 1 320 ? -37.298 -2.866 64.270 1.00 91.00 320 MET A CA 1
ATOM 2565 C C . MET A 1 320 ? -37.252 -2.392 65.736 1.00 91.00 320 MET A C 1
ATOM 2567 O O . MET A 1 320 ? -38.019 -2.867 66.575 1.00 91.00 320 MET A O 1
ATOM 2571 N N . ARG A 1 321 ? -36.394 -1.413 66.053 1.00 92.38 321 ARG A N 1
ATOM 2572 C CA . ARG A 1 321 ? -36.307 -0.808 67.397 1.00 92.38 321 ARG A CA 1
ATOM 2573 C C . ARG A 1 321 ? -37.616 -0.114 67.797 1.00 92.38 321 ARG A C 1
ATOM 2575 O O . ARG A 1 321 ? -38.033 -0.207 68.952 1.00 92.38 321 ARG A O 1
ATOM 2582 N N . GLY A 1 322 ? -38.294 0.540 66.850 1.00 90.81 322 GLY A N 1
ATOM 2583 C CA . GLY A 1 322 ? -39.626 1.116 67.051 1.00 90.81 322 GLY A CA 1
ATOM 2584 C C . GLY A 1 322 ? -40.696 0.050 67.308 1.00 90.81 322 GLY A C 1
ATOM 2585 O O . GLY A 1 322 ? -41.435 0.151 68.283 1.00 90.81 322 GLY A O 1
ATOM 2586 N N . LEU A 1 323 ? -40.721 -1.012 66.496 1.00 89.81 323 LEU A N 1
ATOM 2587 C CA . LEU A 1 323 ? -41.648 -2.143 66.619 1.00 89.81 323 LEU A CA 1
ATOM 2588 C C . LEU A 1 323 ? -41.586 -2.797 68.009 1.00 89.81 323 LEU A C 1
ATOM 2590 O O . LEU A 1 323 ? -42.625 -3.032 68.625 1.00 89.81 323 LEU A O 1
ATOM 2594 N N . ILE A 1 324 ? -40.377 -3.033 68.526 1.00 87.06 324 ILE A N 1
ATOM 2595 C CA . ILE A 1 324 ? -40.159 -3.605 69.865 1.00 87.06 324 ILE A CA 1
ATOM 2596 C C . ILE A 1 324 ? -40.568 -2.624 70.963 1.00 87.06 324 ILE A C 1
ATOM 2598 O O . ILE A 1 324 ? -41.149 -3.040 71.961 1.00 87.06 324 ILE A O 1
ATOM 2602 N N . SER A 1 325 ? -40.330 -1.326 70.767 1.00 87.88 325 SER A N 1
ATOM 2603 C CA . SER A 1 325 ? -40.750 -0.286 71.712 1.00 87.88 325 SER A CA 1
ATOM 2604 C C . SER A 1 325 ? -42.283 -0.227 71.826 1.00 87.88 325 SER A C 1
ATOM 2606 O O . SER A 1 325 ? -42.811 -0.199 72.936 1.00 87.88 325 SER A O 1
ATOM 2608 N N . SER A 1 326 ? -43.014 -0.295 70.704 1.00 86.19 326 SER A N 1
ATOM 2609 C CA . SER A 1 326 ? -44.482 -0.407 70.693 1.00 86.19 326 SER A CA 1
ATOM 2610 C C . SER A 1 326 ? -44.970 -1.723 71.306 1.00 86.19 326 SER A C 1
ATOM 2612 O O . SER A 1 326 ? -45.890 -1.703 72.115 1.00 86.19 326 SER A O 1
ATOM 2614 N N . MET A 1 327 ? -44.327 -2.854 70.997 1.00 84.75 327 MET A N 1
ATOM 2615 C CA . MET A 1 327 ? -44.647 -4.156 71.600 1.00 84.75 327 MET A CA 1
ATOM 2616 C C . MET A 1 327 ? -44.480 -4.135 73.128 1.00 84.75 327 MET A C 1
ATOM 2618 O O . MET A 1 327 ? -45.352 -4.598 73.856 1.00 84.75 327 MET A O 1
ATOM 2622 N N . GLN A 1 328 ? -43.384 -3.563 73.634 1.00 82.25 328 GLN A N 1
ATOM 2623 C CA . GLN A 1 328 ? -43.133 -3.419 75.071 1.00 82.25 328 GLN A CA 1
ATOM 2624 C C . GLN A 1 328 ? -44.129 -2.458 75.737 1.00 82.25 328 GLN A C 1
ATOM 2626 O O . GLN A 1 328 ? -44.539 -2.708 76.870 1.00 82.25 328 GLN A O 1
ATOM 2631 N N . GLN A 1 329 ? -44.562 -1.403 75.040 1.00 83.50 329 GLN A N 1
ATOM 2632 C CA . GLN A 1 329 ? -45.623 -0.507 75.508 1.00 83.50 329 GLN A CA 1
ATOM 2633 C C . GLN A 1 329 ? -46.988 -1.204 75.566 1.00 83.50 329 GLN A C 1
ATOM 2635 O O . GLN A 1 329 ? -47.670 -1.064 76.577 1.00 83.50 329 GLN A O 1
ATOM 2640 N N . GLU A 1 330 ? -47.373 -1.996 74.560 1.00 81.12 330 GLU A N 1
ATOM 2641 C CA . GLU A 1 330 ? -48.610 -2.792 74.611 1.00 81.12 330 GLU A CA 1
ATOM 2642 C C . GLU A 1 330 ? -48.554 -3.869 75.699 1.00 81.12 330 GLU A C 1
ATOM 2644 O O . GLU A 1 330 ? -49.520 -4.037 76.438 1.00 81.12 330 GLU A O 1
ATOM 2649 N N . ILE A 1 331 ? -47.413 -4.545 75.872 1.00 78.38 331 ILE A N 1
ATOM 2650 C CA . ILE A 1 331 ? -47.185 -5.498 76.968 1.00 78.38 331 ILE A CA 1
ATOM 2651 C C . ILE A 1 331 ? -47.334 -4.809 78.332 1.00 78.38 331 ILE A C 1
ATOM 2653 O O . ILE A 1 331 ? -48.053 -5.312 79.195 1.00 78.38 331 ILE A O 1
ATOM 2657 N N . ALA A 1 332 ? -46.698 -3.652 78.537 1.00 80.00 332 ALA A N 1
ATOM 2658 C CA . ALA A 1 332 ? -46.792 -2.901 79.788 1.00 80.00 332 ALA A CA 1
ATOM 2659 C C . ALA A 1 332 ? -48.218 -2.385 80.040 1.00 80.00 332 ALA A C 1
ATOM 2661 O O . ALA A 1 332 ? -48.741 -2.544 81.142 1.00 80.00 332 ALA A O 1
ATOM 2662 N N . ALA A 1 333 ? -48.876 -1.842 79.012 1.00 80.44 333 ALA A N 1
ATOM 2663 C CA . ALA A 1 333 ? -50.262 -1.395 79.085 1.00 80.44 333 ALA A CA 1
ATOM 2664 C C . ALA A 1 333 ? -51.218 -2.558 79.379 1.00 80.44 333 ALA A C 1
ATOM 2666 O O . ALA A 1 333 ? -52.108 -2.401 80.203 1.00 80.44 333 ALA A O 1
ATOM 2667 N N . ALA A 1 334 ? -51.016 -3.737 78.786 1.00 74.19 334 ALA A N 1
ATOM 2668 C CA . ALA A 1 334 ? -51.817 -4.933 79.041 1.00 74.19 334 ALA A CA 1
ATOM 2669 C C . ALA A 1 334 ? -51.541 -5.568 80.416 1.00 74.19 334 ALA A C 1
ATOM 2671 O O . ALA A 1 334 ? -52.440 -6.180 80.989 1.00 74.19 334 ALA A O 1
ATOM 2672 N N . VAL A 1 335 ? -50.334 -5.418 80.974 1.00 74.00 335 VAL A N 1
ATOM 2673 C CA . VAL A 1 335 ? -50.019 -5.810 82.360 1.00 74.00 335 VAL A CA 1
ATOM 2674 C C . VAL A 1 335 ? -50.658 -4.850 83.360 1.00 74.00 335 VAL A C 1
ATOM 2676 O O . VAL A 1 335 ? -51.246 -5.312 84.337 1.00 74.00 335 VAL A O 1
ATOM 2679 N N . GLU A 1 336 ? -50.601 -3.539 83.125 1.00 76.56 336 GLU A N 1
ATOM 2680 C CA . GLU A 1 336 ? -51.215 -2.561 84.028 1.00 76.56 336 GLU A CA 1
ATOM 2681 C C . GLU A 1 336 ? -52.744 -2.558 83.895 1.00 76.56 336 GLU A C 1
ATOM 2683 O O . GLU A 1 336 ? -53.441 -2.488 84.899 1.00 76.56 336 GLU A O 1
ATOM 2688 N N . GLU A 1 337 ? -53.283 -2.760 82.690 1.00 72.62 337 GLU A N 1
ATOM 2689 C CA . GLU A 1 337 ? -54.702 -3.046 82.450 1.00 72.62 337 GLU A CA 1
ATOM 2690 C C . GLU A 1 337 ? -55.110 -4.396 83.054 1.00 72.62 337 GLU A C 1
ATOM 2692 O O . GLU A 1 337 ? -56.223 -4.509 83.556 1.00 72.62 337 GLU A O 1
ATOM 2697 N N . LYS A 1 338 ? -54.231 -5.412 83.097 1.00 69.19 338 LYS A N 1
ATOM 2698 C CA . LYS A 1 338 ? -54.501 -6.643 83.856 1.00 69.19 338 LYS A CA 1
ATOM 2699 C C . LYS A 1 338 ? -54.516 -6.375 85.358 1.00 69.19 338 LYS A C 1
ATOM 2701 O O . LYS A 1 338 ? -55.479 -6.784 85.982 1.00 69.19 338 LYS A O 1
ATOM 2706 N N . LYS A 1 339 ? -53.545 -5.665 85.951 1.00 71.62 339 LYS A N 1
ATOM 2707 C CA . LYS A 1 339 ? -53.620 -5.271 87.376 1.00 71.62 339 LYS A CA 1
ATOM 2708 C C . LYS A 1 339 ? -54.903 -4.500 87.657 1.00 71.62 339 LYS A C 1
ATOM 2710 O O . LYS A 1 339 ? -55.621 -4.822 88.598 1.00 71.62 339 LYS A O 1
ATOM 2715 N N . ARG A 1 340 ? -55.201 -3.505 86.813 1.00 74.94 340 ARG A N 1
ATOM 2716 C CA . ARG A 1 340 ? -56.432 -2.732 86.894 1.00 74.94 340 ARG A CA 1
ATOM 2717 C C . ARG A 1 340 ? -57.633 -3.646 86.811 1.00 74.94 340 ARG A C 1
ATOM 2719 O O . ARG A 1 340 ? -58.478 -3.489 87.663 1.00 74.94 340 ARG A O 1
ATOM 2726 N N . ARG A 1 341 ? -57.698 -4.625 85.906 1.00 67.06 341 ARG A N 1
ATOM 2727 C CA . ARG A 1 341 ? -58.780 -5.623 85.851 1.00 67.06 341 ARG A CA 1
ATOM 2728 C C . ARG A 1 341 ? -58.749 -6.648 86.978 1.00 67.06 341 ARG A C 1
ATOM 2730 O O . ARG A 1 341 ? -59.813 -7.112 87.325 1.00 67.06 341 ARG A O 1
ATOM 2737 N N . ASP A 1 342 ? -57.625 -6.964 87.605 1.00 67.25 342 ASP A N 1
ATOM 2738 C CA . ASP A 1 342 ? -57.562 -7.837 88.786 1.00 67.25 342 ASP A CA 1
ATOM 2739 C C . ASP A 1 342 ? -58.045 -7.079 90.048 1.00 67.25 342 ASP A C 1
ATOM 2741 O O . ASP A 1 342 ? -58.555 -7.681 90.997 1.00 67.25 342 ASP A O 1
ATOM 2745 N N . GLU A 1 343 ? -57.927 -5.746 90.067 1.00 69.31 343 GLU A N 1
ATOM 2746 C CA . GLU A 1 343 ? -58.572 -4.851 91.038 1.00 69.31 343 GLU A CA 1
ATOM 2747 C C . GLU A 1 343 ? -60.035 -4.551 90.688 1.00 69.31 343 GLU A C 1
ATOM 2749 O O . GLU A 1 343 ? -60.904 -4.614 91.555 1.00 69.31 343 GLU A O 1
ATOM 2754 N N . GLU A 1 344 ? -60.331 -4.248 89.427 1.00 65.19 344 GLU A N 1
ATOM 2755 C CA . GLU A 1 344 ? -61.673 -3.967 88.930 1.00 65.19 344 GLU A CA 1
ATOM 2756 C C . GLU A 1 344 ? -62.500 -5.257 88.928 1.00 65.19 344 GLU A C 1
ATOM 2758 O O . GLU A 1 344 ? -63.680 -5.147 89.170 1.00 65.19 344 GLU A O 1
ATOM 2763 N N . GLU A 1 345 ? -61.935 -6.469 88.814 1.00 59.44 345 GLU A N 1
ATOM 2764 C CA . GLU A 1 345 ? -62.610 -7.758 89.072 1.00 59.44 345 GLU A CA 1
ATOM 2765 C C . GLU A 1 345 ? -62.829 -8.002 90.564 1.00 59.44 345 GLU A C 1
ATOM 2767 O O . GLU A 1 345 ? -63.790 -8.675 90.922 1.00 59.44 345 GLU A O 1
ATOM 2772 N N . LYS A 1 346 ? -62.006 -7.456 91.468 1.00 57.59 346 LYS A N 1
ATOM 2773 C CA . LYS A 1 346 ? -62.355 -7.449 92.902 1.00 57.59 346 LYS A CA 1
ATOM 2774 C C . LYS A 1 346 ? -63.536 -6.506 93.158 1.00 57.59 346 LYS A C 1
ATOM 2776 O O . LYS A 1 346 ? -64.409 -6.840 93.952 1.00 57.59 346 LYS A O 1
ATOM 2781 N N . ARG A 1 347 ? -63.624 -5.393 92.417 1.00 54.38 347 ARG A N 1
ATOM 2782 C CA . ARG A 1 347 ? -64.763 -4.450 92.424 1.00 54.38 347 ARG A CA 1
ATOM 2783 C C . ARG A 1 347 ? -65.954 -4.918 91.562 1.00 54.38 347 ARG A C 1
ATOM 2785 O O . ARG A 1 347 ? -67.078 -4.504 91.809 1.00 54.38 347 ARG A O 1
ATOM 2792 N N . GLN A 1 348 ? -65.755 -5.819 90.597 1.00 46.41 348 GLN A N 1
ATOM 2793 C CA . GLN A 1 348 ? -66.770 -6.346 89.670 1.00 46.41 348 GLN A CA 1
ATOM 2794 C C . GLN A 1 348 ? -67.266 -7.731 90.087 1.00 46.41 348 GLN A C 1
ATOM 2796 O O . GLN A 1 348 ? -68.443 -8.001 89.927 1.00 46.41 348 GLN A O 1
ATOM 2801 N N . LYS A 1 349 ? -66.536 -8.504 90.890 1.00 51.88 349 LYS A N 1
ATOM 2802 C CA . LYS A 1 349 ? -67.179 -9.484 91.790 1.00 51.88 349 LYS A CA 1
ATOM 2803 C C . LYS A 1 349 ? -68.105 -8.794 92.819 1.00 51.88 349 LYS A C 1
ATOM 2805 O O . LYS A 1 349 ? -68.926 -9.457 93.442 1.00 51.88 349 LYS A O 1
ATOM 2810 N N . GLN A 1 350 ? -68.050 -7.457 92.905 1.00 45.31 350 GLN A N 1
ATOM 2811 C CA . GLN A 1 350 ? -69.004 -6.557 93.571 1.00 45.31 350 GLN A CA 1
ATOM 2812 C C . GLN A 1 350 ? -69.994 -5.809 92.628 1.00 45.31 350 GLN A C 1
ATOM 2814 O O . GLN A 1 350 ? -70.939 -5.209 93.135 1.00 45.31 350 GLN A O 1
ATOM 2819 N N . GLN A 1 351 ? -69.830 -5.819 91.291 1.00 43.81 351 GLN A N 1
ATOM 2820 C CA . GLN A 1 351 ? -70.630 -5.007 90.332 1.00 43.81 351 GLN A CA 1
ATOM 2821 C C . GLN A 1 351 ? -71.094 -5.728 89.042 1.00 43.81 351 GLN A C 1
ATOM 2823 O O . GLN A 1 351 ? -72.041 -5.288 88.399 1.00 43.81 351 GLN A O 1
ATOM 2828 N N . GLU A 1 352 ? -70.528 -6.874 88.682 1.00 40.75 352 GLU A N 1
ATOM 2829 C CA . GLU A 1 352 ? -71.017 -7.806 87.649 1.00 40.75 352 GLU A CA 1
ATOM 2830 C C . GLU A 1 352 ? -72.283 -8.555 88.120 1.00 40.75 352 GLU A C 1
ATOM 2832 O O . GLU A 1 352 ? -73.015 -9.149 87.331 1.00 40.75 352 GLU A O 1
ATOM 2837 N N . LEU A 1 353 ? -72.630 -8.393 89.402 1.00 45.47 353 LEU A N 1
ATOM 2838 C CA . LEU A 1 353 ? -73.967 -8.627 89.948 1.00 45.47 353 LEU A CA 1
ATOM 2839 C C . LEU A 1 353 ? -75.016 -7.617 89.406 1.00 45.47 353 LEU A C 1
ATOM 2841 O O . LEU A 1 353 ? -76.206 -7.821 89.622 1.00 45.47 353 LEU A O 1
ATOM 2845 N N . LEU A 1 354 ? -74.614 -6.535 88.707 1.00 38.59 354 LEU A N 1
ATOM 2846 C CA . LEU A 1 354 ? -75.506 -5.428 88.303 1.00 38.59 354 LEU A CA 1
ATOM 2847 C C . LEU A 1 354 ? -75.723 -5.216 86.785 1.00 38.59 354 LEU A C 1
ATOM 2849 O O . LEU A 1 354 ? -76.829 -4.805 86.437 1.00 38.59 354 LEU A O 1
ATOM 2853 N N . LYS A 1 355 ? -74.741 -5.449 85.890 1.00 34.94 355 LYS A N 1
ATOM 2854 C CA . LYS A 1 355 ? -74.844 -5.501 84.392 1.00 34.94 355 LYS A CA 1
ATOM 2855 C C . LYS A 1 355 ? -73.557 -6.128 83.822 1.00 34.94 355 LYS A C 1
ATOM 2857 O O . LYS A 1 355 ? -72.504 -5.882 84.388 1.00 34.94 355 LYS A O 1
ATOM 2862 N N . LYS A 1 356 ? -73.495 -6.897 82.722 1.00 39.44 356 LYS A N 1
ATOM 2863 C CA . LYS A 1 356 ? -74.485 -7.478 81.778 1.00 39.44 356 LYS A CA 1
ATOM 2864 C C . LYS A 1 356 ? -75.191 -6.581 80.726 1.00 39.44 356 LYS A C 1
ATOM 2866 O O . LYS A 1 356 ? -76.417 -6.551 80.703 1.00 39.44 356 LYS A O 1
ATOM 2871 N N . SER A 1 357 ? -74.442 -5.977 79.781 1.00 28.52 357 SER A N 1
ATOM 2872 C CA . SER A 1 357 ? -74.958 -5.540 78.446 1.00 28.52 357 SER A CA 1
ATOM 2873 C C . SER A 1 357 ? -73.872 -5.117 77.407 1.00 28.52 357 SER A C 1
ATOM 2875 O O . SER A 1 357 ? -73.247 -4.089 77.619 1.00 28.52 357 SER A O 1
ATOM 2877 N N . GLN A 1 358 ? -73.710 -5.894 76.307 1.00 26.39 358 GLN A N 1
ATOM 2878 C CA . GLN A 1 358 ? -73.326 -5.582 74.877 1.00 26.39 358 GLN A CA 1
ATOM 2879 C C . GLN A 1 358 ? -72.201 -4.530 74.548 1.00 26.39 358 GLN A C 1
ATOM 2881 O O . GLN A 1 358 ? -72.217 -3.447 75.106 1.00 26.39 358 GLN A O 1
ATOM 2886 N N . MET A 1 359 ? -71.138 -4.735 73.721 1.00 28.20 359 MET A N 1
ATOM 2887 C CA . MET A 1 359 ? -70.929 -5.181 72.293 1.00 28.20 359 MET A CA 1
ATOM 2888 C C . MET A 1 359 ? -71.345 -4.143 71.192 1.00 28.20 359 MET A C 1
ATOM 2890 O O . MET A 1 359 ? -72.391 -3.542 71.384 1.00 28.20 359 MET A O 1
ATOM 2894 N N . LYS A 1 360 ? -70.692 -3.895 70.010 1.00 28.56 360 LYS A N 1
ATOM 2895 C CA . LYS A 1 360 ? -69.474 -4.413 69.272 1.00 28.56 360 LYS A CA 1
ATOM 2896 C C . LYS A 1 360 ? -69.122 -3.614 67.942 1.00 28.56 360 LYS A C 1
ATOM 2898 O O . LYS A 1 360 ? -70.060 -3.132 67.329 1.00 28.56 360 LYS A O 1
ATOM 2903 N N . ALA A 1 361 ? -67.858 -3.682 67.430 1.00 29.50 361 ALA A N 1
ATOM 2904 C CA . ALA A 1 361 ? -67.362 -3.780 65.992 1.00 29.50 361 ALA A CA 1
ATOM 2905 C C . ALA A 1 361 ? -67.601 -2.654 64.893 1.00 29.50 361 ALA A C 1
ATOM 2907 O O . ALA A 1 361 ? -68.458 -1.818 65.129 1.00 29.50 361 ALA A O 1
ATOM 2908 N N . GLN A 1 362 ? -66.993 -2.536 63.659 1.00 29.81 362 GLN A N 1
ATOM 2909 C CA . GLN A 1 362 ? -65.695 -2.906 62.957 1.00 29.81 362 GLN A CA 1
ATOM 2910 C C . GLN A 1 362 ? -65.532 -2.310 61.483 1.00 29.81 362 GLN A C 1
ATOM 2912 O O . GLN A 1 362 ? -66.541 -2.065 60.833 1.00 29.81 362 GLN A O 1
ATOM 2917 N N . SER A 1 363 ? -64.291 -2.275 60.903 1.00 30.44 363 SER A N 1
ATOM 2918 C CA . SER A 1 363 ? -63.851 -2.376 59.439 1.00 30.44 363 SER A CA 1
ATOM 2919 C C . SER A 1 363 ? -64.099 -1.260 58.351 1.00 30.44 363 SER A C 1
ATOM 2921 O O . SER A 1 363 ? -64.993 -0.452 58.550 1.00 30.44 363 SER A O 1
ATOM 2923 N N . THR A 1 364 ? -63.483 -1.202 57.121 1.00 29.88 364 THR A N 1
ATOM 2924 C CA . THR A 1 364 ? -62.040 -1.115 56.632 1.00 29.88 364 THR A CA 1
ATOM 2925 C C . THR A 1 364 ? -61.819 -0.992 55.066 1.00 29.88 364 THR A C 1
ATOM 2927 O O . THR A 1 364 ? -62.345 -1.828 54.340 1.00 29.88 364 THR A O 1
ATOM 2930 N N . ALA A 1 365 ? -60.874 -0.131 54.588 1.00 29.23 365 ALA A N 1
ATOM 2931 C CA . ALA A 1 365 ? -59.921 -0.278 53.415 1.00 29.23 365 ALA A CA 1
ATOM 2932 C C . ALA A 1 365 ? -60.338 -0.010 51.884 1.00 29.23 365 ALA A C 1
ATOM 2934 O O . ALA A 1 365 ? -61.317 0.709 51.713 1.00 29.23 365 ALA A O 1
ATOM 2935 N N . PRO A 1 366 ? -59.578 -0.379 50.779 1.00 45.56 366 PRO A N 1
ATOM 2936 C CA . PRO A 1 366 ? -58.607 0.502 50.015 1.00 45.56 366 PRO A CA 1
ATOM 2937 C C . PRO A 1 366 ? -58.419 0.361 48.425 1.00 45.56 366 PRO A C 1
ATOM 2939 O O . PRO A 1 366 ? -59.080 -0.458 47.801 1.00 45.56 366 PRO A O 1
ATOM 2942 N N . ALA A 1 367 ? -57.392 1.044 47.820 1.00 35.09 367 ALA A N 1
ATOM 2943 C CA . ALA A 1 367 ? -56.591 0.771 46.548 1.00 35.09 367 ALA A CA 1
ATOM 2944 C C . ALA A 1 367 ? -57.188 1.068 45.107 1.00 35.09 367 ALA A C 1
ATOM 2946 O O . ALA A 1 367 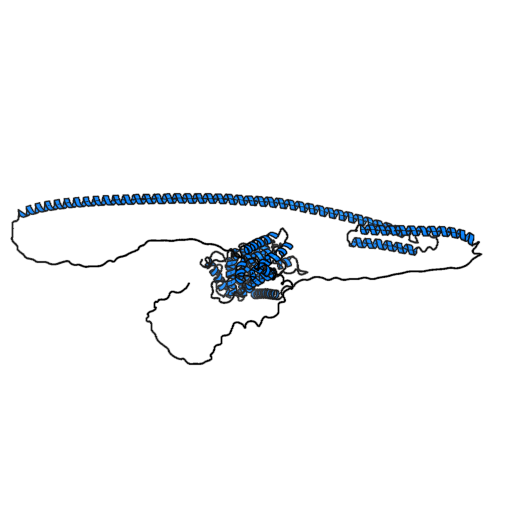? -58.372 1.371 45.046 1.00 35.09 367 ALA A O 1
ATOM 2947 N N . GLN A 1 368 ? -56.527 1.074 43.897 1.00 34.47 368 GLN A N 1
ATOM 2948 C CA . GLN A 1 368 ? -55.123 0.950 43.332 1.00 34.47 368 GLN A CA 1
ATOM 2949 C C . GLN A 1 368 ? -54.984 1.511 41.841 1.00 34.47 368 GLN A C 1
ATOM 2951 O O . GLN A 1 368 ? -56.000 1.956 41.320 1.00 34.47 368 GLN A O 1
ATOM 2956 N N . LEU A 1 369 ? -53.802 1.525 41.134 1.00 33.38 369 LEU A N 1
ATOM 2957 C CA . LEU A 1 369 ? -53.562 2.144 39.758 1.00 33.38 369 LEU A CA 1
ATOM 2958 C C . LEU A 1 369 ? -52.346 1.543 38.872 1.00 33.38 369 LEU A C 1
ATOM 2960 O O . LEU A 1 369 ? -51.939 0.443 39.240 1.00 33.38 369 LEU A O 1
ATOM 2964 N N . PRO A 1 370 ? -51.787 2.090 37.717 1.00 43.75 370 PRO A N 1
ATOM 2965 C CA . PRO A 1 370 ? -51.285 1.325 36.509 1.00 43.75 370 PRO A CA 1
ATOM 2966 C C . PRO A 1 370 ? -49.780 1.512 36.018 1.00 43.75 370 PRO A C 1
ATOM 2968 O O . PRO A 1 370 ? -48.938 1.910 36.816 1.00 43.75 370 PRO A O 1
ATOM 2971 N N . GLY A 1 371 ? -49.409 1.234 34.722 1.00 31.72 371 GLY A N 1
ATOM 2972 C CA . GLY A 1 371 ? -47.999 1.165 34.175 1.00 31.72 371 GLY A CA 1
ATOM 2973 C C . GLY A 1 371 ? -47.688 1.440 32.647 1.00 31.72 371 GLY A C 1
ATOM 2974 O O . GLY A 1 371 ? -48.491 2.069 31.964 1.00 31.72 371 GLY A O 1
ATOM 2975 N N . GLY A 1 372 ? -46.506 1.009 32.113 1.00 33.06 372 GLY A N 1
ATOM 2976 C CA . GLY A 1 372 ? -45.928 1.214 30.725 1.00 33.06 372 GLY A CA 1
ATOM 2977 C C . GLY A 1 372 ? -44.632 0.363 30.448 1.00 33.06 372 GLY A C 1
ATOM 2978 O O . GLY A 1 372 ? -44.352 -0.471 31.300 1.00 33.06 372 GLY A O 1
ATOM 2979 N N . LYS A 1 373 ? -43.750 0.448 29.401 1.00 32.78 373 LYS A N 1
ATOM 2980 C CA . LYS A 1 373 ? -43.529 1.237 28.129 1.00 32.78 373 LYS A CA 1
ATOM 2981 C C . LYS A 1 373 ? -42.391 0.572 27.232 1.00 32.78 373 LYS A C 1
ATOM 2983 O O . LYS A 1 373 ? -41.792 -0.383 27.712 1.00 32.78 373 LYS A O 1
ATOM 2988 N N . GLN A 1 374 ? -42.039 1.035 25.997 1.00 30.64 374 GLN A N 1
ATOM 2989 C CA . GLN A 1 374 ? -40.949 0.491 25.093 1.00 30.64 374 GLN A CA 1
ATOM 2990 C C . GLN A 1 374 ? -40.190 1.530 24.178 1.00 30.64 374 GLN A C 1
ATOM 2992 O O . GLN A 1 374 ? -40.621 2.683 24.107 1.00 30.64 374 GLN A O 1
ATOM 2997 N N . THR A 1 375 ? -39.096 1.119 23.474 1.00 31.64 375 THR A N 1
ATOM 2998 C CA . THR A 1 375 ? -38.105 1.945 22.687 1.00 31.64 375 THR A CA 1
ATOM 2999 C C . THR A 1 375 ? -37.579 1.239 21.384 1.00 31.64 375 THR A C 1
ATOM 3001 O O . THR A 1 375 ? -37.941 0.090 21.155 1.00 31.64 375 THR A O 1
ATOM 3004 N N . LYS A 1 376 ? -36.757 1.890 20.518 1.00 34.00 376 LYS A N 1
ATOM 3005 C CA . LYS A 1 376 ? -36.227 1.407 19.197 1.00 34.00 376 LYS A CA 1
ATOM 3006 C C . LYS A 1 376 ? -34.686 1.524 19.010 1.00 34.00 376 LYS A C 1
ATOM 3008 O O . LYS A 1 376 ? -34.050 2.282 19.735 1.00 34.00 376 LYS A O 1
ATOM 3013 N N . GLU A 1 377 ? -34.135 0.838 17.992 1.00 32.50 377 GLU A N 1
ATOM 3014 C CA . GLU A 1 377 ? -32.692 0.713 17.640 1.00 32.50 377 GLU A CA 1
ATOM 3015 C C . GLU A 1 377 ? -32.283 1.350 16.275 1.00 32.50 377 GLU A C 1
ATOM 3017 O O . GLU A 1 377 ? -33.107 1.983 15.612 1.00 32.50 377 GLU A O 1
ATOM 3022 N N . GLY A 1 378 ? -30.999 1.212 15.878 1.00 28.77 378 GLY A N 1
ATOM 3023 C CA . GLY A 1 378 ? -30.335 1.896 14.744 1.00 28.77 378 GLY A CA 1
ATOM 3024 C C . GLY A 1 378 ? -29.885 1.025 13.546 1.00 28.77 378 GLY A C 1
ATOM 3025 O O . GLY A 1 378 ? -30.346 -0.096 13.364 1.00 28.77 378 GLY A O 1
ATOM 3026 N N . LEU A 1 379 ? -29.006 1.574 12.688 1.00 30.52 379 LEU A N 1
ATOM 3027 C CA . LEU A 1 379 ? -28.776 1.137 11.294 1.00 30.52 379 LEU A CA 1
ATOM 3028 C C . LEU A 1 379 ? -27.334 0.656 11.001 1.00 30.52 379 LEU A C 1
ATOM 3030 O O . LEU A 1 379 ? -26.372 1.296 11.416 1.00 30.52 379 LEU A O 1
ATOM 3034 N N . GLN A 1 380 ? -27.192 -0.397 10.184 1.00 31.00 380 GLN A N 1
ATOM 3035 C CA . GLN A 1 380 ? -25.948 -0.789 9.491 1.00 31.00 380 GLN A CA 1
ATOM 3036 C C . GLN A 1 380 ? -26.177 -0.903 7.972 1.00 31.00 380 GLN A C 1
ATOM 3038 O O . GLN A 1 380 ? -27.277 -1.232 7.527 1.00 31.00 380 GLN A O 1
ATOM 3043 N N . VAL A 1 381 ? -25.127 -0.663 7.177 1.00 35.47 381 VAL A N 1
ATOM 3044 C CA . VAL A 1 381 ? -25.141 -0.716 5.701 1.00 35.47 381 VAL A CA 1
ATOM 3045 C C . VAL A 1 381 ? -24.320 -1.914 5.205 1.00 35.47 381 VAL A C 1
ATOM 3047 O O . VAL A 1 381 ? -23.301 -2.257 5.800 1.00 35.47 381 VAL A O 1
ATOM 3050 N N . LYS A 1 382 ? -24.769 -2.566 4.123 1.00 40.81 382 LYS A N 1
ATOM 3051 C CA . LYS A 1 382 ? -24.136 -3.761 3.536 1.00 40.81 382 LYS A CA 1
ATOM 3052 C C . LYS A 1 382 ? -23.233 -3.419 2.344 1.00 40.81 382 LYS A C 1
ATOM 3054 O O . LYS A 1 382 ? -23.546 -2.521 1.568 1.00 40.81 382 LYS A O 1
ATOM 3059 N N . THR A 1 383 ? -22.164 -4.195 2.171 1.00 51.72 383 THR A N 1
ATOM 3060 C CA . THR A 1 383 ? -21.286 -4.184 0.987 1.00 51.72 383 THR A CA 1
ATOM 3061 C C . THR A 1 383 ? -22.001 -4.733 -0.256 1.00 51.72 383 THR A C 1
ATOM 3063 O O . THR A 1 383 ? -22.874 -5.592 -0.144 1.00 51.72 383 THR A O 1
ATOM 3066 N N . ASP A 1 384 ? -21.597 -4.274 -1.443 1.00 62.81 384 ASP A N 1
ATOM 3067 C CA . ASP A 1 384 ? -22.078 -4.765 -2.740 1.00 62.81 384 ASP A CA 1
ATOM 3068 C C . ASP A 1 384 ? -21.680 -6.240 -2.980 1.00 62.81 384 ASP A C 1
ATOM 3070 O O . ASP A 1 384 ? -20.500 -6.597 -3.054 1.00 62.81 384 ASP A O 1
ATOM 3074 N N . GLU A 1 385 ? -22.687 -7.106 -3.118 1.00 73.75 385 GLU A N 1
ATOM 3075 C CA . GLU A 1 385 ? -22.525 -8.551 -3.310 1.00 73.75 385 GLU A CA 1
ATOM 3076 C C . GLU A 1 385 ? -21.784 -8.940 -4.596 1.00 73.75 385 GLU A C 1
ATOM 3078 O O . GLU A 1 385 ? -21.167 -10.008 -4.647 1.00 73.75 385 GLU A O 1
ATOM 3083 N N . SER A 1 386 ? -21.847 -8.111 -5.645 1.00 78.00 386 SER A N 1
ATOM 3084 C CA . SER A 1 386 ? -21.199 -8.403 -6.931 1.00 78.00 386 SER A CA 1
ATOM 3085 C C . SER A 1 386 ? -19.677 -8.484 -6.794 1.00 78.00 386 SER A C 1
ATOM 3087 O O . SER A 1 386 ? -19.017 -9.271 -7.472 1.00 78.00 386 SER A O 1
ATOM 3089 N N . ILE A 1 387 ? -19.121 -7.708 -5.862 1.00 77.56 387 ILE A N 1
ATOM 3090 C CA . ILE A 1 387 ? -17.681 -7.585 -5.631 1.00 77.56 387 ILE A CA 1
ATOM 3091 C C . ILE A 1 387 ? -17.158 -8.798 -4.860 1.00 77.56 387 ILE A C 1
ATOM 3093 O O . ILE A 1 387 ? -16.098 -9.328 -5.189 1.00 77.56 387 ILE A O 1
ATOM 3097 N N . MET A 1 388 ? -17.937 -9.284 -3.889 1.00 80.56 388 MET A N 1
ATOM 3098 C CA . MET A 1 388 ? -17.602 -10.488 -3.126 1.00 80.56 388 MET A CA 1
ATOM 3099 C C . MET A 1 388 ? -17.692 -11.760 -3.975 1.00 80.56 388 MET A C 1
ATOM 3101 O O . MET A 1 388 ? -16.853 -12.643 -3.811 1.00 80.56 388 MET A O 1
ATOM 3105 N N . ARG A 1 389 ? -18.648 -11.839 -4.916 1.00 85.88 389 ARG A N 1
ATOM 3106 C CA . ARG A 1 389 ? -18.721 -12.936 -5.899 1.00 85.88 389 ARG A CA 1
ATOM 3107 C C . ARG A 1 389 ? -17.485 -12.972 -6.800 1.00 85.88 389 ARG A C 1
ATOM 3109 O O . ARG A 1 389 ? -16.790 -13.980 -6.814 1.00 85.88 389 ARG A O 1
ATOM 3116 N N . TRP A 1 390 ? -17.127 -11.845 -7.418 1.00 85.31 390 TRP A N 1
ATOM 3117 C CA . TRP A 1 390 ? -15.919 -11.735 -8.249 1.00 85.31 390 TRP A CA 1
ATOM 3118 C C . TRP A 1 390 ? -14.616 -12.047 -7.487 1.00 85.31 390 TRP A C 1
ATOM 3120 O O . TRP A 1 390 ? -13.719 -12.705 -8.013 1.00 85.31 390 TRP A O 1
ATOM 3130 N N . TYR A 1 391 ? -14.505 -11.626 -6.222 1.00 86.12 391 TYR A N 1
ATOM 3131 C CA . TYR A 1 391 ? -13.380 -12.013 -5.365 1.00 86.12 391 TYR A CA 1
ATOM 3132 C C . TYR A 1 391 ? -13.320 -13.531 -5.140 1.00 86.12 391 TYR A C 1
ATOM 3134 O O . TYR A 1 391 ? -12.244 -14.119 -5.257 1.00 86.12 391 TYR A O 1
ATOM 3142 N N . GLN A 1 392 ? -14.458 -14.159 -4.834 1.00 86.81 392 GLN A N 1
ATOM 3143 C CA . GLN A 1 392 ? -14.545 -15.599 -4.592 1.00 86.81 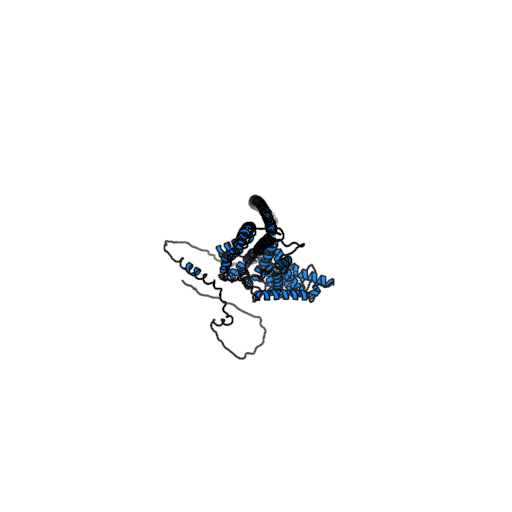392 GLN A CA 1
ATOM 3144 C C . GLN A 1 392 ? -14.188 -16.399 -5.854 1.00 86.81 392 GLN A C 1
ATOM 3146 O O . GLN A 1 392 ? -13.354 -17.296 -5.782 1.00 86.81 392 GLN A O 1
ATOM 3151 N N . GLU A 1 393 ? -14.717 -16.004 -7.016 1.00 89.12 393 GLU A N 1
ATOM 3152 C CA . GLU A 1 393 ? -14.392 -16.578 -8.332 1.00 89.12 393 GLU A CA 1
ATOM 3153 C C . GLU A 1 393 ? -12.875 -16.573 -8.606 1.00 89.12 393 GLU A C 1
ATOM 3155 O O . GLU A 1 393 ? -12.315 -17.592 -9.015 1.00 89.12 393 GLU A O 1
ATOM 3160 N N . LEU A 1 394 ? -12.182 -15.464 -8.311 1.00 88.00 394 LEU A N 1
ATOM 3161 C CA . LEU A 1 394 ? -10.723 -15.361 -8.449 1.00 88.00 394 LEU A CA 1
ATOM 3162 C C . LEU A 1 394 ? -9.958 -16.256 -7.459 1.00 88.00 394 LEU A C 1
ATOM 3164 O O . LEU A 1 394 ? -8.964 -16.880 -7.840 1.00 88.00 394 LEU A O 1
ATOM 3168 N N . GLN A 1 395 ? -10.395 -16.344 -6.196 1.00 89.69 395 GLN A N 1
ATOM 3169 C CA . GLN A 1 395 ? -9.767 -17.247 -5.222 1.00 89.69 395 GLN A CA 1
ATOM 3170 C C . GLN A 1 395 ? -9.960 -18.717 -5.616 1.00 89.69 395 GLN A C 1
ATOM 3172 O O . GLN A 1 395 ? -9.011 -19.499 -5.543 1.00 89.69 395 GLN A O 1
ATOM 3177 N N . ASP A 1 396 ? -11.148 -19.090 -6.089 1.00 89.38 396 ASP A N 1
ATOM 3178 C CA . ASP A 1 396 ? -11.453 -20.461 -6.493 1.00 89.38 396 ASP A CA 1
ATOM 3179 C C . ASP A 1 396 ? -10.724 -20.855 -7.782 1.00 89.38 396 ASP A C 1
ATOM 3181 O O . ASP A 1 396 ? -10.179 -21.957 -7.849 1.00 89.38 396 ASP A O 1
ATOM 3185 N N . ALA A 1 397 ? -10.581 -19.947 -8.753 1.00 86.12 397 ALA A N 1
ATOM 3186 C CA . ALA A 1 397 ? -9.731 -20.158 -9.928 1.00 86.12 397 ALA A CA 1
ATOM 3187 C C . ALA A 1 397 ? -8.248 -20.371 -9.552 1.00 86.12 397 ALA A C 1
ATOM 3189 O O . ALA A 1 397 ? -7.572 -21.235 -10.121 1.00 86.12 397 ALA A O 1
ATOM 3190 N N . ALA A 1 398 ? -7.733 -19.642 -8.555 1.00 86.94 398 ALA A N 1
ATOM 3191 C CA . ALA A 1 398 ? -6.379 -19.856 -8.045 1.00 86.94 398 ALA A CA 1
ATOM 3192 C C . ALA A 1 398 ? -6.235 -21.191 -7.294 1.00 86.94 398 ALA A C 1
ATOM 3194 O O . ALA A 1 398 ? -5.252 -21.904 -7.504 1.00 86.94 398 ALA A O 1
ATOM 3195 N N . ASN A 1 399 ? -7.225 -21.577 -6.482 1.00 89.38 399 ASN A N 1
ATOM 3196 C CA . ASN A 1 399 ? -7.256 -22.874 -5.800 1.00 89.38 399 ASN A CA 1
ATOM 3197 C C . ASN A 1 399 ? -7.301 -24.041 -6.810 1.00 89.38 399 ASN A C 1
ATOM 3199 O O . ASN A 1 399 ? -6.530 -24.993 -6.681 1.00 89.38 399 ASN A O 1
ATOM 3203 N N . GLN A 1 400 ? -8.121 -23.934 -7.864 1.00 89.12 400 GLN A N 1
ATOM 3204 C CA . GLN A 1 400 ? -8.165 -24.890 -8.979 1.00 89.12 400 GLN A CA 1
ATOM 3205 C C . GLN A 1 400 ? -6.812 -24.988 -9.702 1.00 89.12 400 GLN A C 1
ATOM 3207 O O . GLN A 1 400 ? -6.354 -26.085 -10.039 1.00 89.12 400 GLN A O 1
ATOM 3212 N N . CYS A 1 401 ? -6.124 -23.859 -9.902 1.00 86.88 401 CYS A N 1
ATOM 3213 C CA . CYS A 1 401 ? -4.778 -23.849 -10.469 1.00 86.88 401 CYS A CA 1
ATOM 3214 C C . CYS A 1 401 ? -3.788 -24.631 -9.586 1.00 86.88 401 CYS A C 1
ATOM 3216 O O . CYS A 1 401 ? -3.046 -25.460 -10.109 1.00 86.88 401 CYS A O 1
ATOM 3218 N N . VAL A 1 402 ? -3.821 -24.447 -8.258 1.00 87.94 402 VAL A N 1
ATOM 3219 C CA . VAL A 1 402 ? -2.977 -25.200 -7.305 1.00 87.94 402 VAL A CA 1
ATOM 3220 C C . VAL A 1 402 ? -3.253 -26.703 -7.358 1.00 87.94 402 VAL A C 1
ATOM 3222 O O . VAL A 1 402 ? -2.306 -27.493 -7.352 1.00 87.94 402 VAL A O 1
ATOM 3225 N N . THR A 1 403 ? -4.516 -27.130 -7.467 1.00 87.75 403 THR A N 1
ATOM 3226 C CA . THR A 1 403 ? -4.828 -28.560 -7.641 1.00 87.75 403 THR A CA 1
ATOM 3227 C C . THR A 1 403 ? -4.332 -29.099 -8.986 1.00 87.75 403 THR A C 1
ATOM 3229 O O . THR A 1 403 ? -3.830 -30.222 -9.037 1.00 87.75 403 THR A O 1
ATOM 3232 N N . SER A 1 404 ? -4.372 -28.284 -10.047 1.00 85.62 404 SER A N 1
ATOM 3233 C CA . SER A 1 404 ? -3.951 -28.661 -11.408 1.00 85.62 404 SER A CA 1
ATOM 3234 C C . SER A 1 404 ? -2.445 -28.925 -11.546 1.00 85.62 404 SER A C 1
ATOM 3236 O O . SER A 1 404 ? -2.050 -29.658 -12.445 1.00 85.62 404 SER A O 1
ATOM 3238 N N . PHE A 1 405 ? -1.600 -28.385 -10.656 1.00 87.00 405 PHE A N 1
ATOM 3239 C CA . PHE A 1 405 ? -0.160 -28.697 -10.592 1.00 87.00 405 PHE A CA 1
ATOM 3240 C C . PHE A 1 405 ? 0.254 -29.487 -9.334 1.00 87.00 405 PHE A C 1
ATOM 3242 O O . PHE A 1 405 ? 1.430 -29.525 -8.958 1.00 87.00 405 PHE A O 1
ATOM 3249 N N . SER A 1 406 ? -0.700 -30.136 -8.662 1.00 83.75 406 SER A N 1
ATOM 3250 C CA . SER A 1 406 ? -0.444 -30.852 -7.404 1.00 83.75 406 SER A CA 1
ATOM 3251 C C . SER A 1 406 ? 0.577 -31.993 -7.535 1.00 83.75 406 SER A C 1
ATOM 3253 O O . SER A 1 406 ? 1.358 -32.205 -6.604 1.00 83.75 406 SER A O 1
ATOM 3255 N N . GLU A 1 407 ? 0.663 -32.667 -8.687 1.00 79.31 407 GLU A N 1
ATOM 3256 C CA . GLU A 1 407 ? 1.631 -33.749 -8.917 1.00 79.31 407 GLU A CA 1
ATOM 3257 C C . GLU A 1 407 ? 3.061 -33.204 -9.037 1.00 79.31 407 GLU A C 1
ATOM 3259 O O . GLU A 1 407 ? 3.919 -33.596 -8.246 1.00 79.31 407 GLU A O 1
ATOM 3264 N N . ILE A 1 408 ? 3.329 -32.226 -9.918 1.00 82.06 408 ILE A N 1
ATOM 3265 C CA . ILE A 1 408 ? 4.655 -31.569 -9.978 1.00 82.06 408 ILE A CA 1
ATOM 3266 C C . ILE A 1 408 ? 5.005 -30.858 -8.661 1.00 82.06 408 ILE A C 1
ATOM 3268 O O . ILE A 1 408 ? 6.182 -30.726 -8.316 1.00 82.06 408 ILE A O 1
ATOM 3272 N N . SER A 1 409 ? 4.011 -30.436 -7.872 1.00 79.50 409 SER A N 1
ATOM 3273 C CA . SER A 1 409 ? 4.269 -29.906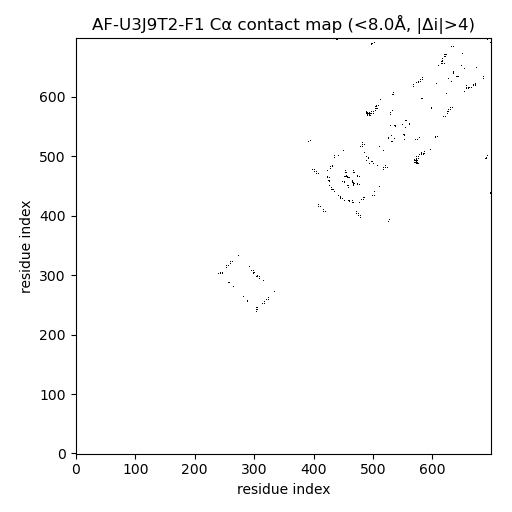 -6.534 1.00 79.50 409 SER A CA 1
ATOM 3274 C C . SER A 1 409 ? 4.758 -30.981 -5.556 1.00 79.50 409 SER A C 1
ATOM 3276 O O . SER A 1 409 ? 5.753 -30.747 -4.861 1.00 79.50 409 SER A O 1
ATOM 3278 N N . ASN A 1 410 ? 4.089 -32.133 -5.502 1.00 81.31 410 ASN A N 1
ATOM 3279 C CA . ASN A 1 410 ? 4.224 -33.107 -4.414 1.00 81.31 410 ASN A CA 1
ATOM 3280 C C . ASN A 1 410 ? 5.047 -34.358 -4.780 1.00 81.31 410 ASN A C 1
ATOM 3282 O O . ASN A 1 410 ? 5.330 -35.181 -3.905 1.00 81.31 410 ASN A O 1
ATOM 3286 N N . CYS A 1 411 ? 5.443 -34.513 -6.046 1.00 76.88 411 CYS A N 1
ATOM 3287 C CA . CYS A 1 411 ? 6.195 -35.669 -6.524 1.00 76.88 411 CYS A CA 1
ATOM 3288 C C . CYS A 1 411 ? 7.541 -35.847 -5.794 1.00 76.88 411 CYS A C 1
ATOM 3290 O O . CYS A 1 411 ? 8.286 -34.897 -5.523 1.00 76.88 411 CYS A O 1
ATOM 3292 N N . LYS A 1 412 ? 7.868 -37.106 -5.480 1.00 76.75 412 LYS A N 1
ATOM 3293 C CA . LYS A 1 412 ? 9.107 -37.484 -4.787 1.00 76.75 412 LYS A CA 1
ATOM 3294 C C . LYS A 1 412 ? 10.291 -37.698 -5.737 1.00 76.75 412 LYS A C 1
ATOM 3296 O O . LYS A 1 412 ? 11.422 -37.726 -5.249 1.00 76.75 412 LYS A O 1
ATOM 3301 N N . ASP A 1 413 ? 10.071 -37.764 -7.046 1.00 83.62 413 ASP A N 1
ATOM 3302 C CA . ASP A 1 413 ? 11.106 -38.092 -8.028 1.00 83.62 413 ASP A CA 1
ATOM 3303 C C . ASP A 1 413 ? 12.108 -36.954 -8.234 1.00 83.62 413 ASP A C 1
ATOM 3305 O O . ASP A 1 413 ? 11.755 -35.776 -8.326 1.00 83.62 413 ASP A O 1
ATOM 3309 N N . ASN A 1 414 ? 13.390 -37.309 -8.335 1.00 85.38 414 ASN A N 1
ATOM 3310 C CA . ASN A 1 414 ? 14.473 -36.328 -8.415 1.00 85.38 414 ASN A CA 1
ATOM 3311 C C . ASN A 1 414 ? 14.450 -35.520 -9.722 1.00 85.38 414 ASN A C 1
ATOM 3313 O O . ASN A 1 414 ? 14.691 -34.314 -9.688 1.00 85.38 414 ASN A O 1
ATOM 3317 N N . GLU A 1 415 ? 14.090 -36.136 -10.852 1.00 83.75 415 GLU A N 1
ATOM 3318 C CA . GLU A 1 415 ? 13.973 -35.419 -12.129 1.00 83.75 415 GLU A CA 1
ATOM 3319 C C . GLU A 1 415 ? 12.756 -34.477 -12.155 1.00 83.75 415 GLU A C 1
ATOM 3321 O O . GLU A 1 415 ? 12.888 -33.339 -12.600 1.00 83.75 415 GLU A O 1
ATOM 3326 N N . VAL A 1 416 ? 11.610 -34.860 -11.575 1.00 86.25 416 VAL A N 1
ATOM 3327 C CA 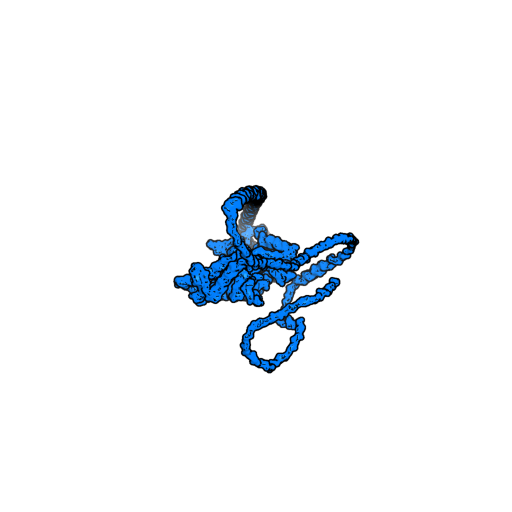. VAL A 1 416 ? 10.441 -33.961 -11.471 1.00 86.25 416 VAL A CA 1
ATOM 3328 C C . VAL A 1 416 ? 10.748 -32.772 -10.552 1.00 86.25 416 VAL A C 1
ATOM 3330 O O . VAL A 1 416 ? 10.461 -31.630 -10.908 1.00 86.25 416 VAL A O 1
ATOM 3333 N N . LYS A 1 417 ? 11.426 -32.991 -9.415 1.00 87.94 417 LYS A N 1
ATOM 3334 C CA . LYS A 1 417 ? 11.906 -31.910 -8.527 1.00 87.94 417 LYS A CA 1
ATOM 3335 C C . LYS A 1 417 ? 12.896 -30.965 -9.215 1.00 87.94 417 LYS A C 1
ATOM 3337 O O . LYS A 1 417 ? 12.859 -29.756 -8.981 1.00 87.94 417 LYS A O 1
ATOM 3342 N N . LYS A 1 418 ? 13.781 -31.498 -10.057 1.00 88.62 418 LYS A N 1
ATOM 3343 C CA . LYS A 1 418 ? 14.753 -30.744 -10.863 1.00 88.62 418 LYS A CA 1
ATOM 3344 C C . LYS A 1 418 ? 14.048 -29.900 -11.931 1.00 88.62 418 LYS A C 1
ATOM 3346 O O . LYS A 1 418 ? 14.296 -28.700 -11.979 1.00 88.62 418 LYS A O 1
ATOM 3351 N N . ILE A 1 419 ? 13.100 -30.475 -12.679 1.00 89.00 419 ILE A N 1
ATOM 3352 C CA . ILE A 1 419 ? 12.250 -29.751 -13.643 1.00 89.00 419 ILE A CA 1
ATOM 3353 C C . ILE A 1 419 ? 11.449 -28.649 -12.933 1.00 89.00 419 ILE A C 1
ATOM 3355 O O . ILE A 1 419 ? 11.525 -27.493 -13.339 1.00 89.00 419 ILE A O 1
ATOM 3359 N N . LYS A 1 420 ? 10.774 -28.955 -11.815 1.00 91.50 420 LYS A N 1
ATOM 3360 C CA . LYS A 1 420 ? 10.074 -27.974 -10.960 1.00 91.50 420 LYS A CA 1
ATOM 3361 C C . LYS A 1 420 ? 10.984 -26.808 -10.559 1.00 91.50 420 LYS A C 1
ATOM 3363 O O . LYS A 1 420 ? 10.595 -25.648 -10.670 1.00 91.50 420 LYS A O 1
ATOM 3368 N N . THR A 1 421 ? 12.200 -27.112 -10.108 1.00 91.62 421 THR A N 1
ATOM 3369 C CA . THR A 1 421 ? 13.174 -26.114 -9.642 1.00 91.62 421 THR A CA 1
ATOM 3370 C C . THR A 1 421 ? 13.680 -25.232 -10.783 1.00 91.62 421 THR A C 1
ATOM 3372 O O . THR A 1 421 ? 13.749 -24.012 -10.631 1.00 91.62 421 THR A O 1
ATOM 3375 N N . ASP A 1 422 ? 14.021 -25.822 -11.927 1.00 92.00 422 ASP A N 1
ATOM 3376 C CA . ASP A 1 422 ? 14.574 -25.083 -13.062 1.00 92.00 422 ASP A CA 1
ATOM 3377 C C . ASP A 1 422 ? 13.473 -24.290 -13.811 1.00 92.00 422 ASP A C 1
ATOM 3379 O O . ASP A 1 422 ? 13.734 -23.157 -14.223 1.00 92.00 422 ASP A O 1
ATOM 3383 N N . LEU A 1 423 ? 12.221 -24.781 -13.851 1.00 92.44 423 LEU A N 1
ATOM 3384 C CA . LEU A 1 423 ? 11.026 -24.016 -14.258 1.00 92.44 423 LEU A CA 1
ATOM 3385 C C . LEU A 1 423 ? 10.752 -22.831 -13.323 1.00 92.44 423 LEU A C 1
ATOM 3387 O O . LEU A 1 423 ? 10.569 -21.710 -13.796 1.00 92.44 423 LEU A O 1
ATOM 3391 N N . GLN A 1 424 ? 10.758 -23.047 -12.001 1.00 94.19 424 GLN A N 1
ATOM 3392 C CA . GLN A 1 424 ? 10.529 -21.972 -11.030 1.00 94.19 424 GLN A CA 1
ATOM 3393 C C . GLN A 1 424 ? 11.587 -20.872 -11.176 1.00 94.19 424 GLN A C 1
ATOM 3395 O O . GLN A 1 424 ? 11.236 -19.697 -11.219 1.00 94.19 424 GLN A O 1
ATOM 3400 N N . LYS A 1 425 ? 12.868 -21.236 -11.330 1.00 94.00 425 LYS A N 1
ATOM 3401 C CA . LYS A 1 425 ? 13.952 -20.282 -11.618 1.00 94.00 425 LYS A CA 1
ATOM 3402 C C . LYS A 1 425 ? 13.747 -19.550 -12.945 1.00 94.00 425 LYS A C 1
ATOM 3404 O O . LYS A 1 425 ? 13.926 -18.337 -12.994 1.00 94.00 425 LYS A O 1
ATOM 3409 N N . ALA A 1 426 ? 13.374 -20.262 -14.012 1.00 93.31 426 ALA A N 1
ATOM 3410 C CA . ALA A 1 426 ? 13.130 -19.658 -15.322 1.00 93.31 426 ALA A CA 1
ATOM 3411 C C . ALA A 1 426 ? 11.982 -18.631 -15.293 1.00 93.31 426 ALA A C 1
ATOM 3413 O O . ALA A 1 426 ? 12.055 -17.636 -16.010 1.00 93.31 426 ALA A O 1
ATOM 3414 N N . ALA A 1 427 ? 10.972 -18.840 -14.441 1.00 93.69 427 ALA A N 1
ATOM 3415 C CA . ALA A 1 427 ? 9.856 -17.919 -14.242 1.00 93.69 427 ALA A CA 1
ATOM 3416 C C . ALA A 1 427 ? 10.198 -16.726 -13.328 1.00 93.69 427 ALA A C 1
ATOM 3418 O O . ALA A 1 427 ? 9.868 -15.588 -13.656 1.00 93.69 427 ALA A O 1
ATOM 3419 N N . THR A 1 428 ? 10.849 -16.958 -12.181 1.00 94.69 428 THR A N 1
ATOM 3420 C CA . THR A 1 428 ? 11.019 -15.916 -11.149 1.00 94.69 428 THR A CA 1
ATOM 3421 C C . THR A 1 428 ? 12.269 -15.058 -11.321 1.00 94.69 428 THR A C 1
ATOM 3423 O O . THR A 1 428 ? 12.223 -13.874 -10.990 1.00 94.69 428 THR A O 1
ATOM 3426 N N . ILE A 1 429 ? 13.371 -15.598 -11.858 1.00 94.81 429 ILE A N 1
ATOM 3427 C CA . ILE A 1 429 ? 14.624 -14.838 -12.015 1.00 94.81 429 ILE A CA 1
ATOM 3428 C C . ILE A 1 429 ? 14.456 -13.630 -12.953 1.00 94.81 429 ILE A C 1
ATOM 3430 O O . ILE A 1 429 ? 14.893 -12.555 -12.552 1.00 94.81 429 ILE A O 1
ATOM 3434 N N . PRO A 1 430 ? 13.794 -13.718 -14.129 1.00 95.12 430 PRO A N 1
ATOM 3435 C CA . PRO A 1 430 ? 13.597 -12.547 -14.988 1.00 95.12 430 PRO A CA 1
ATOM 3436 C C . PRO A 1 430 ? 12.819 -11.420 -14.290 1.00 95.12 430 PRO A C 1
ATOM 3438 O O . PRO A 1 430 ? 13.179 -10.256 -14.422 1.00 95.12 430 PRO A O 1
ATOM 3441 N N . VAL A 1 431 ? 11.812 -11.755 -13.473 1.00 96.38 431 VAL A N 1
ATOM 3442 C CA . VAL A 1 431 ? 11.052 -10.772 -12.675 1.00 96.38 431 VAL A CA 1
ATOM 3443 C C . VAL A 1 431 ? 11.907 -10.151 -11.558 1.00 96.38 431 VAL A C 1
ATOM 3445 O O . VAL A 1 431 ? 11.702 -8.990 -11.208 1.00 96.38 431 VAL A O 1
ATOM 3448 N N . SER A 1 432 ? 12.909 -10.873 -11.046 1.00 94.38 432 SER A N 1
ATOM 3449 C CA . SER A 1 432 ? 13.947 -10.337 -10.148 1.00 94.38 432 SER A CA 1
ATOM 3450 C C . SER A 1 432 ? 15.046 -9.526 -10.851 1.00 94.38 432 SER A C 1
ATOM 3452 O O . SER A 1 432 ? 15.885 -8.950 -10.168 1.00 94.38 432 SER A O 1
ATOM 3454 N N . GLN A 1 433 ? 15.072 -9.477 -12.187 1.00 93.75 433 GLN A N 1
ATOM 3455 C CA . GLN A 1 433 ? 16.046 -8.702 -12.972 1.00 93.75 433 GLN A CA 1
ATOM 3456 C C . GLN A 1 433 ? 15.468 -7.385 -13.520 1.00 93.75 433 GLN A C 1
ATOM 3458 O O . GLN A 1 433 ? 16.195 -6.608 -14.139 1.00 93.75 433 GLN A O 1
ATOM 3463 N N . ILE A 1 434 ? 14.176 -7.117 -13.295 1.00 94.38 434 ILE A N 1
ATOM 3464 C CA . ILE A 1 434 ? 13.515 -5.877 -13.717 1.00 94.38 434 ILE A CA 1
ATOM 3465 C C . ILE A 1 434 ? 14.151 -4.683 -12.994 1.00 94.38 434 ILE A C 1
ATOM 3467 O O . ILE A 1 434 ? 14.166 -4.632 -11.768 1.00 94.38 434 ILE A O 1
ATOM 3471 N N . SER A 1 435 ? 14.643 -3.709 -13.762 1.00 89.00 435 SER A N 1
ATOM 3472 C CA . SER A 1 435 ? 15.304 -2.506 -13.253 1.00 89.00 435 SER A CA 1
ATOM 3473 C C . SER A 1 435 ? 14.798 -1.237 -13.948 1.00 89.00 435 SER A C 1
ATOM 3475 O O . SER A 1 435 ? 14.081 -1.287 -14.949 1.00 89.00 435 SER A O 1
ATOM 3477 N N . THR A 1 436 ? 15.189 -0.080 -13.417 1.00 88.31 436 THR A N 1
ATOM 3478 C CA . THR A 1 436 ? 14.916 1.255 -13.974 1.00 88.31 436 THR A CA 1
ATOM 3479 C C . THR A 1 436 ? 15.989 1.738 -14.964 1.00 88.31 436 THR A C 1
ATOM 3481 O O . THR A 1 436 ? 15.937 2.890 -15.388 1.00 88.31 436 THR A O 1
ATOM 3484 N N . ILE A 1 437 ? 16.958 0.890 -15.342 1.00 88.19 437 ILE A N 1
ATOM 3485 C CA . ILE A 1 437 ? 18.171 1.309 -16.070 1.00 88.19 437 ILE A CA 1
ATOM 3486 C C . ILE A 1 437 ? 17.899 1.586 -17.557 1.00 88.19 437 ILE A C 1
ATOM 3488 O O . ILE A 1 437 ? 18.232 2.665 -18.040 1.00 88.19 437 ILE A O 1
ATOM 3492 N N . ALA A 1 438 ? 17.320 0.622 -18.283 1.00 90.50 438 ALA A N 1
ATOM 3493 C CA . ALA A 1 438 ? 17.128 0.701 -19.733 1.00 90.50 438 ALA A CA 1
ATOM 3494 C C . ALA A 1 438 ? 15.894 -0.090 -20.208 1.00 90.50 438 ALA A C 1
ATOM 3496 O O . ALA A 1 438 ? 15.622 -1.200 -19.739 1.00 90.50 438 ALA A O 1
ATOM 3497 N N . GLY A 1 439 ? 15.160 0.462 -21.176 1.00 91.38 439 GLY A N 1
ATOM 3498 C CA . GLY A 1 439 ? 13.997 -0.166 -21.799 1.00 91.38 439 GLY A CA 1
ATOM 3499 C C . GLY A 1 439 ? 14.364 -1.319 -22.736 1.00 91.38 439 GLY A C 1
ATOM 3500 O O . GLY A 1 439 ? 13.555 -2.233 -22.907 1.00 91.38 439 GLY A O 1
ATOM 3501 N N . SER A 1 440 ? 15.580 -1.323 -23.292 1.00 91.62 440 SER A N 1
ATOM 3502 C CA . SER A 1 440 ? 16.159 -2.468 -24.013 1.00 91.62 440 SER A CA 1
ATOM 3503 C C . SER A 1 440 ? 16.232 -3.723 -23.132 1.00 91.62 440 SER A C 1
ATOM 3505 O O . SER A 1 440 ? 15.633 -4.746 -23.466 1.00 91.62 440 SER A O 1
ATOM 3507 N N . GLN A 1 441 ? 16.855 -3.623 -21.955 1.00 92.31 441 GLN A N 1
ATOM 3508 C CA . GLN A 1 441 ? 16.930 -4.709 -20.966 1.00 92.31 441 GLN A CA 1
ATOM 3509 C C . GLN A 1 441 ? 15.538 -5.148 -20.486 1.00 92.31 441 GLN A C 1
ATOM 3511 O O . GLN A 1 441 ? 15.259 -6.343 -20.365 1.00 92.31 441 GLN A O 1
ATOM 3516 N N . LEU A 1 442 ? 14.629 -4.191 -20.260 1.00 94.62 442 LEU A N 1
ATOM 3517 C CA . LEU A 1 442 ? 13.253 -4.494 -19.859 1.00 94.62 442 LEU A CA 1
ATOM 3518 C C . LEU A 1 442 ? 12.506 -5.311 -20.928 1.00 94.62 442 LEU A C 1
ATOM 3520 O O . LEU A 1 442 ? 11.714 -6.197 -20.599 1.00 94.62 442 LEU A O 1
ATOM 3524 N N . ARG A 1 443 ? 12.786 -5.049 -22.210 1.00 93.75 443 ARG A N 1
ATOM 3525 C CA . ARG A 1 443 ? 12.255 -5.821 -23.335 1.00 93.75 443 ARG A CA 1
ATOM 3526 C C . ARG A 1 443 ? 12.851 -7.225 -23.419 1.00 93.75 443 ARG A C 1
ATOM 3528 O O . ARG A 1 443 ? 12.089 -8.159 -23.637 1.00 93.75 443 ARG A O 1
ATOM 3535 N N . GLU A 1 444 ? 14.150 -7.408 -23.189 1.00 93.44 444 GLU A N 1
ATOM 3536 C CA . GLU A 1 444 ? 14.748 -8.753 -23.127 1.00 93.44 444 GLU A CA 1
ATOM 3537 C C . GLU A 1 444 ? 14.112 -9.613 -22.024 1.00 93.44 444 GLU A C 1
ATOM 3539 O O . GLU A 1 444 ? 13.805 -10.786 -22.244 1.00 93.44 444 GLU A O 1
ATOM 3544 N N . ILE A 1 445 ? 13.848 -9.021 -20.854 1.00 94.94 445 ILE A N 1
ATOM 3545 C CA . ILE A 1 445 ? 13.141 -9.680 -19.746 1.00 94.94 445 ILE A CA 1
ATOM 3546 C C . ILE A 1 445 ? 11.710 -10.052 -20.153 1.00 94.94 445 ILE A C 1
ATOM 3548 O O . ILE A 1 445 ? 11.291 -11.193 -19.943 1.00 94.94 445 ILE A O 1
ATOM 3552 N N . PHE A 1 446 ? 10.974 -9.121 -20.766 1.00 95.25 446 PHE A N 1
ATOM 3553 C CA . PHE A 1 446 ? 9.622 -9.364 -21.266 1.00 95.25 446 PHE A CA 1
ATOM 3554 C C . PHE A 1 446 ? 9.583 -10.500 -22.295 1.00 95.25 446 PHE A C 1
ATOM 3556 O O . PHE A 1 446 ? 8.828 -11.459 -22.131 1.00 95.25 446 PHE A O 1
ATOM 3563 N N . ASP A 1 447 ? 10.429 -10.426 -23.325 1.00 94.19 447 ASP A N 1
ATOM 3564 C CA . ASP A 1 447 ? 10.499 -11.424 -24.389 1.00 94.19 447 ASP A CA 1
ATOM 3565 C C . ASP A 1 447 ? 10.935 -12.789 -23.823 1.00 94.19 447 ASP A C 1
ATOM 3567 O O . ASP A 1 447 ? 10.405 -13.821 -24.233 1.00 94.19 447 ASP A O 1
ATOM 3571 N N . LYS A 1 448 ? 11.816 -12.833 -22.814 1.00 94.75 448 LYS A N 1
ATOM 3572 C CA . LYS A 1 448 ? 12.189 -14.072 -22.109 1.00 94.75 448 LYS A CA 1
ATOM 3573 C C . LYS A 1 448 ? 11.016 -14.705 -21.351 1.00 94.75 448 LYS A C 1
ATOM 3575 O O . LYS A 1 448 ? 10.820 -15.914 -21.468 1.00 94.75 448 LYS A O 1
ATOM 3580 N N . ILE A 1 449 ? 10.228 -13.918 -20.614 1.00 95.62 449 ILE A N 1
ATOM 3581 C CA . ILE A 1 449 ? 9.029 -14.409 -19.910 1.00 95.62 449 ILE A CA 1
ATOM 3582 C C . ILE A 1 449 ? 7.991 -14.897 -20.932 1.00 95.62 449 ILE A C 1
ATOM 3584 O O . ILE A 1 449 ? 7.549 -16.042 -20.865 1.00 95.62 449 ILE A O 1
ATOM 3588 N N . ASN A 1 450 ? 7.659 -14.068 -21.923 1.00 94.94 450 ASN A N 1
ATOM 3589 C CA . ASN A 1 450 ? 6.690 -14.381 -22.975 1.00 94.94 450 ASN A CA 1
ATOM 3590 C C . ASN A 1 450 ? 7.065 -15.654 -23.761 1.00 94.94 450 ASN A C 1
ATOM 3592 O O . ASN A 1 450 ? 6.214 -16.502 -24.022 1.00 94.94 450 ASN A O 1
ATOM 3596 N N . ASN A 1 451 ? 8.348 -15.846 -24.091 1.00 94.69 451 ASN A N 1
ATOM 3597 C CA . ASN A 1 451 ? 8.816 -17.054 -24.776 1.00 94.69 451 ASN A CA 1
ATOM 3598 C C . ASN A 1 451 ? 8.644 -18.325 -23.921 1.00 94.69 451 ASN A C 1
ATOM 3600 O O . ASN A 1 451 ? 8.199 -19.337 -24.464 1.00 94.69 451 ASN A O 1
ATOM 3604 N N . LEU A 1 452 ? 8.922 -18.271 -22.610 1.00 94.44 452 LEU A N 1
ATOM 3605 C CA . LEU A 1 452 ? 8.686 -19.390 -21.682 1.00 94.44 452 LEU A CA 1
ATOM 3606 C C . LEU A 1 452 ? 7.192 -19.749 -21.601 1.00 94.44 452 LEU A C 1
ATOM 3608 O O . LEU A 1 452 ? 6.838 -20.923 -21.696 1.00 94.44 452 LEU A O 1
ATOM 3612 N N . LEU A 1 453 ? 6.318 -18.745 -21.465 1.00 94.25 453 LEU A N 1
ATOM 3613 C CA . LEU A 1 453 ? 4.862 -18.938 -21.432 1.00 94.25 453 LEU A CA 1
ATOM 3614 C C . LEU A 1 453 ? 4.302 -19.445 -22.772 1.00 94.25 453 LEU A C 1
ATOM 3616 O O . LEU A 1 453 ? 3.343 -20.212 -22.795 1.00 94.25 453 LEU A O 1
ATOM 3620 N N . SER A 1 454 ? 4.933 -19.069 -23.885 1.00 93.12 454 SER A N 1
ATOM 3621 C CA . SER A 1 454 ? 4.604 -19.517 -25.246 1.00 93.12 454 SER A CA 1
ATOM 3622 C C . SER A 1 454 ? 5.139 -20.918 -25.594 1.00 93.12 454 SER A C 1
ATOM 3624 O O . SER A 1 454 ? 5.180 -21.278 -26.770 1.00 93.12 454 SER A O 1
ATOM 3626 N N . GLY A 1 455 ? 5.605 -21.706 -24.618 1.00 89.75 455 GLY A N 1
ATOM 3627 C CA . GLY A 1 455 ? 6.091 -23.072 -24.854 1.00 89.75 455 GLY A CA 1
ATOM 3628 C C . GLY A 1 455 ? 7.488 -23.181 -25.475 1.00 89.75 455 GLY A C 1
ATOM 3629 O O . GLY A 1 455 ? 7.901 -24.283 -25.836 1.00 89.75 455 GLY A O 1
ATOM 3630 N N . LYS A 1 456 ? 8.226 -22.071 -25.614 1.00 92.19 456 LYS A N 1
ATOM 3631 C CA . LYS A 1 456 ? 9.583 -22.071 -26.179 1.00 92.19 456 LYS A CA 1
ATOM 3632 C C . LYS A 1 456 ? 10.626 -22.293 -25.088 1.00 92.19 456 LYS A C 1
ATOM 3634 O O . LYS A 1 456 ? 10.451 -21.902 -23.935 1.00 92.19 456 LYS A O 1
ATOM 3639 N N . SER A 1 457 ? 11.759 -22.868 -25.477 1.00 89.12 457 SER A N 1
ATOM 3640 C CA . SER A 1 457 ? 12.887 -23.081 -24.575 1.00 89.12 457 SER A CA 1
ATOM 3641 C C . SER A 1 457 ? 13.643 -21.781 -24.274 1.00 89.12 457 SER A C 1
ATOM 3643 O O . SER A 1 457 ? 14.031 -21.069 -25.202 1.00 89.12 457 SER A O 1
ATOM 3645 N N . VAL A 1 458 ? 13.919 -21.505 -22.999 1.00 91.62 458 VAL A N 1
ATOM 3646 C CA . VAL A 1 458 ? 14.652 -20.315 -22.532 1.00 91.62 458 VAL A CA 1
ATOM 3647 C C . VAL A 1 458 ? 15.877 -20.693 -21.698 1.00 91.62 458 VAL A C 1
ATOM 3649 O O . VAL A 1 458 ? 15.890 -21.716 -21.016 1.00 91.62 458 VAL A O 1
ATOM 3652 N N . GLN A 1 459 ? 16.911 -19.848 -21.722 1.00 87.44 459 GLN A N 1
ATOM 3653 C CA . GLN A 1 459 ? 18.142 -20.077 -20.958 1.00 87.44 459 GLN A CA 1
ATOM 3654 C C . GLN A 1 459 ? 18.001 -19.616 -19.497 1.00 87.44 459 GLN A C 1
ATOM 3656 O O . GLN A 1 459 ? 17.767 -18.434 -19.214 1.00 87.44 459 GLN A O 1
ATOM 3661 N N . SER A 1 460 ? 18.184 -20.547 -18.561 1.00 82.69 460 SER A N 1
ATOM 3662 C CA . SER A 1 460 ? 18.114 -20.341 -17.111 1.00 82.69 460 SER A CA 1
ATOM 3663 C C . SER A 1 460 ? 19.263 -21.087 -16.428 1.00 82.69 460 SER A C 1
ATOM 3665 O O . SER A 1 460 ? 19.394 -22.298 -16.579 1.00 82.69 460 SER A O 1
ATOM 3667 N N . GLY A 1 461 ? 20.143 -20.373 -15.715 1.00 69.12 461 GLY A N 1
ATOM 3668 C CA . GLY A 1 461 ? 21.265 -20.984 -14.981 1.00 69.12 461 GLY A CA 1
ATOM 3669 C C . GLY A 1 461 ? 22.221 -21.839 -15.831 1.00 69.12 461 GLY A C 1
ATOM 3670 O O . GLY A 1 461 ? 22.731 -22.840 -15.338 1.00 69.12 461 GLY A O 1
ATOM 3671 N N . GLY A 1 462 ? 22.418 -21.491 -17.109 1.00 75.50 462 GLY A N 1
ATOM 3672 C CA . GLY A 1 462 ? 23.234 -22.270 -18.052 1.00 75.50 462 GLY A CA 1
ATOM 3673 C C . GLY A 1 462 ? 22.541 -23.506 -18.646 1.00 75.50 462 GLY A C 1
ATOM 3674 O O . GLY A 1 462 ? 23.204 -24.323 -19.279 1.00 75.50 462 GLY A O 1
ATOM 3675 N N . ARG A 1 463 ? 21.224 -23.665 -18.450 1.00 81.31 463 ARG A N 1
ATOM 3676 C CA . ARG A 1 463 ? 20.413 -24.746 -19.029 1.00 81.31 463 ARG A CA 1
ATOM 3677 C C . ARG A 1 463 ? 19.261 -24.202 -19.865 1.00 81.31 463 ARG A C 1
ATOM 3679 O O . ARG A 1 463 ? 18.652 -23.191 -19.519 1.00 81.31 463 ARG A O 1
ATOM 3686 N N . SER A 1 464 ? 18.909 -24.947 -20.909 1.00 87.94 464 SER A N 1
ATOM 3687 C CA . SER A 1 464 ? 17.697 -24.723 -21.694 1.00 87.94 464 SER A CA 1
ATOM 3688 C C . SER A 1 464 ? 16.492 -25.364 -20.991 1.00 87.94 464 SER A C 1
ATOM 3690 O O . SER A 1 464 ? 16.482 -26.573 -20.749 1.00 87.94 464 SER A O 1
ATOM 3692 N N . VAL A 1 465 ? 15.493 -24.557 -20.634 1.00 90.62 465 VAL A N 1
ATOM 3693 C CA . VAL A 1 465 ? 14.298 -24.956 -19.870 1.00 90.62 465 VAL A CA 1
ATOM 3694 C C . VAL A 1 465 ? 13.046 -24.657 -20.693 1.00 90.62 465 VAL A C 1
ATOM 3696 O O . VAL A 1 465 ? 12.967 -23.601 -21.314 1.00 90.62 465 VAL A O 1
ATOM 3699 N N . SER A 1 466 ? 12.059 -25.556 -20.691 1.00 91.50 466 SER A N 1
ATOM 3700 C CA . SER A 1 466 ? 10.776 -25.367 -21.386 1.00 91.50 466 SER A CA 1
ATOM 3701 C C . SER A 1 466 ? 9.617 -25.895 -20.546 1.00 91.50 466 SER A C 1
ATOM 3703 O O . SER A 1 466 ? 9.723 -26.977 -19.971 1.00 91.50 466 SER A O 1
ATOM 3705 N N . VAL A 1 467 ? 8.477 -25.195 -20.544 1.00 91.31 467 VAL A N 1
ATOM 3706 C CA . VAL A 1 467 ? 7.232 -25.688 -19.920 1.00 91.31 467 VAL A CA 1
ATOM 3707 C C . VAL A 1 467 ? 6.748 -27.012 -20.522 1.00 91.31 467 VAL A C 1
ATOM 3709 O O . VAL A 1 467 ? 6.082 -27.773 -19.832 1.00 91.31 467 VAL A O 1
ATOM 3712 N N . THR A 1 468 ? 7.144 -27.347 -21.757 1.00 89.81 468 THR A N 1
ATOM 3713 C CA . THR A 1 468 ? 6.816 -28.631 -22.405 1.00 89.81 468 THR A CA 1
ATOM 3714 C C . THR A 1 468 ? 7.504 -29.850 -21.774 1.00 89.81 468 THR A C 1
ATOM 3716 O O . THR A 1 468 ? 7.184 -30.977 -22.136 1.00 89.81 468 THR A O 1
ATOM 3719 N N . GLN A 1 469 ? 8.419 -29.657 -20.814 1.00 86.12 469 GLN A N 1
ATOM 3720 C CA . GLN A 1 469 ? 9.082 -30.740 -20.072 1.00 86.12 469 GLN A CA 1
ATOM 3721 C C . GLN A 1 469 ? 8.155 -31.463 -19.075 1.00 86.12 469 GLN A C 1
ATOM 3723 O O . GLN A 1 469 ? 8.515 -32.530 -18.583 1.00 86.12 469 GLN A O 1
ATOM 3728 N N . HIS A 1 470 ? 6.981 -30.905 -18.755 1.00 86.81 470 HIS A N 1
ATOM 3729 C CA . HIS A 1 470 ? 5.985 -31.537 -17.885 1.00 86.81 470 HIS A CA 1
ATOM 3730 C C . HIS A 1 470 ? 4.573 -31.033 -18.236 1.00 86.81 470 HIS A C 1
ATOM 3732 O O . HIS A 1 470 ? 4.416 -29.824 -18.396 1.00 86.81 470 HIS A O 1
ATOM 3738 N N . PRO A 1 471 ? 3.520 -31.875 -18.295 1.00 86.38 471 PRO A N 1
ATOM 3739 C CA . PRO A 1 471 ? 2.176 -31.434 -18.700 1.00 86.38 471 PRO A CA 1
ATOM 3740 C C . PRO A 1 471 ? 1.612 -30.301 -17.823 1.00 86.38 471 PRO A C 1
ATOM 3742 O O . PRO A 1 471 ? 1.025 -29.354 -18.333 1.00 86.38 471 PRO A O 1
ATOM 3745 N N . GLN A 1 472 ? 1.870 -30.337 -16.513 1.00 90.50 472 GLN A N 1
ATOM 3746 C CA . GLN A 1 472 ? 1.469 -29.285 -15.559 1.00 90.50 472 GLN A CA 1
ATOM 3747 C C . GLN A 1 472 ? 2.456 -28.099 -15.484 1.00 90.50 472 GLN A C 1
ATOM 3749 O O . GLN A 1 472 ? 2.296 -27.202 -14.656 1.00 90.50 472 GLN A O 1
ATOM 3754 N N . GLY A 1 473 ? 3.522 -28.104 -16.295 1.00 89.94 473 GLY A N 1
ATOM 3755 C CA . GLY A 1 473 ? 4.611 -27.128 -16.217 1.00 89.94 473 GLY A CA 1
ATOM 3756 C C . GLY A 1 473 ? 4.165 -25.697 -16.524 1.00 89.94 473 GLY A C 1
ATOM 3757 O O . GLY A 1 473 ? 4.642 -24.763 -15.882 1.00 89.94 473 GLY A O 1
ATOM 3758 N N . LEU A 1 474 ? 3.215 -25.529 -17.451 1.00 92.69 474 LEU A N 1
ATOM 3759 C CA . LEU A 1 474 ? 2.653 -24.226 -17.812 1.00 92.69 474 LEU A CA 1
ATOM 3760 C C . LEU A 1 474 ? 1.855 -23.606 -16.655 1.00 92.69 474 LEU A C 1
ATOM 3762 O O . LEU A 1 474 ? 2.098 -22.460 -16.291 1.00 92.69 474 LEU A O 1
ATOM 3766 N N . ASP A 1 475 ? 0.962 -24.376 -16.032 1.00 92.19 475 ASP A N 1
ATOM 3767 C CA . ASP A 1 475 ? 0.112 -23.923 -14.923 1.00 92.19 475 ASP A CA 1
ATOM 3768 C C . ASP A 1 475 ? 0.931 -23.578 -13.673 1.00 92.19 475 ASP A C 1
ATOM 3770 O O . ASP A 1 475 ? 0.707 -22.546 -13.036 1.00 92.19 475 ASP A O 1
ATOM 3774 N N . PHE A 1 476 ? 1.940 -24.399 -13.365 1.00 94.00 476 PHE A N 1
ATOM 3775 C CA . PHE A 1 476 ? 2.909 -24.115 -12.309 1.00 94.00 476 PHE A CA 1
ATOM 3776 C C . PHE A 1 476 ? 3.683 -22.811 -12.571 1.00 94.00 476 PHE A C 1
ATOM 3778 O O . PHE A 1 476 ? 3.862 -22.004 -11.655 1.00 94.00 476 PHE A O 1
ATOM 3785 N N . VAL A 1 477 ? 4.114 -22.572 -13.816 1.00 95.44 477 VAL A N 1
ATOM 3786 C CA . VAL A 1 477 ? 4.811 -21.335 -14.200 1.00 95.44 477 VAL A CA 1
ATOM 3787 C C . VAL A 1 477 ? 3.878 -20.122 -14.167 1.00 95.44 477 VAL A C 1
ATOM 3789 O O . VAL A 1 477 ? 4.287 -19.098 -13.627 1.00 95.44 477 VAL A O 1
ATOM 3792 N N . TYR A 1 478 ? 2.635 -20.218 -14.652 1.00 95.44 478 TYR A N 1
ATOM 3793 C CA . TYR A 1 478 ? 1.647 -19.135 -14.545 1.00 95.44 478 TYR A CA 1
ATOM 3794 C C . TYR A 1 478 ? 1.430 -18.716 -13.081 1.00 95.44 478 TYR A C 1
ATOM 3796 O O . TYR A 1 478 ? 1.514 -17.528 -12.765 1.00 95.44 478 TYR A O 1
ATOM 3804 N N . TYR A 1 479 ? 1.238 -19.684 -12.178 1.00 95.56 479 TYR A N 1
ATOM 3805 C CA . TYR A 1 479 ? 1.081 -19.429 -10.744 1.00 95.56 479 TYR A CA 1
ATOM 3806 C C . TYR A 1 479 ? 2.340 -18.799 -10.127 1.00 95.56 479 TYR A C 1
ATOM 3808 O O . TYR A 1 479 ? 2.257 -17.765 -9.468 1.00 95.56 479 TYR A O 1
ATOM 3816 N N . LYS A 1 480 ? 3.533 -19.363 -10.369 1.00 95.75 480 LYS A N 1
ATOM 3817 C CA . LYS A 1 480 ? 4.786 -18.840 -9.789 1.00 95.75 480 LYS A CA 1
ATOM 3818 C C . LYS A 1 480 ? 5.241 -17.502 -10.371 1.00 95.75 480 LYS A C 1
ATOM 3820 O O . LYS A 1 480 ? 5.899 -16.736 -9.666 1.00 95.75 480 LYS A O 1
ATOM 3825 N N . LEU A 1 481 ? 4.858 -17.186 -11.605 1.00 97.31 481 LEU A N 1
ATOM 3826 C CA . LEU A 1 481 ? 5.074 -15.871 -12.200 1.00 97.31 481 LEU A CA 1
ATOM 3827 C C . LEU A 1 481 ? 4.171 -14.812 -11.547 1.00 97.31 481 LEU A C 1
ATOM 3829 O O . LEU A 1 481 ? 4.666 -13.773 -11.111 1.00 97.31 481 LEU A O 1
ATOM 3833 N N . ALA A 1 482 ? 2.872 -15.101 -11.413 1.00 97.31 482 ALA A N 1
ATOM 3834 C CA . ALA A 1 482 ? 1.914 -14.231 -10.730 1.00 97.31 482 ALA A CA 1
ATOM 3835 C C . ALA A 1 482 ? 2.303 -13.986 -9.259 1.00 97.31 482 ALA A C 1
ATOM 3837 O O . ALA A 1 482 ? 2.363 -12.838 -8.813 1.00 97.31 482 ALA A O 1
ATOM 3838 N N . GLU A 1 483 ? 2.657 -15.049 -8.528 1.00 96.44 483 GLU A N 1
ATOM 3839 C CA . GLU A 1 483 ? 3.138 -14.983 -7.144 1.00 96.44 483 GLU A CA 1
ATOM 3840 C C . GLU A 1 483 ? 4.366 -14.064 -7.003 1.00 96.44 483 GLU A C 1
ATOM 3842 O O . GLU A 1 483 ? 4.398 -13.229 -6.094 1.00 96.44 483 GLU A O 1
ATOM 3847 N N . LYS A 1 484 ? 5.359 -14.157 -7.910 1.00 97.56 484 LYS A N 1
ATOM 3848 C CA . LYS A 1 484 ? 6.561 -13.306 -7.836 1.00 97.56 484 LYS A CA 1
ATOM 3849 C C . LYS A 1 484 ? 6.301 -11.859 -8.258 1.00 97.56 484 LYS A C 1
ATOM 3851 O O . LYS A 1 484 ? 6.889 -10.976 -7.639 1.00 97.56 484 LYS A O 1
ATOM 3856 N N . PHE A 1 485 ? 5.408 -11.575 -9.212 1.00 97.81 485 PHE A N 1
ATOM 3857 C CA . PHE A 1 485 ? 4.994 -10.187 -9.473 1.00 97.81 485 PHE A CA 1
ATOM 3858 C C . PHE A 1 485 ? 4.395 -9.539 -8.215 1.00 97.81 485 PHE A C 1
ATOM 3860 O O . PHE A 1 485 ? 4.792 -8.433 -7.857 1.00 97.81 485 PHE A O 1
ATOM 3867 N N . VAL A 1 486 ? 3.516 -10.243 -7.490 1.00 97.62 486 VAL A N 1
ATOM 3868 C CA . VAL A 1 486 ? 2.957 -9.735 -6.224 1.00 97.62 486 VAL A CA 1
ATOM 3869 C C . VAL A 1 486 ? 4.043 -9.593 -5.149 1.00 97.62 486 VAL A C 1
ATOM 3871 O O . VAL A 1 486 ? 4.109 -8.554 -4.500 1.00 97.62 486 VAL A O 1
ATOM 3874 N N . SER A 1 487 ? 4.949 -10.567 -4.989 1.00 96.50 487 SER A N 1
ATOM 3875 C CA . SER A 1 487 ? 6.068 -10.444 -4.035 1.00 96.50 487 SER A CA 1
ATOM 3876 C C . SER A 1 487 ? 7.038 -9.298 -4.356 1.00 96.50 487 SER A C 1
ATOM 3878 O O . SER A 1 487 ? 7.560 -8.699 -3.425 1.00 96.50 487 SER A O 1
ATOM 3880 N N . GLN A 1 488 ? 7.237 -8.908 -5.622 1.00 96.62 488 GLN A N 1
ATOM 3881 C CA . GLN A 1 488 ? 7.984 -7.674 -5.921 1.00 96.62 488 GLN A CA 1
ATOM 3882 C C . GLN A 1 488 ? 7.275 -6.412 -5.411 1.00 96.62 488 GLN A C 1
ATOM 3884 O O . GLN A 1 488 ? 7.937 -5.454 -5.021 1.00 96.62 488 GLN A O 1
ATOM 3889 N N . GLY A 1 489 ? 5.940 -6.407 -5.377 1.00 96.25 489 GLY A N 1
ATOM 3890 C CA . GLY A 1 489 ? 5.169 -5.339 -4.742 1.00 96.25 489 GLY A CA 1
ATOM 3891 C C . GLY A 1 489 ? 5.351 -5.286 -3.219 1.00 96.25 489 GLY A C 1
ATOM 3892 O O . GLY A 1 489 ? 5.309 -4.204 -2.640 1.00 96.25 489 GLY A O 1
ATOM 3893 N N . GLU A 1 490 ? 5.581 -6.436 -2.577 1.00 94.69 490 GLU A N 1
ATOM 3894 C CA . GLU A 1 490 ? 5.827 -6.541 -1.131 1.00 94.69 490 GLU A CA 1
ATOM 3895 C C . GLU A 1 490 ? 7.255 -6.185 -0.709 1.00 94.69 490 GLU A C 1
ATOM 3897 O O . GLU A 1 490 ? 7.446 -5.622 0.366 1.00 94.69 490 GLU A O 1
ATOM 3902 N N . GLU A 1 491 ? 8.239 -6.561 -1.527 1.00 93.62 491 GLU A N 1
ATOM 3903 C CA . GLU A 1 491 ? 9.670 -6.466 -1.229 1.00 93.62 491 GLU A CA 1
ATOM 3904 C C . GLU A 1 491 ? 10.254 -5.178 -1.831 1.00 93.62 491 GLU A C 1
ATOM 3906 O O . GLU A 1 491 ? 10.546 -4.218 -1.123 1.00 93.62 491 GLU A O 1
ATOM 3911 N N . GLU A 1 492 ? 10.366 -5.138 -3.159 1.00 95.00 492 GLU A N 1
ATOM 3912 C CA . GLU A 1 492 ? 11.087 -4.097 -3.892 1.00 95.00 492 GLU A CA 1
ATOM 3913 C C . GLU A 1 492 ? 10.315 -2.769 -3.919 1.00 95.00 492 GLU A C 1
ATOM 3915 O O . GLU A 1 492 ? 10.851 -1.734 -3.538 1.00 95.00 492 GLU A O 1
ATOM 3920 N N . VAL A 1 493 ? 9.029 -2.780 -4.290 1.00 96.38 493 VAL A N 1
ATOM 3921 C CA . VAL A 1 493 ? 8.215 -1.548 -4.414 1.00 96.38 493 VAL A CA 1
ATOM 3922 C C . VAL A 1 493 ? 7.881 -0.923 -3.050 1.00 96.38 493 VAL A C 1
ATOM 3924 O O . VAL A 1 493 ? 7.619 0.280 -2.954 1.00 96.38 493 VAL A O 1
ATOM 3927 N N . ALA A 1 494 ? 7.913 -1.717 -1.976 1.00 94.50 494 ALA A N 1
ATOM 3928 C CA . ALA A 1 494 ? 7.785 -1.227 -0.604 1.00 94.50 494 ALA A CA 1
ATOM 3929 C C . ALA A 1 494 ? 9.033 -0.451 -0.134 1.00 94.50 494 ALA A C 1
ATOM 3931 O O . ALA A 1 494 ? 8.915 0.437 0.717 1.00 94.50 494 ALA A O 1
ATOM 3932 N N . SER A 1 495 ? 10.209 -0.757 -0.697 1.00 93.00 495 SER A N 1
ATOM 3933 C CA . SER A 1 495 ? 11.482 -0.069 -0.442 1.00 93.00 495 SER A CA 1
ATOM 3934 C C . SER A 1 495 ? 11.741 1.079 -1.424 1.00 93.00 495 SER A C 1
ATOM 3936 O O . SER A 1 495 ? 12.043 2.194 -0.998 1.00 93.00 495 SER A O 1
ATOM 3938 N N . HIS A 1 496 ? 11.571 0.833 -2.724 1.00 93.12 496 HIS A N 1
ATOM 3939 C CA . HIS A 1 496 ? 11.856 1.752 -3.826 1.00 93.12 496 HIS A CA 1
ATOM 3940 C C . HIS A 1 496 ? 10.587 1.949 -4.672 1.00 93.12 496 HIS A C 1
ATOM 3942 O O . HIS A 1 496 ? 10.242 1.132 -5.526 1.00 93.12 496 HIS A O 1
ATOM 3948 N N . ARG A 1 497 ? 9.861 3.050 -4.441 1.00 93.12 497 ARG A N 1
ATOM 3949 C CA . ARG A 1 497 ? 8.544 3.309 -5.068 1.00 93.12 497 ARG A CA 1
ATOM 3950 C C . ARG A 1 497 ? 8.637 3.380 -6.593 1.00 93.12 497 ARG A C 1
ATOM 3952 O O . ARG A 1 497 ? 7.711 2.993 -7.300 1.00 93.12 497 ARG A O 1
ATOM 3959 N N . GLU A 1 498 ? 9.773 3.857 -7.081 1.00 93.19 498 GLU A N 1
ATOM 3960 C CA . GLU A 1 498 ? 10.141 4.023 -8.482 1.00 93.19 498 GLU A CA 1
ATOM 3961 C C . GLU A 1 498 ? 10.204 2.680 -9.234 1.00 93.19 498 GLU A C 1
ATOM 3963 O O . GLU A 1 498 ? 9.966 2.641 -10.441 1.00 93.19 498 GLU A O 1
ATOM 3968 N N . ALA A 1 499 ? 10.447 1.563 -8.536 1.00 95.50 499 ALA A N 1
ATOM 3969 C CA . ALA A 1 499 ? 10.444 0.227 -9.131 1.00 95.50 499 ALA A CA 1
ATOM 3970 C C . ALA A 1 499 ? 9.039 -0.234 -9.572 1.00 95.50 499 ALA A C 1
ATOM 3972 O O . ALA A 1 499 ? 8.923 -1.146 -10.392 1.00 95.50 499 ALA A O 1
ATOM 3973 N N . ALA A 1 500 ? 7.964 0.418 -9.103 1.00 97.12 500 ALA A N 1
ATOM 3974 C CA . ALA A 1 500 ? 6.593 0.083 -9.491 1.00 97.12 500 ALA A CA 1
ATOM 3975 C C . ALA A 1 500 ? 6.388 0.108 -11.014 1.00 97.12 500 ALA A C 1
ATOM 3977 O O . ALA A 1 500 ? 5.753 -0.790 -11.557 1.00 97.12 500 ALA A O 1
ATOM 3978 N N . PHE A 1 501 ? 6.931 1.110 -11.712 1.00 96.69 501 PHE A N 1
ATOM 3979 C CA . PHE A 1 501 ? 6.643 1.357 -13.129 1.00 96.69 501 PHE A CA 1
ATOM 3980 C C . PHE A 1 501 ? 7.250 0.319 -14.096 1.00 96.69 501 PHE A C 1
ATOM 3982 O O . PHE A 1 501 ? 6.490 -0.212 -14.912 1.00 96.69 501 PHE A O 1
ATOM 3989 N N . PRO A 1 502 ? 8.553 -0.042 -14.033 1.00 96.75 502 PRO A N 1
ATOM 3990 C CA . PRO A 1 502 ? 9.105 -1.086 -14.904 1.00 96.75 502 PRO A CA 1
ATOM 3991 C C . PRO A 1 502 ? 8.525 -2.478 -14.600 1.00 96.75 502 PRO A C 1
ATOM 3993 O O . PRO A 1 502 ? 8.321 -3.266 -15.521 1.00 96.75 502 PRO A O 1
ATOM 3996 N N . ILE A 1 503 ? 8.177 -2.776 -13.342 1.00 97.31 503 ILE A N 1
ATOM 3997 C CA . ILE A 1 503 ? 7.542 -4.054 -12.975 1.00 97.31 503 ILE A CA 1
ATOM 3998 C C . ILE A 1 503 ? 6.098 -4.099 -13.493 1.00 97.31 503 ILE A C 1
ATOM 4000 O O . ILE A 1 503 ? 5.690 -5.078 -14.120 1.00 97.31 503 ILE A O 1
ATOM 4004 N N . ALA A 1 504 ? 5.341 -3.016 -13.308 1.00 96.88 504 ALA A N 1
ATOM 4005 C CA . ALA A 1 504 ? 3.958 -2.908 -13.751 1.00 96.88 504 ALA A CA 1
ATOM 4006 C C . ALA A 1 504 ? 3.789 -2.956 -15.271 1.00 96.88 504 ALA A C 1
ATOM 4008 O O . ALA A 1 504 ? 2.846 -3.583 -15.745 1.00 96.88 504 ALA A O 1
ATOM 4009 N N . VAL A 1 505 ? 4.673 -2.324 -16.051 1.00 95.19 505 VAL A N 1
ATOM 4010 C CA . VAL A 1 505 ? 4.540 -2.322 -17.518 1.00 95.19 505 VAL A CA 1
ATOM 4011 C C . VAL A 1 505 ? 4.821 -3.706 -18.121 1.00 95.19 505 VAL A C 1
ATOM 4013 O O . VAL A 1 505 ? 4.146 -4.104 -19.069 1.00 95.19 505 VAL A O 1
ATOM 4016 N N . VAL A 1 506 ? 5.742 -4.481 -17.528 1.00 96.00 506 VAL A N 1
ATOM 4017 C CA . VAL A 1 506 ? 5.968 -5.894 -17.886 1.00 96.00 506 VAL A CA 1
ATOM 4018 C C . VAL A 1 506 ? 4.769 -6.751 -17.471 1.00 96.00 506 VAL A C 1
ATOM 4020 O O . VAL A 1 506 ? 4.273 -7.522 -18.290 1.00 96.00 506 VAL A O 1
ATOM 4023 N N . ALA A 1 507 ? 4.255 -6.589 -16.246 1.00 96.44 507 ALA A N 1
ATOM 4024 C CA . ALA A 1 507 ? 3.078 -7.321 -15.770 1.00 96.44 507 ALA A CA 1
ATOM 4025 C C . ALA A 1 507 ? 1.828 -7.041 -16.630 1.00 96.44 507 ALA A C 1
ATOM 4027 O O . ALA A 1 507 ? 1.161 -7.980 -17.056 1.00 96.44 507 ALA A O 1
ATOM 4028 N N . SER A 1 508 ? 1.564 -5.770 -16.957 1.00 94.81 508 SER A N 1
ATOM 4029 C CA . SER A 1 508 ? 0.520 -5.315 -17.892 1.00 94.81 508 SER A CA 1
ATOM 4030 C C . SER A 1 508 ? 0.651 -5.991 -19.260 1.00 94.81 508 SER A C 1
ATOM 4032 O O . SER A 1 508 ? -0.300 -6.599 -19.752 1.00 94.81 508 SER A O 1
ATOM 4034 N N . GLY A 1 509 ? 1.847 -5.963 -19.858 1.00 93.44 509 GLY A N 1
ATOM 4035 C CA . GLY A 1 509 ? 2.085 -6.611 -21.146 1.00 93.44 509 GLY A CA 1
ATOM 4036 C C . GLY A 1 509 ? 1.845 -8.119 -21.107 1.00 93.44 509 GLY A C 1
ATOM 4037 O O . GLY A 1 509 ? 1.184 -8.650 -21.995 1.00 93.44 509 GLY A O 1
ATOM 4038 N N . ILE A 1 510 ? 2.340 -8.811 -20.073 1.00 94.81 510 ILE A N 1
ATOM 4039 C CA . ILE A 1 510 ? 2.163 -10.261 -19.923 1.00 94.81 510 ILE A CA 1
ATOM 4040 C C . ILE A 1 510 ? 0.690 -10.611 -19.683 1.00 94.81 510 ILE A C 1
ATOM 4042 O O . ILE A 1 510 ? 0.221 -11.588 -20.258 1.00 94.81 510 ILE A O 1
ATOM 4046 N N . TRP A 1 511 ? -0.059 -9.801 -18.930 1.00 94.56 511 TRP A N 1
ATOM 4047 C CA . TRP A 1 511 ? -1.512 -9.938 -18.758 1.00 94.56 511 TRP A CA 1
ATOM 4048 C C . TRP A 1 511 ? -2.247 -9.811 -20.099 1.00 94.56 511 TRP A C 1
ATOM 4050 O O . TRP A 1 511 ? -3.097 -10.640 -20.416 1.00 94.56 511 TRP A O 1
ATOM 4060 N N . GLU A 1 512 ? -1.878 -8.838 -20.939 1.00 91.56 512 GLU A N 1
ATOM 4061 C CA . GLU A 1 512 ? -2.450 -8.702 -22.283 1.00 91.56 512 GLU A CA 1
ATOM 4062 C C . GLU A 1 512 ? -2.148 -9.896 -23.214 1.00 91.56 512 GLU A C 1
ATOM 4064 O O . GLU A 1 512 ? -2.899 -10.118 -24.169 1.00 91.56 512 GLU A O 1
ATOM 4069 N N . ILE A 1 513 ? -1.064 -10.655 -23.003 1.00 91.50 513 ILE A N 1
ATOM 4070 C CA . ILE A 1 513 ? -0.763 -11.863 -23.802 1.00 91.50 513 ILE A CA 1
ATOM 4071 C C . ILE A 1 513 ? -1.387 -13.123 -23.178 1.00 91.50 513 ILE A C 1
ATOM 4073 O O . ILE A 1 513 ? -1.941 -13.954 -23.894 1.00 91.50 513 ILE A O 1
ATOM 4077 N N . HIS A 1 514 ? -1.328 -13.250 -21.852 1.00 92.69 514 HIS A N 1
ATOM 4078 C CA . HIS A 1 514 ? -1.744 -14.420 -21.079 1.00 92.69 514 HIS A CA 1
ATOM 4079 C C . HIS A 1 514 ? -2.694 -13.996 -19.939 1.00 92.69 514 HIS A C 1
ATOM 4081 O O . HIS A 1 514 ? -2.252 -13.894 -18.791 1.00 92.69 514 HIS A O 1
ATOM 4087 N N . PRO A 1 515 ? -4.002 -13.784 -20.205 1.00 92.25 515 PRO A N 1
ATOM 4088 C CA . PRO A 1 515 ? -4.951 -13.261 -19.214 1.00 92.25 515 PRO A CA 1
ATOM 4089 C C . PRO A 1 515 ? -4.971 -14.022 -17.883 1.00 92.25 515 PRO A C 1
ATOM 4091 O O . PRO A 1 515 ? -4.995 -13.401 -16.825 1.00 92.25 515 PRO A O 1
ATOM 4094 N N . ARG A 1 516 ? -4.798 -15.351 -17.933 1.00 92.19 516 ARG A N 1
ATOM 4095 C CA . ARG A 1 516 ? -4.708 -16.237 -16.761 1.00 92.19 516 ARG A CA 1
ATOM 4096 C C . ARG A 1 516 ? -3.592 -15.860 -15.771 1.00 92.19 516 ARG A C 1
ATOM 4098 O O . ARG A 1 516 ? -3.733 -16.122 -14.581 1.00 92.19 516 ARG A O 1
ATOM 4105 N N . VAL A 1 517 ? -2.498 -15.234 -16.222 1.00 94.94 517 VAL A N 1
ATOM 4106 C CA . VAL A 1 517 ? -1.456 -14.688 -15.322 1.00 94.94 517 VAL A CA 1
ATOM 4107 C C . VAL A 1 517 ? -1.992 -13.492 -14.539 1.00 94.94 517 VAL A C 1
ATOM 4109 O O . VAL A 1 517 ? -1.665 -13.336 -13.367 1.00 94.94 517 VAL A O 1
ATOM 4112 N N . GLY A 1 518 ? -2.829 -12.672 -15.171 1.00 94.44 518 GLY A N 1
ATOM 4113 C CA . GLY A 1 518 ? -3.504 -11.536 -14.557 1.00 94.44 518 GLY A CA 1
ATOM 4114 C C . GLY A 1 518 ? -4.559 -11.941 -13.533 1.00 94.44 518 GLY A C 1
ATOM 4115 O O . GLY A 1 518 ? -4.564 -11.410 -12.427 1.00 94.44 518 GLY A O 1
ATOM 4116 N N . ASP A 1 519 ? -5.383 -12.941 -13.849 1.00 94.12 519 ASP A N 1
ATOM 4117 C CA . ASP A 1 519 ? -6.382 -13.476 -12.912 1.00 94.12 519 ASP A CA 1
ATOM 4118 C C . ASP A 1 519 ? -5.705 -14.066 -11.661 1.00 94.12 519 ASP A C 1
ATOM 4120 O O . ASP A 1 519 ? -6.098 -13.782 -10.528 1.00 94.12 519 ASP A O 1
ATOM 4124 N N . LEU A 1 520 ? -4.611 -14.816 -11.853 1.00 95.56 520 LEU A N 1
ATOM 4125 C CA . LEU A 1 520 ? -3.781 -15.323 -10.757 1.00 95.56 520 LEU A CA 1
ATOM 4126 C C . LEU A 1 520 ? -3.060 -14.193 -10.003 1.00 95.56 520 LEU A C 1
ATOM 4128 O O . LEU A 1 520 ? -2.953 -14.257 -8.779 1.00 95.56 520 LEU A O 1
ATOM 4132 N N . PHE A 1 521 ? -2.596 -13.144 -10.691 1.00 96.31 521 PHE A N 1
ATOM 4133 C CA . PHE A 1 521 ? -1.997 -11.964 -10.058 1.00 96.31 521 PHE A CA 1
ATOM 4134 C C . PHE A 1 521 ? -3.012 -11.254 -9.157 1.00 96.31 521 PHE A C 1
ATOM 4136 O O . PHE A 1 521 ? -2.686 -10.961 -8.008 1.00 96.31 521 PHE A O 1
ATOM 4143 N N . LEU A 1 522 ? -4.248 -11.048 -9.626 1.00 94.94 522 LEU A N 1
ATOM 4144 C CA . LEU A 1 522 ? -5.336 -10.512 -8.810 1.00 94.94 522 LEU A CA 1
ATOM 4145 C C . LEU A 1 522 ? -5.649 -11.432 -7.631 1.00 94.94 522 LEU A C 1
ATOM 4147 O O . LEU A 1 522 ? -5.699 -10.958 -6.503 1.00 94.94 522 LEU A O 1
ATOM 4151 N N . ALA A 1 523 ? -5.780 -12.744 -7.838 1.00 94.00 523 ALA A N 1
ATOM 4152 C CA . ALA A 1 523 ? -6.040 -13.679 -6.745 1.00 94.00 523 ALA A CA 1
ATOM 4153 C C . ALA A 1 523 ? -4.945 -13.635 -5.658 1.00 94.00 523 ALA A C 1
ATOM 4155 O O . ALA A 1 523 ? -5.261 -13.574 -4.466 1.00 94.00 523 ALA A O 1
ATOM 4156 N N . HIS A 1 524 ? -3.665 -13.588 -6.047 1.00 95.00 524 HIS A N 1
ATOM 4157 C CA . HIS A 1 524 ? -2.541 -13.412 -5.124 1.00 95.00 524 HIS A CA 1
ATOM 4158 C C . HIS A 1 524 ? -2.544 -12.036 -4.438 1.00 95.00 524 HIS A C 1
ATOM 4160 O O . HIS A 1 524 ? -2.345 -11.966 -3.224 1.00 95.00 524 HIS A O 1
ATOM 4166 N N . LEU A 1 525 ? -2.779 -10.953 -5.184 1.00 95.38 525 LEU A N 1
ATOM 4167 C CA . LEU A 1 525 ? -2.822 -9.583 -4.668 1.00 95.38 525 LEU A CA 1
ATOM 4168 C C . LEU A 1 525 ? -3.960 -9.411 -3.657 1.00 95.38 525 LEU A C 1
ATOM 4170 O O . LEU A 1 525 ? -3.721 -8.944 -2.549 1.00 95.38 525 LEU A O 1
ATOM 4174 N N . HIS A 1 526 ? -5.168 -9.851 -4.007 1.00 91.56 526 HIS A N 1
ATOM 4175 C CA . HIS A 1 526 ? -6.360 -9.786 -3.164 1.00 91.56 526 HIS A CA 1
ATOM 4176 C C . HIS A 1 526 ? -6.194 -10.616 -1.880 1.00 91.56 526 HIS A C 1
ATOM 4178 O O . HIS A 1 526 ? -6.643 -10.199 -0.815 1.00 91.56 526 HIS A O 1
ATOM 4184 N N . LYS A 1 527 ? -5.506 -11.765 -1.960 1.00 89.69 527 LYS A N 1
ATOM 4185 C CA . LYS A 1 527 ? -5.224 -12.641 -0.811 1.00 89.69 527 LYS A CA 1
ATOM 4186 C C . LYS A 1 527 ? -4.142 -12.088 0.121 1.00 89.69 527 LYS A C 1
ATOM 4188 O O . LYS A 1 527 ? -4.237 -12.278 1.329 1.00 89.69 527 LYS A O 1
ATOM 4193 N N . LYS A 1 528 ? -3.111 -11.426 -0.418 1.00 91.50 528 LYS A N 1
ATOM 4194 C CA . LYS A 1 528 ? -2.041 -10.801 0.385 1.00 91.50 528 LYS A CA 1
ATOM 4195 C C . LYS A 1 528 ? -2.393 -9.392 0.876 1.00 91.50 528 LYS A C 1
ATOM 4197 O O . LYS A 1 528 ? -1.847 -8.963 1.885 1.00 91.50 528 LYS A O 1
ATOM 4202 N N . CYS A 1 529 ? -3.282 -8.684 0.181 1.00 92.06 529 CYS A N 1
ATOM 4203 C CA . CYS A 1 529 ? -3.740 -7.330 0.484 1.00 92.06 529 CYS A CA 1
ATOM 4204 C C . CYS A 1 529 ? -5.255 -7.213 0.208 1.00 92.06 529 CYS A C 1
ATOM 4206 O O . CYS A 1 529 ? -5.646 -6.797 -0.887 1.00 92.06 529 CYS A O 1
ATOM 4208 N N . PRO A 1 530 ? -6.128 -7.521 1.187 1.00 87.88 530 PRO A N 1
ATOM 4209 C CA . PRO A 1 530 ? -7.590 -7.421 1.029 1.00 87.88 530 PRO A CA 1
ATOM 4210 C C . PRO A 1 530 ? -8.063 -6.020 0.608 1.00 87.88 530 PRO A C 1
ATOM 4212 O O . PRO A 1 530 ? -9.045 -5.856 -0.117 1.00 87.88 530 PRO A O 1
ATOM 4215 N N . TYR A 1 531 ? -7.298 -4.997 0.993 1.00 89.75 531 TYR A N 1
ATOM 4216 C CA . TYR A 1 531 ? -7.504 -3.586 0.661 1.00 89.75 531 TYR A CA 1
ATOM 4217 C C . TYR A 1 531 ? -7.339 -3.251 -0.837 1.00 89.75 531 TYR A C 1
ATOM 4219 O O . TYR A 1 531 ? -7.589 -2.121 -1.249 1.00 89.75 531 TYR A O 1
ATOM 4227 N N . SER A 1 532 ? -6.927 -4.211 -1.672 1.00 88.81 532 SER A N 1
ATOM 4228 C CA . SER A 1 532 ? -6.976 -4.101 -3.139 1.00 88.81 532 SER A CA 1
ATOM 4229 C C . SER A 1 532 ? -8.367 -4.402 -3.728 1.00 88.81 532 SER A C 1
ATOM 4231 O O . SER A 1 532 ? -8.640 -4.011 -4.861 1.00 88.81 532 SER A O 1
ATOM 4233 N N . VAL A 1 533 ? -9.274 -4.998 -2.941 1.00 82.25 533 VAL A N 1
ATOM 4234 C CA . VAL A 1 533 ? -10.683 -5.299 -3.288 1.00 82.25 533 VAL A CA 1
ATOM 4235 C C . VAL A 1 533 ? -11.666 -4.277 -2.679 1.00 82.25 533 VAL A C 1
ATOM 4237 O O . VAL A 1 533 ? -12.878 -4.436 -2.805 1.00 82.25 533 VAL A O 1
ATOM 4240 N N . PRO A 1 534 ? -11.170 -3.205 -2.031 1.00 67.06 534 PRO A N 1
ATOM 4241 C CA . PRO A 1 534 ? -11.848 -2.477 -0.955 1.00 67.06 534 PRO A CA 1
ATOM 4242 C C . PRO A 1 534 ? -12.884 -3.283 -0.158 1.00 67.06 534 PRO A C 1
ATOM 4244 O O . PRO A 1 534 ? -14.064 -2.941 -0.097 1.00 67.06 534 PRO A O 1
ATOM 4247 N N . PHE A 1 535 ? -12.422 -4.362 0.472 1.00 71.19 535 PHE A N 1
ATOM 4248 C CA . PHE A 1 535 ? -13.184 -5.110 1.467 1.00 71.19 535 PHE A CA 1
ATOM 4249 C C . PHE A 1 535 ? -12.407 -5.134 2.784 1.00 71.19 535 PHE A C 1
ATOM 4251 O O . PHE A 1 535 ? -11.209 -5.420 2.800 1.00 71.19 535 PHE A O 1
ATOM 4258 N N . TYR A 1 536 ? -13.097 -4.857 3.889 1.00 68.06 536 TYR A N 1
ATOM 4259 C CA . TYR A 1 536 ? -12.578 -5.084 5.232 1.00 68.06 536 TYR A CA 1
ATOM 4260 C C . TYR A 1 536 ? -13.170 -6.396 5.768 1.00 68.06 536 TYR A C 1
ATOM 4262 O O . TYR A 1 536 ? -14.380 -6.453 6.003 1.00 68.06 536 TYR A O 1
ATOM 4270 N N . PRO A 1 537 ? -12.358 -7.454 5.960 1.00 65.88 537 PRO A N 1
ATOM 4271 C CA . PRO A 1 537 ? -12.798 -8.671 6.629 1.00 65.88 537 PRO A CA 1
ATOM 4272 C C . PRO A 1 537 ? -13.401 -8.347 7.998 1.00 65.88 537 PRO A C 1
ATOM 4274 O O . PRO A 1 537 ? -12.707 -7.860 8.885 1.00 65.88 537 PRO A O 1
ATOM 4277 N N . ALA A 1 538 ? -14.696 -8.609 8.172 1.00 68.38 538 ALA A N 1
ATOM 4278 C CA . ALA A 1 538 ? -15.348 -8.477 9.469 1.00 68.38 538 ALA A CA 1
ATOM 4279 C C . ALA A 1 538 ? -14.860 -9.579 10.422 1.00 68.38 538 ALA A C 1
ATOM 4281 O O . ALA A 1 538 ? -14.706 -10.735 10.014 1.00 68.38 538 ALA A O 1
ATOM 4282 N N . PHE A 1 539 ? -14.654 -9.238 11.696 1.00 71.00 539 PHE A N 1
ATOM 4283 C CA . PHE A 1 539 ? -14.363 -10.229 12.729 1.00 71.00 539 PHE A CA 1
ATOM 4284 C C . PHE A 1 539 ? -15.574 -11.157 12.903 1.00 71.00 539 PHE A C 1
ATOM 4286 O O . PHE A 1 539 ? -16.659 -10.702 13.261 1.00 71.00 539 PHE A O 1
ATOM 4293 N N . LYS A 1 540 ? -15.398 -12.453 12.625 1.00 71.81 540 LYS A N 1
ATOM 4294 C CA . LYS A 1 540 ? -16.433 -13.474 12.831 1.00 71.81 540 LYS A CA 1
ATOM 4295 C C . LYS A 1 540 ? -16.230 -14.126 14.191 1.00 71.81 540 LYS A C 1
ATOM 4297 O O . LYS A 1 540 ? -15.122 -14.577 14.490 1.00 71.81 540 LYS A O 1
ATOM 4302 N N . GLU A 1 541 ? -17.296 -14.225 14.976 1.00 62.91 541 GLU A N 1
ATOM 4303 C CA . GLU A 1 541 ? -17.278 -14.929 16.259 1.00 62.91 541 GLU A CA 1
ATOM 4304 C C . GLU A 1 541 ? 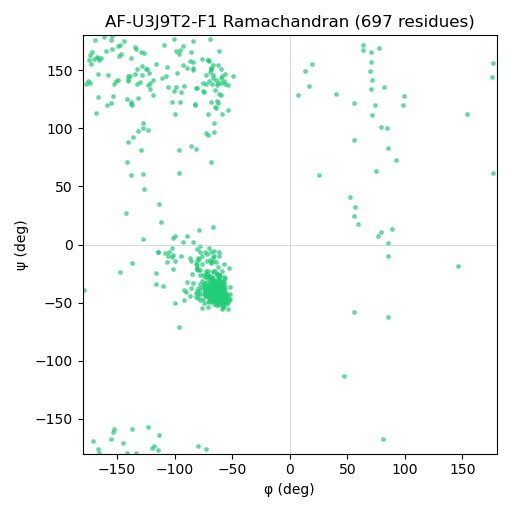-16.753 -16.367 16.089 1.00 62.91 541 GLU A C 1
ATOM 4306 O O . GLU A 1 541 ? -17.056 -17.043 15.106 1.00 62.91 541 GLU A O 1
ATOM 4311 N N . GLY A 1 542 ? -15.901 -16.807 17.019 1.00 69.75 542 GLY A N 1
ATOM 4312 C CA . GLY A 1 542 ? -15.186 -18.086 16.940 1.00 69.75 542 GLY A CA 1
ATOM 4313 C C . GLY A 1 542 ? -13.869 -18.070 16.147 1.00 69.75 542 GLY A C 1
ATOM 4314 O O . GLY A 1 542 ? -13.109 -19.030 16.249 1.00 69.75 542 GLY A O 1
ATOM 4315 N N . THR A 1 543 ? -13.540 -17.000 15.413 1.00 76.12 543 THR A N 1
ATOM 4316 C CA . THR A 1 543 ? -12.221 -16.877 14.754 1.00 76.12 543 THR A CA 1
ATOM 4317 C C . THR A 1 543 ? -11.137 -16.532 15.779 1.00 76.12 543 THR A C 1
ATOM 4319 O O . THR A 1 543 ? -11.345 -15.678 16.642 1.00 76.12 543 THR A O 1
ATOM 4322 N N . SER A 1 544 ? -9.952 -17.144 15.672 1.00 80.56 544 SER A N 1
ATOM 4323 C CA . SER A 1 544 ? -8.797 -16.738 16.485 1.00 80.56 544 SER A CA 1
ATOM 4324 C C . SER A 1 544 ? -8.281 -15.349 16.076 1.00 80.56 544 SER A C 1
ATOM 4326 O O . SER A 1 544 ? -8.379 -14.952 14.913 1.00 80.56 544 SER A O 1
ATOM 4328 N N . MET A 1 545 ? -7.690 -14.602 17.017 1.00 77.56 545 MET A N 1
ATOM 4329 C CA . MET A 1 545 ? -7.132 -13.275 16.716 1.00 77.56 545 MET A CA 1
ATOM 4330 C C . MET A 1 545 ? -5.982 -13.350 15.698 1.00 77.56 545 MET A C 1
ATOM 4332 O O . MET A 1 545 ? -5.885 -12.490 14.825 1.00 77.56 545 MET A O 1
ATOM 4336 N N . GLU A 1 546 ? -5.159 -14.403 15.765 1.00 81.75 546 GLU A N 1
ATOM 4337 C CA . GLU A 1 546 ? -4.071 -14.644 14.810 1.00 81.75 546 GLU A CA 1
ATOM 4338 C C . GLU A 1 546 ? -4.614 -14.856 13.388 1.00 81.75 546 GLU A C 1
ATOM 4340 O O . GLU A 1 546 ? -4.130 -14.259 12.430 1.00 81.75 546 GLU A O 1
ATOM 4345 N N . GLU A 1 547 ? -5.666 -15.664 13.240 1.00 82.50 547 GLU A N 1
ATOM 4346 C CA . GLU A 1 547 ? -6.273 -15.951 11.940 1.00 82.50 547 GLU A CA 1
ATOM 4347 C C . GLU A 1 547 ? -7.051 -14.752 11.385 1.00 82.50 547 GLU A C 1
ATOM 4349 O O . GLU A 1 547 ? -7.012 -14.497 10.182 1.00 82.50 547 GLU A O 1
ATOM 4354 N N . TYR A 1 548 ? -7.659 -13.937 12.250 1.00 81.44 548 TYR A N 1
ATOM 4355 C CA . TYR A 1 548 ? -8.215 -12.640 11.865 1.00 81.44 548 TYR A CA 1
ATOM 4356 C C . TYR A 1 548 ? -7.134 -11.665 11.368 1.00 81.44 548 TYR A C 1
ATOM 4358 O O . TYR A 1 548 ? -7.278 -11.076 10.298 1.00 81.44 548 TYR A O 1
ATOM 4366 N N . GLN A 1 549 ? -6.011 -11.544 12.079 1.00 82.56 549 GLN A N 1
ATOM 4367 C CA . GLN A 1 549 ? -4.859 -10.746 11.639 1.00 82.56 549 GLN A CA 1
ATOM 4368 C C . GLN A 1 549 ? -4.273 -11.280 10.320 1.00 82.56 549 GLN A C 1
ATOM 4370 O O . GLN A 1 549 ? -3.940 -10.503 9.425 1.00 82.56 549 GLN A O 1
ATOM 4375 N N . ARG A 1 550 ? -4.237 -12.603 10.134 1.00 85.56 550 ARG A N 1
ATOM 4376 C CA . ARG A 1 550 ? -3.833 -13.240 8.875 1.00 85.56 550 ARG A CA 1
ATOM 4377 C C . ARG A 1 550 ? -4.818 -12.943 7.733 1.00 85.56 550 ARG A C 1
ATOM 4379 O O . ARG A 1 550 ? -4.372 -12.687 6.619 1.00 85.56 550 ARG A O 1
ATOM 4386 N N . MET A 1 551 ? -6.129 -12.889 7.997 1.00 84.00 551 MET A N 1
ATOM 4387 C CA . MET A 1 551 ? -7.146 -12.441 7.026 1.00 84.00 551 MET A CA 1
ATOM 4388 C C . MET A 1 551 ? -7.040 -10.950 6.680 1.00 84.00 551 MET A C 1
ATOM 4390 O O . MET A 1 551 ? -7.348 -10.580 5.553 1.00 84.00 551 MET A O 1
ATOM 4394 N N . LEU A 1 552 ? -6.573 -10.101 7.601 1.00 84.69 552 LEU A N 1
ATOM 4395 C CA . LEU A 1 552 ? -6.198 -8.705 7.321 1.00 84.69 552 LEU A CA 1
ATOM 4396 C C . LEU A 1 552 ? -4.873 -8.585 6.534 1.00 84.69 552 LEU A C 1
ATOM 4398 O O . LEU A 1 552 ? -4.500 -7.493 6.106 1.00 84.69 552 LEU A O 1
ATOM 4402 N N . GLY A 1 553 ? -4.167 -9.699 6.320 1.00 87.75 553 GLY A N 1
ATOM 4403 C CA . GLY A 1 553 ? -2.933 -9.775 5.545 1.00 87.75 553 GLY A CA 1
ATOM 4404 C C . GLY A 1 553 ? -1.649 -9.524 6.341 1.00 87.75 553 GLY A C 1
ATOM 4405 O O . GLY A 1 553 ? -0.609 -9.314 5.715 1.00 87.75 553 GLY A O 1
ATOM 4406 N N . TYR A 1 554 ? -1.677 -9.529 7.681 1.00 89.25 554 TYR A N 1
ATOM 4407 C CA . TYR A 1 554 ? -0.450 -9.468 8.493 1.00 89.25 554 TYR A CA 1
ATOM 4408 C C . TYR A 1 554 ? 0.366 -10.750 8.325 1.00 89.25 554 TYR A C 1
ATOM 4410 O O . TYR A 1 554 ? -0.184 -11.856 8.329 1.00 89.25 554 TYR A O 1
ATOM 4418 N N . GLN A 1 555 ? 1.687 -10.609 8.205 1.00 87.94 555 GLN A N 1
ATOM 4419 C CA . GLN A 1 555 ? 2.586 -11.758 8.241 1.00 87.94 555 GLN A CA 1
ATOM 4420 C C . GLN A 1 555 ? 2.914 -12.149 9.688 1.00 87.94 555 GLN A C 1
ATOM 4422 O O . GLN A 1 555 ? 2.955 -11.312 10.591 1.00 87.94 555 GLN A O 1
ATOM 4427 N N . PHE A 1 556 ? 3.177 -13.440 9.892 1.00 84.38 556 PHE A N 1
ATOM 4428 C CA . PHE A 1 556 ? 3.661 -13.990 11.154 1.00 84.38 556 PHE A CA 1
ATOM 4429 C C . PHE A 1 556 ? 5.022 -14.636 10.925 1.00 84.38 556 PHE A C 1
ATOM 4431 O O . PHE A 1 556 ? 5.185 -15.452 10.016 1.00 84.38 556 PHE A O 1
ATOM 4438 N N . LYS A 1 557 ? 6.001 -14.270 11.751 1.00 80.12 557 LYS A N 1
ATOM 4439 C CA . LYS A 1 557 ? 7.372 -14.774 11.693 1.00 80.12 557 LYS A CA 1
ATOM 4440 C C . LYS A 1 557 ? 7.805 -15.184 13.093 1.00 80.12 557 LYS A C 1
ATOM 4442 O O . LYS A 1 557 ? 7.682 -14.401 14.029 1.00 80.12 557 LYS A O 1
ATOM 4447 N N . ASP A 1 558 ? 8.272 -16.421 13.241 1.00 76.31 558 ASP A N 1
ATOM 4448 C CA . ASP A 1 558 ? 8.718 -16.986 14.523 1.00 76.31 558 ASP A CA 1
ATOM 4449 C C . ASP A 1 558 ? 7.657 -16.829 15.643 1.00 76.31 558 ASP A C 1
ATOM 4451 O O . ASP A 1 558 ? 7.957 -16.494 16.787 1.00 76.31 558 ASP A O 1
ATOM 4455 N N . SER A 1 559 ? 6.383 -17.042 15.276 1.00 76.25 559 SER A N 1
ATOM 4456 C CA . SER A 1 559 ? 5.167 -16.828 16.093 1.00 76.25 559 SER A CA 1
ATOM 4457 C C . SER A 1 559 ? 4.944 -15.396 16.614 1.00 76.25 559 SER A C 1
ATOM 4459 O O . SER A 1 559 ? 4.141 -15.182 17.520 1.00 76.25 559 SER A O 1
ATOM 4461 N N . LYS A 1 560 ? 5.613 -14.394 16.032 1.00 83.62 560 LYS A N 1
ATOM 4462 C CA . LYS A 1 560 ? 5.362 -12.965 16.264 1.00 83.62 560 LYS A CA 1
ATOM 4463 C C . LYS A 1 560 ? 4.676 -12.343 15.052 1.00 83.62 560 LYS A C 1
ATOM 4465 O O . LYS A 1 560 ? 4.966 -12.715 13.917 1.00 83.62 560 LYS A O 1
ATOM 4470 N N . ILE A 1 561 ? 3.788 -11.384 15.299 1.00 87.56 561 ILE A N 1
ATOM 4471 C CA . ILE A 1 561 ? 3.175 -10.572 14.244 1.00 87.56 561 ILE A CA 1
ATOM 4472 C C . ILE A 1 561 ? 4.189 -9.573 13.665 1.00 87.56 561 ILE A C 1
ATOM 4474 O O . ILE A 1 561 ? 5.059 -9.068 14.375 1.00 87.56 561 ILE A O 1
ATOM 4478 N N . GLU A 1 562 ? 4.069 -9.296 12.371 1.00 91.00 562 GLU A N 1
ATOM 4479 C CA . GLU A 1 562 ? 4.736 -8.195 11.676 1.00 91.00 562 GLU A CA 1
ATOM 4480 C C . GLU A 1 562 ? 4.417 -6.831 12.320 1.00 91.00 562 GLU A C 1
ATOM 4482 O O . GLU A 1 562 ? 3.273 -6.545 12.674 1.00 91.00 562 GLU A O 1
ATOM 4487 N N . GLU A 1 563 ? 5.426 -5.966 12.458 1.00 88.88 563 GLU A N 1
ATOM 4488 C CA . GLU A 1 563 ? 5.240 -4.615 12.998 1.00 88.88 563 GLU A CA 1
ATOM 4489 C C . GLU A 1 563 ? 4.399 -3.735 12.061 1.00 88.88 563 GLU A C 1
ATOM 4491 O O . GLU A 1 563 ? 4.536 -3.799 10.837 1.00 88.88 563 GLU A O 1
ATOM 4496 N N . GLN A 1 564 ? 3.592 -2.839 12.641 1.00 87.50 564 GLN A N 1
ATOM 4497 C CA . GLN A 1 564 ? 2.668 -1.965 11.908 1.00 87.50 564 GLN A CA 1
ATOM 4498 C C . GLN A 1 564 ? 3.350 -1.180 10.775 1.00 87.50 564 GLN A C 1
ATOM 4500 O O . GLN A 1 564 ? 2.827 -1.109 9.666 1.00 87.50 564 GLN A O 1
ATOM 4505 N N . ASP A 1 565 ? 4.547 -0.644 11.015 1.00 89.38 565 ASP A N 1
ATOM 4506 C CA . ASP A 1 565 ? 5.322 0.098 10.015 1.00 89.38 565 ASP A CA 1
ATOM 4507 C C . ASP A 1 565 ? 5.794 -0.778 8.844 1.00 89.38 565 ASP A C 1
ATOM 4509 O O . ASP A 1 565 ? 5.905 -0.294 7.716 1.00 89.38 565 ASP A O 1
ATOM 4513 N N . HIS A 1 566 ? 6.084 -2.058 9.088 1.00 92.31 566 HIS A N 1
ATOM 4514 C CA . HIS A 1 566 ? 6.470 -3.016 8.049 1.00 92.31 566 HIS A CA 1
ATOM 4515 C C . HIS A 1 566 ? 5.251 -3.458 7.233 1.00 92.31 566 HIS A C 1
ATOM 4517 O O . HIS A 1 566 ? 5.270 -3.343 6.005 1.00 92.31 566 HIS A O 1
ATOM 4523 N N . PHE A 1 567 ? 4.157 -3.807 7.914 1.00 93.75 567 PHE A N 1
ATOM 4524 C CA . PHE A 1 567 ? 2.858 -4.094 7.308 1.00 93.75 567 PHE A CA 1
ATOM 4525 C C . PHE A 1 567 ? 2.381 -2.942 6.405 1.00 93.75 567 PHE A C 1
ATOM 4527 O O . PHE A 1 567 ? 2.058 -3.151 5.234 1.00 93.75 567 PHE A O 1
ATOM 4534 N N . LEU A 1 568 ? 2.409 -1.701 6.903 1.00 93.44 568 LEU A N 1
ATOM 4535 C CA . LEU A 1 568 ? 1.998 -0.515 6.146 1.00 93.44 568 LEU A CA 1
ATOM 4536 C C . LEU A 1 568 ? 2.883 -0.269 4.917 1.00 93.44 568 LEU A C 1
ATOM 4538 O O . LEU A 1 568 ? 2.346 0.031 3.850 1.00 93.44 568 LEU A O 1
ATOM 4542 N N . LYS A 1 569 ? 4.213 -0.427 5.021 1.00 94.62 569 LYS A N 1
ATOM 4543 C CA . LYS A 1 569 ? 5.125 -0.336 3.861 1.00 94.62 569 LYS A CA 1
ATOM 4544 C C . LYS A 1 569 ? 4.768 -1.381 2.805 1.00 94.62 569 LYS A C 1
ATOM 4546 O O . LYS A 1 569 ? 4.583 -1.020 1.644 1.00 94.62 569 LYS A O 1
ATOM 4551 N N . ARG A 1 570 ? 4.596 -2.642 3.213 1.00 96.00 570 ARG A N 1
ATOM 4552 C CA . ARG A 1 570 ? 4.292 -3.782 2.337 1.00 96.00 570 ARG A CA 1
ATOM 4553 C C . ARG A 1 570 ? 2.953 -3.621 1.609 1.00 96.00 570 ARG A C 1
ATOM 4555 O O . ARG A 1 570 ? 2.900 -3.730 0.385 1.00 96.00 570 ARG A O 1
ATOM 4562 N N . MET A 1 571 ? 1.889 -3.253 2.327 1.00 95.44 571 MET A N 1
ATOM 4563 C CA . MET A 1 571 ? 0.579 -2.964 1.723 1.00 95.44 571 MET A CA 1
ATOM 4564 C C . MET A 1 571 ? 0.626 -1.740 0.796 1.00 95.44 571 MET A C 1
ATOM 4566 O O . MET A 1 571 ? 0.016 -1.742 -0.272 1.00 95.44 571 MET A O 1
ATOM 4570 N N . SER A 1 572 ? 1.379 -0.698 1.162 1.00 95.81 572 SER A N 1
ATOM 4571 C CA . SER A 1 572 ? 1.543 0.499 0.328 1.00 95.81 572 SER A CA 1
ATOM 4572 C C . SER A 1 572 ? 2.391 0.222 -0.928 1.00 95.81 572 SER A C 1
ATOM 4574 O O . SER A 1 572 ? 2.152 0.842 -1.962 1.00 95.81 572 SER A O 1
ATOM 4576 N N . GLY A 1 573 ? 3.338 -0.720 -0.882 1.00 97.31 573 GLY A N 1
ATOM 4577 C CA . GLY A 1 573 ? 4.075 -1.219 -2.049 1.00 97.31 573 GLY A CA 1
ATOM 4578 C C . GLY A 1 573 ? 3.176 -2.000 -3.015 1.00 97.31 573 GLY A C 1
ATOM 4579 O O . GLY A 1 573 ? 3.119 -1.679 -4.204 1.00 97.31 573 GLY A O 1
ATOM 4580 N N . LEU A 1 574 ? 2.375 -2.936 -2.490 1.00 97.62 574 LEU A N 1
ATOM 4581 C CA . LEU A 1 574 ? 1.376 -3.690 -3.258 1.00 97.62 574 LEU A CA 1
ATOM 4582 C C . LEU A 1 574 ? 0.363 -2.779 -3.966 1.00 97.62 574 LEU A C 1
ATOM 4584 O O . LEU A 1 574 ? 0.126 -2.932 -5.166 1.00 97.62 574 LEU A O 1
ATOM 4588 N N . ILE A 1 575 ? -0.197 -1.794 -3.256 1.00 97.12 575 ILE A N 1
ATOM 4589 C CA . ILE A 1 575 ? -1.147 -0.839 -3.843 1.00 97.12 575 ILE A CA 1
ATOM 4590 C C . ILE A 1 575 ? -0.470 0.099 -4.858 1.00 97.12 575 ILE A C 1
ATOM 4592 O O . ILE A 1 575 ? -1.101 0.423 -5.862 1.00 97.12 575 ILE A O 1
ATOM 4596 N N . ARG A 1 576 ? 0.810 0.475 -4.692 1.00 97.88 576 ARG A N 1
ATOM 4597 C CA . ARG A 1 576 ? 1.557 1.213 -5.734 1.00 97.88 576 ARG A CA 1
ATOM 4598 C C . ARG A 1 576 ? 1.783 0.385 -6.995 1.00 97.88 576 ARG A C 1
ATOM 4600 O O . ARG A 1 576 ? 1.585 0.905 -8.090 1.00 97.88 576 ARG A O 1
ATOM 4607 N N . LEU A 1 577 ? 2.152 -0.891 -6.864 1.00 98.00 577 LEU A N 1
ATOM 4608 C CA . LEU A 1 577 ? 2.308 -1.785 -8.014 1.00 98.00 577 LEU A CA 1
ATOM 4609 C C . LEU A 1 577 ? 0.976 -1.945 -8.766 1.00 98.00 577 LEU A C 1
ATOM 4611 O O . LEU A 1 577 ? 0.930 -1.775 -9.983 1.00 98.00 577 LEU A O 1
ATOM 4615 N N . TYR A 1 578 ? -0.122 -2.177 -8.042 1.00 97.44 578 TYR A N 1
ATOM 4616 C CA . TYR A 1 578 ? -1.474 -2.222 -8.606 1.00 97.44 578 TYR A CA 1
ATOM 4617 C C . TYR A 1 578 ? -1.853 -0.914 -9.326 1.00 97.44 578 TYR A C 1
ATOM 4619 O O . TYR A 1 578 ? -2.266 -0.941 -10.486 1.00 97.44 578 TYR A O 1
ATOM 4627 N N . ALA A 1 579 ? -1.633 0.234 -8.675 1.00 97.12 579 ALA A N 1
ATOM 4628 C CA . ALA A 1 579 ? -1.876 1.576 -9.209 1.00 97.12 579 ALA A CA 1
ATOM 4629 C C . ALA A 1 579 ? -1.039 1.904 -10.464 1.00 97.12 579 ALA A C 1
ATOM 4631 O O . ALA A 1 579 ? -1.447 2.726 -11.288 1.00 97.12 579 ALA A O 1
ATOM 4632 N N . ALA A 1 580 ? 0.127 1.274 -10.627 1.00 97.12 580 ALA A N 1
ATOM 4633 C CA . ALA A 1 580 ? 0.939 1.364 -11.835 1.00 97.12 580 ALA A CA 1
ATOM 4634 C C . ALA A 1 580 ? 0.422 0.431 -12.951 1.00 97.12 580 ALA A C 1
ATOM 4636 O O . ALA A 1 580 ? 0.348 0.858 -14.102 1.00 97.12 580 ALA A O 1
ATOM 4637 N N . ILE A 1 581 ? -0.012 -0.796 -12.633 1.00 96.31 581 ILE A N 1
ATOM 4638 C CA . ILE A 1 581 ? -0.540 -1.752 -13.629 1.00 96.31 581 ILE A CA 1
ATOM 4639 C C . ILE A 1 581 ? -1.813 -1.221 -14.304 1.00 96.31 581 ILE A C 1
ATOM 4641 O O . ILE A 1 581 ? -1.944 -1.340 -15.516 1.00 96.31 581 ILE A O 1
ATOM 4645 N N . ILE A 1 582 ? -2.726 -0.583 -13.562 1.00 94.62 582 ILE A N 1
ATOM 4646 C CA . ILE A 1 582 ? -4.000 -0.087 -14.126 1.00 94.62 582 ILE A CA 1
ATOM 4647 C C . ILE A 1 582 ? -3.869 1.092 -15.109 1.00 94.62 582 ILE A C 1
ATOM 4649 O O . ILE A 1 582 ? -4.838 1.408 -15.803 1.00 94.62 582 ILE A O 1
ATOM 4653 N N . GLN A 1 583 ? -2.714 1.768 -15.148 1.00 93.19 583 GLN A N 1
ATOM 4654 C CA . GLN A 1 583 ? -2.487 2.970 -15.968 1.00 93.19 583 GLN A CA 1
ATOM 4655 C C . GLN A 1 583 ? -1.420 2.798 -17.057 1.00 93.19 583 GLN A C 1
ATOM 4657 O O . GLN A 1 583 ? -1.420 3.552 -18.029 1.00 93.19 583 GLN A O 1
ATOM 4662 N N . LEU A 1 584 ? -0.481 1.865 -16.877 1.00 93.12 584 LEU A N 1
ATOM 4663 C CA . LEU A 1 584 ? 0.578 1.606 -17.845 1.00 93.12 584 LEU A CA 1
ATOM 4664 C C . LEU A 1 584 ? 0.109 0.607 -18.901 1.00 93.12 584 LEU A C 1
ATOM 4666 O O . LEU A 1 584 ? -0.803 -0.185 -18.685 1.00 93.12 584 LEU A O 1
ATOM 4670 N N . ARG A 1 585 ? 0.781 0.641 -20.051 1.00 90.62 585 ARG A N 1
ATOM 4671 C CA . ARG A 1 585 ? 0.605 -0.331 -21.123 1.00 90.62 585 ARG A CA 1
ATOM 4672 C C . ARG A 1 585 ? 1.954 -0.670 -21.735 1.00 90.62 585 ARG A C 1
ATOM 4674 O O . ARG A 1 585 ? 2.791 0.217 -21.902 1.00 90.62 585 ARG A O 1
ATOM 4681 N N . TRP A 1 586 ? 2.154 -1.933 -22.095 1.00 91.25 5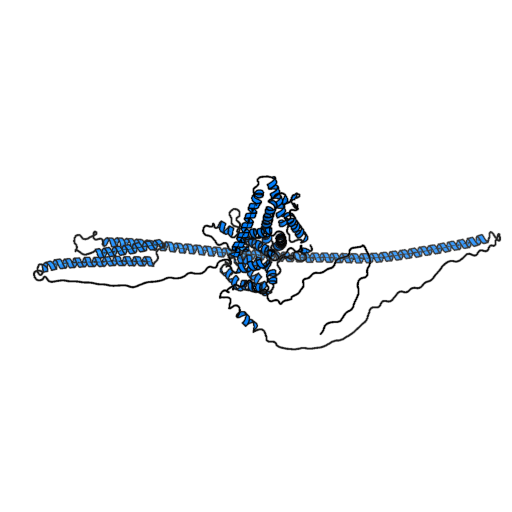86 TRP A N 1
ATOM 4682 C CA . TRP A 1 586 ? 3.344 -2.362 -22.823 1.00 91.25 586 TRP A CA 1
ATOM 4683 C C . TRP A 1 586 ? 3.428 -1.686 -24.207 1.00 91.25 586 TRP A C 1
ATOM 4685 O O . TRP A 1 586 ? 2.499 -1.839 -25.002 1.00 91.25 586 TRP A O 1
ATOM 4695 N N . PRO A 1 587 ? 4.508 -0.943 -24.527 1.00 87.75 587 PRO A N 1
ATOM 4696 C CA . PRO A 1 587 ? 4.564 -0.134 -25.748 1.00 87.75 587 PRO A CA 1
ATOM 4697 C C . PRO A 1 587 ? 4.921 -0.939 -27.007 1.00 87.75 587 PRO A C 1
ATOM 4699 O O . PRO A 1 587 ? 4.650 -0.490 -28.120 1.00 87.75 587 PRO A O 1
ATOM 4702 N N . TYR A 1 588 ? 5.529 -2.121 -26.866 1.00 82.62 588 TYR A N 1
ATOM 4703 C CA . TYR A 1 588 ? 6.015 -2.912 -27.998 1.00 82.62 588 TYR A CA 1
ATOM 4704 C C . TYR A 1 588 ? 4.996 -3.979 -28.425 1.00 82.62 588 TYR A C 1
ATOM 4706 O O . TYR A 1 588 ? 5.114 -5.153 -28.071 1.00 82.62 588 TYR A O 1
ATOM 4714 N N . GLY A 1 589 ? 3.992 -3.582 -29.211 1.00 72.44 589 GLY A N 1
ATOM 4715 C CA . GLY A 1 589 ? 3.058 -4.514 -29.849 1.00 72.44 589 GLY A CA 1
ATOM 4716 C C . GLY A 1 589 ? 1.929 -3.825 -30.619 1.00 72.44 589 GLY A C 1
ATOM 4717 O O . GLY A 1 589 ? 1.417 -2.795 -30.195 1.00 72.44 589 GLY A O 1
ATOM 4718 N N . ASN A 1 590 ? 1.503 -4.409 -31.743 1.00 61.56 590 ASN A N 1
ATOM 4719 C CA . ASN A 1 590 ? 0.378 -3.890 -32.528 1.00 61.56 590 ASN A CA 1
ATOM 4720 C C . ASN A 1 590 ? -0.960 -4.350 -31.914 1.00 61.56 590 ASN A C 1
ATOM 4722 O O . ASN A 1 590 ? -1.505 -5.381 -32.304 1.00 61.56 590 ASN A O 1
ATOM 4726 N N . ARG A 1 591 ? -1.442 -3.641 -30.882 1.00 65.81 591 ARG A N 1
ATOM 4727 C CA . ARG A 1 591 ? -2.587 -4.061 -30.052 1.00 65.81 591 ARG A CA 1
ATOM 4728 C C . ARG A 1 591 ? -3.659 -2.971 -29.946 1.00 65.81 591 ARG A C 1
ATOM 4730 O O . ARG A 1 591 ? -3.520 -2.008 -29.196 1.00 65.81 591 ARG A O 1
ATOM 4737 N N . GLN A 1 592 ? -4.758 -3.159 -30.675 1.00 60.44 592 GLN A N 1
ATOM 4738 C CA . GLN A 1 592 ? -5.897 -2.227 -30.719 1.00 60.44 592 GLN A CA 1
ATOM 4739 C C . GLN A 1 592 ? -6.933 -2.442 -29.595 1.00 60.44 592 GLN A C 1
ATOM 4741 O O . GLN A 1 592 ? -7.766 -1.572 -29.364 1.00 60.44 592 GLN A O 1
ATOM 4746 N N . GLY A 1 593 ? -6.888 -3.577 -28.885 1.00 66.19 593 GLY A N 1
ATOM 4747 C CA . GLY A 1 593 ? -7.797 -3.864 -27.767 1.00 66.19 593 GLY A CA 1
ATOM 4748 C C . GLY A 1 593 ? -7.523 -3.015 -26.519 1.00 66.19 593 GLY A C 1
ATOM 4749 O O . GLY A 1 593 ? -6.414 -2.512 -26.332 1.00 66.19 593 GLY A O 1
ATOM 4750 N N . THR A 1 594 ? -8.525 -2.887 -25.650 1.00 72.62 594 THR A N 1
ATOM 4751 C CA . THR A 1 594 ? -8.435 -2.219 -24.339 1.00 72.62 594 THR A CA 1
ATOM 4752 C C . THR A 1 594 ? -7.582 -3.008 -23.341 1.00 72.62 594 THR A C 1
ATOM 4754 O O . THR A 1 594 ? -7.604 -4.237 -23.355 1.00 72.62 594 THR A O 1
ATOM 4757 N N . HIS A 1 595 ? -6.893 -2.316 -22.425 1.00 79.75 595 HIS A N 1
ATOM 4758 C CA . HIS A 1 595 ? -6.173 -2.964 -21.320 1.00 79.75 595 HIS A CA 1
ATOM 4759 C C . HIS A 1 595 ? -7.154 -3.774 -20.442 1.00 79.75 595 HIS A C 1
ATOM 4761 O O . HIS A 1 595 ? -8.167 -3.203 -20.023 1.00 79.75 595 HIS A O 1
ATOM 4767 N N . PRO A 1 596 ? -6.889 -5.064 -20.142 1.00 78.81 596 PRO A N 1
ATOM 4768 C CA . PRO A 1 596 ? -7.849 -5.953 -19.475 1.00 78.81 596 PRO A CA 1
ATOM 4769 C C . PRO A 1 596 ? -8.243 -5.472 -18.073 1.00 78.81 596 PRO A C 1
ATOM 4771 O O . PRO A 1 596 ? -9.380 -5.665 -17.651 1.00 78.81 596 PRO A O 1
ATOM 4774 N N . HIS A 1 597 ? -7.328 -4.785 -17.383 1.00 89.69 597 HIS A N 1
ATOM 4775 C CA . HIS A 1 597 ? -7.535 -4.249 -16.037 1.00 89.69 597 HIS A CA 1
ATOM 4776 C C . HIS A 1 597 ? -7.184 -2.756 -15.988 1.00 89.69 597 HIS A C 1
ATOM 4778 O O . HIS A 1 597 ? -6.207 -2.348 -15.374 1.00 89.69 597 HIS A O 1
ATOM 4784 N N . GLY A 1 598 ? -7.881 -1.939 -16.784 1.00 90.00 598 GLY A N 1
ATOM 4785 C CA . GLY A 1 598 ? -7.574 -0.510 -16.974 1.00 90.00 598 GLY A CA 1
ATOM 4786 C C . GLY A 1 598 ? -8.060 0.444 -15.868 1.00 90.00 598 GLY A C 1
ATOM 4787 O O . GLY A 1 598 ? -8.625 0.038 -14.853 1.00 90.00 598 GLY A O 1
ATOM 4788 N N . LEU A 1 599 ? -7.900 1.753 -16.113 1.00 93.19 599 LEU A N 1
ATOM 4789 C CA . LEU A 1 599 ? -8.227 2.862 -15.192 1.00 93.19 599 LEU A CA 1
ATOM 4790 C C . LEU A 1 599 ? -9.662 2.862 -14.622 1.00 93.19 599 LEU A C 1
ATOM 4792 O O . LEU A 1 599 ? -9.892 3.458 -13.569 1.00 93.19 599 LEU A O 1
ATOM 4796 N N . SER A 1 600 ? -10.613 2.167 -15.254 1.00 93.25 600 SER A N 1
ATOM 4797 C CA . SER A 1 600 ? -11.966 1.940 -14.723 1.00 93.25 600 SER A CA 1
ATOM 4798 C C . SER A 1 600 ? -11.955 1.204 -13.380 1.00 93.25 600 SER A C 1
ATOM 4800 O O . SER A 1 600 ? -12.688 1.582 -12.464 1.00 93.25 600 SER A O 1
ATOM 4802 N N . TYR A 1 601 ? -11.078 0.210 -13.220 1.00 92.88 601 TYR A N 1
ATOM 4803 C CA . TYR A 1 601 ? -10.875 -0.488 -11.950 1.00 92.88 601 TYR A CA 1
ATOM 4804 C C . TYR A 1 601 ? -10.211 0.411 -10.903 1.00 92.88 601 TYR A C 1
ATOM 4806 O O . TYR A 1 601 ? -10.493 0.272 -9.715 1.00 92.88 601 TYR A O 1
ATOM 4814 N N . GLY A 1 602 ? -9.398 1.382 -11.331 1.00 94.19 602 GLY A N 1
ATOM 4815 C CA . GLY A 1 602 ? -8.834 2.405 -10.450 1.00 94.19 602 GLY A CA 1
ATOM 4816 C C . GLY A 1 602 ? -9.876 3.381 -9.908 1.00 94.19 602 GLY A C 1
ATOM 4817 O O . GLY A 1 602 ? -9.899 3.658 -8.710 1.00 94.19 602 GLY A O 1
ATOM 4818 N N . TRP A 1 603 ? -10.784 3.853 -10.768 1.00 95.38 603 TRP A N 1
ATOM 4819 C CA . TRP A 1 603 ? -11.928 4.667 -10.348 1.00 95.38 603 TRP A CA 1
ATOM 4820 C C . TRP A 1 603 ? -12.846 3.899 -9.386 1.00 95.38 603 TRP A C 1
ATOM 4822 O O . TRP A 1 603 ? -13.212 4.423 -8.334 1.00 95.38 603 TRP A O 1
ATOM 4832 N N . ARG A 1 604 ? -13.168 2.635 -9.706 1.00 92.75 604 ARG A N 1
ATOM 4833 C CA . ARG A 1 604 ? -13.957 1.743 -8.838 1.00 92.75 604 ARG A CA 1
ATOM 4834 C C . ARG A 1 604 ? -13.291 1.538 -7.475 1.00 92.75 604 ARG A C 1
ATOM 4836 O O . ARG A 1 604 ? -13.966 1.699 -6.465 1.00 92.75 604 ARG A O 1
ATOM 4843 N N . TRP A 1 605 ? -11.988 1.240 -7.444 1.00 94.31 605 TRP A N 1
ATOM 4844 C CA . TRP A 1 605 ? -11.216 1.081 -6.205 1.00 94.31 605 TRP A CA 1
ATOM 4845 C C . TRP A 1 605 ? -11.318 2.330 -5.323 1.00 94.31 605 TRP A C 1
ATOM 4847 O O . TRP A 1 605 ? -11.679 2.235 -4.151 1.00 94.31 605 TRP A O 1
ATOM 4857 N N . LEU A 1 606 ? -11.076 3.512 -5.899 1.00 94.75 606 LEU A N 1
ATOM 4858 C CA . LEU A 1 606 ? -11.086 4.768 -5.154 1.00 94.75 606 LEU A CA 1
ATOM 4859 C C . LEU A 1 606 ? -12.489 5.114 -4.628 1.00 94.75 606 LEU A C 1
ATOM 4861 O O . LEU A 1 606 ? -12.635 5.431 -3.451 1.00 94.75 606 LEU A O 1
ATOM 4865 N N . ALA A 1 607 ? -13.529 4.980 -5.455 1.00 92.94 607 ALA A N 1
ATOM 4866 C CA . ALA A 1 607 ? -14.912 5.201 -5.030 1.00 92.94 607 ALA A CA 1
ATOM 4867 C C . ALA A 1 607 ? -15.335 4.239 -3.903 1.00 92.94 607 ALA A C 1
ATOM 4869 O O . ALA A 1 607 ? -15.944 4.655 -2.920 1.00 92.94 607 ALA A O 1
ATOM 4870 N N . GLN A 1 608 ? -14.980 2.957 -4.012 1.00 89.50 608 GLN A N 1
ATOM 4871 C CA . GLN A 1 608 ? -15.344 1.939 -3.027 1.00 89.50 608 GLN A CA 1
ATOM 4872 C C . GLN A 1 608 ? -14.588 2.117 -1.697 1.00 89.50 608 GLN A C 1
ATOM 4874 O O . GLN A 1 608 ? -15.197 1.968 -0.641 1.00 89.50 608 GLN A O 1
ATOM 4879 N N . MET A 1 609 ? -13.308 2.518 -1.725 1.00 90.69 609 MET A N 1
ATOM 4880 C CA . MET A 1 609 ? -12.551 2.891 -0.516 1.00 90.69 609 MET A CA 1
ATOM 4881 C C . MET A 1 609 ? -13.210 4.051 0.249 1.00 90.69 609 MET A C 1
ATOM 4883 O O . MET A 1 609 ? -13.279 4.011 1.475 1.00 90.69 609 MET A O 1
ATOM 4887 N N . LEU A 1 610 ? -13.716 5.067 -0.461 1.00 91.62 610 LEU A N 1
ATOM 4888 C CA . LEU A 1 610 ? -14.315 6.268 0.143 1.00 91.62 610 LEU A CA 1
ATOM 4889 C C . LEU A 1 610 ? -15.765 6.066 0.623 1.00 91.62 610 LEU A C 1
ATOM 4891 O O . LEU A 1 610 ? -16.231 6.786 1.509 1.00 91.62 610 LEU A O 1
ATOM 4895 N N . ASN A 1 611 ? -16.466 5.066 0.084 1.00 89.12 611 ASN A N 1
ATOM 4896 C CA . ASN A 1 611 ? -17.824 4.701 0.501 1.00 89.12 611 ASN A CA 1
ATOM 4897 C C . ASN A 1 611 ? -17.871 3.867 1.798 1.00 89.12 611 ASN A C 1
ATOM 4899 O O . ASN A 1 611 ? -18.946 3.698 2.369 1.00 89.12 611 ASN A O 1
ATOM 4903 N N . MET A 1 612 ? -16.735 3.346 2.275 1.00 85.62 612 MET A N 1
ATOM 4904 C CA . MET A 1 612 ? -16.627 2.646 3.564 1.00 85.62 612 MET A CA 1
ATOM 4905 C C . MET A 1 612 ? -16.219 3.600 4.699 1.00 85.62 612 MET A C 1
ATOM 4907 O O . MET A 1 612 ? -15.838 4.748 4.455 1.00 85.62 612 MET A O 1
ATOM 4911 N N . GLU A 1 613 ? -16.262 3.132 5.949 1.00 83.69 613 GLU A N 1
ATOM 4912 C CA . GLU A 1 613 ? -15.601 3.822 7.068 1.00 83.69 613 GLU A CA 1
ATOM 4913 C C . GLU A 1 613 ? -14.084 3.580 7.004 1.00 83.69 613 GLU A C 1
ATOM 4915 O O . GLU A 1 613 ? -13.673 2.438 6.785 1.00 83.69 613 GLU A O 1
ATOM 4920 N N . PRO A 1 614 ? -13.227 4.607 7.136 1.00 88.94 614 PRO A N 1
ATOM 4921 C CA . PRO A 1 614 ? -11.786 4.401 7.121 1.00 88.94 614 PRO A CA 1
ATOM 4922 C C . PRO A 1 614 ? -11.309 3.513 8.281 1.00 88.94 614 PRO A C 1
ATOM 4924 O O . PRO A 1 614 ? -11.898 3.470 9.357 1.00 88.94 614 PRO A O 1
ATOM 4927 N N . LEU A 1 615 ? -10.176 2.846 8.068 1.00 86.62 615 LEU A N 1
ATOM 4928 C CA . LEU A 1 615 ? -9.338 2.277 9.117 1.00 86.62 615 LEU A CA 1
ATOM 4929 C C . LEU A 1 615 ? -8.177 3.239 9.397 1.00 86.62 615 LEU A C 1
ATOM 4931 O O . LEU A 1 615 ? -7.531 3.736 8.465 1.00 86.62 615 LEU A O 1
ATOM 4935 N N . ALA A 1 616 ? -7.887 3.470 10.680 1.00 82.19 616 ALA A N 1
ATOM 4936 C CA . ALA A 1 616 ? -6.747 4.272 11.122 1.00 82.19 616 ALA A CA 1
ATOM 4937 C C . ALA A 1 616 ? -5.420 3.725 10.554 1.00 82.19 616 ALA A C 1
ATOM 4939 O O . ALA A 1 616 ? -5.270 2.516 10.363 1.00 82.19 616 ALA A O 1
ATOM 4940 N N . ASP A 1 617 ? -4.472 4.626 10.267 1.00 84.75 617 ASP A N 1
ATOM 4941 C CA . ASP A 1 617 ? -3.243 4.424 9.470 1.00 84.75 617 ASP A CA 1
ATOM 4942 C C . ASP A 1 617 ? -3.437 3.890 8.043 1.00 84.75 617 ASP A C 1
ATOM 4944 O O . ASP A 1 617 ? -2.979 4.515 7.079 1.00 84.75 617 ASP A O 1
ATOM 4948 N N . VAL A 1 618 ? -4.064 2.721 7.901 1.00 90.56 618 VAL A N 1
ATOM 4949 C CA . VAL A 1 618 ? -4.129 1.932 6.666 1.00 90.56 618 VAL A CA 1
ATOM 4950 C C . VAL A 1 618 ? -4.778 2.742 5.552 1.00 90.56 618 VAL A C 1
ATOM 4952 O O . VAL A 1 618 ? -4.155 2.957 4.514 1.00 90.56 618 VAL A O 1
ATOM 4955 N N . THR A 1 619 ? -5.988 3.262 5.764 1.00 92.19 619 THR A N 1
ATOM 4956 C CA . THR A 1 619 ? -6.746 3.918 4.690 1.00 92.19 619 THR A CA 1
ATOM 4957 C C . THR A 1 619 ? -6.045 5.181 4.191 1.00 92.19 619 THR A C 1
ATOM 4959 O O . THR A 1 619 ? -5.924 5.365 2.983 1.00 92.19 619 THR A O 1
ATOM 4962 N N . ALA A 1 620 ? -5.475 5.998 5.085 1.00 94.00 620 ALA A N 1
ATOM 4963 C CA . ALA A 1 620 ? -4.666 7.155 4.692 1.00 94.00 620 ALA A CA 1
ATOM 4964 C C . ALA A 1 620 ? -3.396 6.746 3.921 1.00 94.00 620 ALA A C 1
ATOM 4966 O O . ALA A 1 620 ? -3.067 7.350 2.901 1.00 94.00 620 ALA A O 1
ATOM 4967 N N . THR A 1 621 ? -2.704 5.694 4.371 1.00 95.19 621 THR A N 1
ATOM 4968 C CA . THR A 1 621 ? -1.464 5.195 3.749 1.00 95.19 621 THR A CA 1
ATOM 4969 C C . THR A 1 621 ? -1.699 4.625 2.346 1.00 95.19 621 THR A C 1
ATOM 4971 O O . THR A 1 621 ? -0.873 4.825 1.450 1.00 95.19 621 THR A O 1
ATOM 4974 N N . LEU A 1 622 ? -2.818 3.922 2.138 1.00 95.94 622 LEU A N 1
ATOM 4975 C CA . LEU A 1 622 ? -3.157 3.306 0.854 1.00 95.94 622 LEU A CA 1
ATOM 4976 C C . LEU A 1 622 ? -3.783 4.304 -0.124 1.00 95.94 622 LEU A C 1
ATOM 4978 O O . LEU A 1 622 ? -3.381 4.311 -1.284 1.00 95.94 622 LEU A O 1
ATOM 4982 N N . LEU A 1 623 ? -4.682 5.190 0.327 1.00 96.56 623 LEU A N 1
ATOM 4983 C CA . LEU A 1 623 ? -5.207 6.272 -0.516 1.00 96.56 623 LEU A CA 1
ATOM 4984 C C . LEU A 1 623 ? -4.076 7.190 -0.999 1.00 96.56 623 LEU A C 1
ATOM 4986 O O . LEU A 1 623 ? -3.987 7.453 -2.196 1.00 96.56 623 LEU A O 1
ATOM 4990 N N . PHE A 1 624 ? -3.162 7.602 -0.111 1.00 96.69 624 PHE A N 1
ATOM 4991 C CA . PHE A 1 624 ? -1.977 8.368 -0.503 1.00 96.69 624 PHE A CA 1
ATOM 4992 C C . PHE A 1 624 ? -1.120 7.616 -1.531 1.00 96.69 624 PHE A C 1
ATOM 4994 O O . PHE A 1 624 ? -0.840 8.163 -2.593 1.00 96.69 624 PHE A O 1
ATOM 5001 N N . GLY A 1 625 ? -0.733 6.362 -1.259 1.00 96.00 625 GLY A N 1
ATOM 5002 C CA . GLY A 1 625 ? 0.118 5.588 -2.174 1.00 96.00 625 GLY A CA 1
ATOM 5003 C C . GLY A 1 625 ? -0.524 5.327 -3.542 1.00 96.00 625 GLY A C 1
ATOM 5004 O O . GLY A 1 625 ? 0.165 5.351 -4.559 1.00 96.00 625 GLY A O 1
ATOM 5005 N N . PHE A 1 626 ? -1.843 5.138 -3.583 1.00 97.38 626 PHE A N 1
ATOM 5006 C CA . PHE A 1 626 ? -2.600 4.986 -4.822 1.00 97.38 626 PHE A CA 1
ATOM 5007 C C . PHE A 1 626 ? -2.676 6.297 -5.620 1.00 97.38 626 PHE A C 1
ATOM 5009 O O . PHE A 1 626 ? -2.452 6.297 -6.829 1.00 97.38 626 PHE A O 1
ATOM 5016 N N . LEU A 1 627 ? -2.957 7.424 -4.957 1.00 97.19 627 LEU A N 1
ATOM 5017 C CA . LEU A 1 627 ? -3.094 8.736 -5.599 1.00 97.19 627 LEU A CA 1
ATOM 5018 C C . LEU A 1 627 ? -1.741 9.325 -6.037 1.00 97.19 627 LEU A C 1
ATOM 5020 O O . LEU A 1 627 ? -1.673 9.933 -7.104 1.00 97.19 627 LEU A O 1
ATOM 5024 N N . GLU A 1 628 ? -0.668 9.073 -5.280 1.00 96.44 628 GLU A N 1
ATOM 5025 C CA . GLU A 1 628 ? 0.728 9.388 -5.631 1.00 96.44 628 GLU A CA 1
ATOM 5026 C C . GLU A 1 628 ? 1.158 8.727 -6.953 1.00 96.44 628 GLU A C 1
ATOM 5028 O O . GLU A 1 628 ? 1.965 9.291 -7.691 1.00 96.44 628 GLU A O 1
ATOM 5033 N N . VAL A 1 629 ? 0.607 7.547 -7.270 1.00 97.12 629 VAL A N 1
ATOM 5034 C CA . VAL A 1 629 ? 0.948 6.779 -8.477 1.00 97.12 629 VAL A CA 1
ATOM 5035 C C . VAL A 1 629 ? -0.070 6.959 -9.605 1.00 97.12 629 VAL A C 1
ATOM 5037 O O . VAL A 1 629 ? 0.329 7.242 -10.728 1.00 97.12 629 VAL A O 1
ATOM 5040 N N . CYS A 1 630 ? -1.373 6.804 -9.364 1.00 95.81 630 CYS A N 1
ATOM 5041 C CA . CYS A 1 630 ? -2.393 6.797 -10.425 1.00 95.81 630 CYS A CA 1
ATOM 5042 C C . CYS A 1 630 ? -3.140 8.136 -10.590 1.00 95.81 630 CYS A C 1
ATOM 5044 O O . CYS A 1 630 ? -3.800 8.356 -11.607 1.00 95.81 630 CYS A O 1
ATOM 5046 N N . GLY A 1 631 ? -3.036 9.061 -9.627 1.00 96.69 631 GLY A N 1
ATOM 5047 C CA . GLY A 1 631 ? -3.830 10.296 -9.606 1.00 96.69 631 GLY A CA 1
ATOM 5048 C C . GLY A 1 631 ? -3.682 11.155 -10.867 1.00 96.69 631 GLY A C 1
ATOM 5049 O O . GLY A 1 631 ? -4.678 11.651 -11.386 1.00 96.69 631 GLY A O 1
ATOM 5050 N N . ASN A 1 632 ? -2.471 11.267 -11.427 1.00 97.25 632 ASN A N 1
ATOM 5051 C CA . ASN A 1 632 ? -2.231 12.010 -12.671 1.00 97.25 632 ASN A CA 1
ATOM 5052 C C . ASN A 1 632 ? -2.988 11.412 -13.878 1.00 97.25 632 ASN A C 1
ATOM 5054 O O . ASN A 1 632 ? -3.557 12.159 -14.675 1.00 97.25 632 ASN A O 1
ATOM 5058 N N . ALA A 1 633 ? -3.045 10.081 -13.996 1.00 96.06 633 ALA A N 1
ATOM 5059 C CA . ALA A 1 633 ? -3.770 9.395 -15.068 1.00 96.06 633 ALA A CA 1
ATOM 5060 C C . ALA A 1 633 ? -5.293 9.463 -14.869 1.00 96.06 633 ALA A C 1
ATOM 5062 O O . ALA A 1 633 ? -6.027 9.761 -15.811 1.00 96.06 633 ALA A O 1
ATOM 5063 N N . LEU A 1 634 ? -5.773 9.270 -13.636 1.00 96.81 634 LEU A N 1
ATOM 5064 C CA . LEU A 1 634 ? -7.197 9.380 -13.298 1.00 96.81 634 LEU A CA 1
ATOM 5065 C C . LEU A 1 634 ? -7.727 10.811 -13.493 1.00 96.81 634 LEU A C 1
ATOM 5067 O O . LEU A 1 634 ? -8.832 10.989 -14.003 1.00 96.81 634 LEU A O 1
ATOM 5071 N N . MET A 1 635 ? -6.929 11.834 -13.173 1.00 96.50 635 MET A N 1
ATOM 5072 C CA . MET A 1 635 ? -7.255 13.238 -13.446 1.00 96.50 635 MET A CA 1
ATOM 5073 C C . MET A 1 635 ? -7.333 13.525 -14.951 1.00 96.50 635 MET A C 1
ATOM 5075 O O . MET A 1 635 ? -8.296 14.148 -15.393 1.00 96.50 635 MET A O 1
ATOM 5079 N N . LYS A 1 636 ? -6.400 13.009 -15.763 1.00 95.50 636 LYS A N 1
ATOM 5080 C CA . LYS A 1 636 ? -6.462 13.136 -17.233 1.00 95.50 636 LYS A CA 1
ATOM 5081 C C . LYS A 1 636 ? -7.702 12.456 -17.831 1.00 95.50 636 LYS A C 1
ATOM 5083 O O . LYS A 1 636 ? -8.324 13.020 -18.729 1.00 95.50 636 LYS A O 1
ATOM 5088 N N . GLN A 1 637 ? -8.073 11.282 -17.314 1.00 95.44 637 GLN A N 1
ATOM 5089 C CA . GLN A 1 637 ? -9.186 10.471 -17.819 1.00 95.44 637 GLN A CA 1
ATOM 5090 C C . GLN A 1 637 ? -10.572 10.981 -17.380 1.00 95.44 637 GLN A C 1
ATOM 5092 O O . GLN A 1 637 ? -11.499 10.995 -18.185 1.00 95.44 637 GLN A O 1
ATOM 5097 N N . TYR A 1 638 ? -10.731 11.381 -16.112 1.00 96.12 638 TYR A N 1
ATOM 5098 C CA . TYR A 1 638 ? -12.035 11.695 -15.497 1.00 96.12 638 TYR A CA 1
ATOM 5099 C C . TYR A 1 638 ? -12.212 13.173 -15.102 1.00 96.12 638 TYR A C 1
ATOM 5101 O O . TYR A 1 638 ? -13.309 13.584 -14.713 1.00 96.12 638 TYR A O 1
ATOM 5109 N N . GLN A 1 639 ? -11.153 13.981 -15.217 1.00 95.06 639 GLN A N 1
ATOM 5110 C CA . GLN A 1 639 ? -11.158 15.446 -15.147 1.00 95.06 639 GLN A CA 1
ATOM 5111 C C . GLN A 1 639 ? -11.959 16.003 -13.954 1.00 95.06 639 GLN A C 1
ATOM 5113 O O . GLN A 1 639 ? -11.588 15.809 -12.797 1.00 95.06 639 GLN A O 1
ATOM 5118 N N . ILE A 1 640 ? -13.075 16.690 -14.218 1.00 96.06 640 ILE A N 1
ATOM 5119 C CA . ILE A 1 640 ? -13.915 17.350 -13.207 1.00 96.06 640 ILE A CA 1
ATOM 5120 C C . ILE A 1 640 ? -14.488 16.345 -12.193 1.00 96.06 640 ILE A C 1
ATOM 5122 O O . ILE A 1 640 ? -14.598 16.667 -11.010 1.00 96.06 640 ILE A O 1
ATOM 5126 N N . GLN A 1 641 ? -14.811 15.115 -12.611 1.00 95.75 641 GLN A N 1
ATOM 5127 C CA . GLN A 1 641 ? -15.318 14.098 -11.680 1.00 95.75 641 GLN A CA 1
ATOM 5128 C C . GLN A 1 641 ? -14.226 13.657 -10.697 1.00 95.75 641 GLN A C 1
ATOM 5130 O O . GLN A 1 641 ? -14.510 13.454 -9.518 1.00 95.75 641 GLN A O 1
ATOM 5135 N N . PHE A 1 642 ? -12.969 13.594 -11.149 1.00 97.25 642 PHE A N 1
ATOM 5136 C CA . PHE A 1 642 ? -11.836 13.318 -10.271 1.00 97.25 642 PHE A CA 1
ATOM 5137 C C . PHE A 1 642 ? -11.596 14.456 -9.273 1.00 97.25 642 PHE A C 1
ATOM 5139 O O . PHE A 1 642 ? -11.437 14.204 -8.082 1.00 97.25 642 PHE A O 1
ATOM 5146 N N . TRP A 1 643 ? -11.661 15.716 -9.714 1.00 96.44 643 TRP A N 1
ATOM 5147 C CA . TRP A 1 643 ? -11.534 16.861 -8.804 1.00 96.44 643 TRP A CA 1
ATOM 5148 C C . TRP A 1 643 ? -12.653 16.927 -7.756 1.00 96.44 643 TRP A C 1
ATOM 5150 O O . TRP A 1 643 ? -12.367 17.220 -6.598 1.00 96.44 643 TRP A O 1
ATOM 5160 N N . LYS A 1 644 ? -13.896 16.563 -8.102 1.00 95.50 644 LYS A N 1
ATOM 5161 C CA . LYS A 1 644 ? -14.978 16.388 -7.113 1.00 95.50 644 LYS A CA 1
ATOM 5162 C C . LYS A 1 644 ? -14.634 15.328 -6.060 1.00 95.50 644 LYS A C 1
ATOM 5164 O O . LYS A 1 644 ? -14.889 15.544 -4.881 1.00 95.50 644 LYS A O 1
ATOM 5169 N N . MET A 1 645 ? -14.028 14.212 -6.466 1.00 96.06 645 MET A N 1
ATOM 5170 C CA . MET A 1 645 ? -13.593 13.157 -5.544 1.00 96.06 645 MET A CA 1
ATOM 5171 C C . MET A 1 645 ? -12.418 13.610 -4.658 1.00 96.06 645 MET A C 1
ATOM 5173 O O . MET A 1 645 ? -12.402 13.308 -3.471 1.00 96.06 645 MET A O 1
ATOM 5177 N N . MET A 1 646 ? -11.485 14.410 -5.185 1.00 95.50 646 MET A N 1
ATOM 5178 C CA . MET A 1 646 ? -10.411 15.036 -4.395 1.00 95.50 646 MET A CA 1
ATOM 5179 C C . MET A 1 646 ? -10.957 16.033 -3.355 1.00 95.50 646 MET A C 1
ATOM 5181 O O . MET A 1 646 ? -10.439 16.100 -2.243 1.00 95.50 646 MET A O 1
ATOM 5185 N N . LEU A 1 647 ? -12.019 16.779 -3.679 1.00 95.38 647 LEU A N 1
ATOM 5186 C CA . LEU A 1 647 ? -12.694 17.671 -2.726 1.00 95.38 647 LEU A CA 1
ATOM 5187 C C . LEU A 1 647 ? -13.455 16.888 -1.643 1.00 95.38 647 LEU A C 1
ATOM 5189 O O . LEU A 1 647 ? -13.283 17.194 -0.468 1.00 95.38 647 LEU A O 1
ATOM 5193 N N . LEU A 1 648 ? -14.185 15.828 -2.013 1.00 95.75 648 LEU A N 1
ATOM 5194 C CA . LEU A 1 648 ? -14.833 14.891 -1.077 1.00 95.75 648 LEU A CA 1
ATOM 5195 C C . LEU A 1 648 ? -13.826 14.287 -0.079 1.00 95.75 648 LEU A C 1
ATOM 5197 O O . LEU A 1 648 ? -14.102 14.199 1.117 1.00 95.75 648 LEU A O 1
ATOM 5201 N N . ILE A 1 649 ? -12.630 13.906 -0.552 1.00 95.31 649 ILE A N 1
ATOM 5202 C CA . ILE A 1 649 ? -11.547 13.426 0.320 1.00 95.31 649 ILE A CA 1
ATOM 5203 C C . ILE A 1 649 ? -11.158 14.504 1.342 1.00 95.31 649 ILE A C 1
ATOM 5205 O O . ILE A 1 649 ? -11.033 14.198 2.527 1.00 95.31 649 ILE A O 1
ATOM 5209 N N . ARG A 1 650 ? -10.983 15.756 0.896 1.00 94.62 650 ARG A N 1
ATOM 5210 C CA . ARG A 1 650 ? -10.573 16.872 1.760 1.00 94.62 650 ARG A CA 1
ATOM 5211 C C . ARG A 1 650 ? -11.627 17.240 2.801 1.00 94.62 650 ARG A C 1
ATOM 5213 O O . ARG A 1 650 ? -11.273 17.490 3.948 1.00 94.62 650 ARG A O 1
ATOM 5220 N N . GLU A 1 651 ? -12.876 17.375 2.371 1.00 93.31 651 GLU A N 1
ATOM 5221 C CA . GLU A 1 651 ? -13.931 18.046 3.138 1.00 93.31 651 GLU A CA 1
ATOM 5222 C C . GLU A 1 651 ? -14.717 17.072 4.021 1.00 93.31 651 GLU A C 1
ATOM 5224 O O . GLU A 1 651 ? -14.972 17.394 5.178 1.00 93.31 651 GLU A O 1
ATOM 5229 N N . ASP A 1 652 ? -15.006 15.862 3.531 1.00 92.25 652 ASP A N 1
ATOM 5230 C CA . ASP A 1 652 ? -15.827 14.875 4.245 1.00 92.25 652 ASP A CA 1
ATOM 5231 C C . ASP A 1 652 ? -15.019 13.667 4.751 1.00 92.25 652 ASP A C 1
ATOM 5233 O O . ASP A 1 652 ? -15.296 13.132 5.828 1.00 92.25 652 ASP A O 1
ATOM 5237 N N . TYR A 1 653 ? -14.005 13.212 4.002 1.00 92.94 653 TYR A N 1
ATOM 5238 C CA . TYR A 1 653 ? -13.280 11.981 4.347 1.00 92.94 653 TYR A CA 1
ATOM 5239 C C . TYR A 1 653 ? -12.124 12.195 5.336 1.00 92.94 653 TYR A C 1
ATOM 5241 O O . TYR A 1 653 ? -11.922 11.365 6.223 1.00 92.94 653 TYR A O 1
ATOM 5249 N N . PHE A 1 654 ? -11.382 13.305 5.245 1.00 93.56 654 PHE A N 1
ATOM 5250 C CA . PHE A 1 654 ? -10.338 13.631 6.224 1.00 93.56 654 PHE A CA 1
ATOM 5251 C C . PHE A 1 654 ? -10.883 13.740 7.661 1.00 93.56 654 PHE A C 1
ATOM 5253 O O . PHE A 1 654 ? -10.338 13.030 8.508 1.00 93.56 654 PHE A O 1
ATOM 5260 N N . PRO A 1 655 ? -11.987 14.464 7.959 1.00 93.25 655 PRO A N 1
ATOM 5261 C CA . PRO A 1 655 ? -12.558 14.491 9.309 1.00 93.25 655 PRO A CA 1
ATOM 5262 C C . PRO A 1 655 ? -12.931 13.106 9.862 1.00 93.25 655 PRO A C 1
ATOM 5264 O O . PRO A 1 655 ? -12.758 12.857 11.054 1.00 93.25 655 PRO A O 1
ATOM 5267 N N . ARG A 1 656 ? -13.380 12.174 9.005 1.00 92.19 656 ARG A N 1
ATOM 5268 C CA . ARG A 1 656 ? -13.666 10.780 9.398 1.00 92.19 656 ARG A CA 1
ATOM 5269 C C . ARG A 1 656 ? -12.396 10.017 9.775 1.00 92.19 656 ARG A C 1
ATOM 5271 O O . ARG A 1 656 ? -12.393 9.325 10.787 1.00 92.19 656 ARG A O 1
ATOM 5278 N N . ILE A 1 657 ? -11.298 10.190 9.030 1.00 91.50 657 ILE A N 1
ATOM 5279 C CA . ILE A 1 657 ? -9.989 9.628 9.413 1.00 91.50 657 ILE A CA 1
ATOM 5280 C C . ILE A 1 657 ? -9.487 10.268 10.721 1.00 91.50 657 ILE A C 1
ATOM 5282 O O . ILE A 1 657 ? -8.938 9.567 11.570 1.00 91.50 657 ILE A O 1
ATOM 5286 N N . GLU A 1 658 ? -9.685 11.574 10.921 1.00 92.25 658 GLU A N 1
ATOM 5287 C CA . GLU A 1 658 ? -9.260 12.288 12.137 1.00 92.25 658 GLU A CA 1
ATOM 5288 C C . GLU A 1 658 ? -9.997 11.806 13.388 1.00 92.25 658 GLU A C 1
ATOM 5290 O O . GLU A 1 658 ? -9.364 11.612 14.423 1.00 92.25 658 GLU A O 1
ATOM 5295 N N . ALA A 1 659 ? -11.303 11.544 13.288 1.00 90.25 659 ALA A N 1
ATOM 5296 C CA . ALA A 1 659 ? -12.120 11.071 14.405 1.00 90.25 659 ALA A CA 1
ATOM 5297 C C . ALA A 1 659 ? -11.701 9.687 14.948 1.00 90.25 659 ALA A C 1
ATOM 5299 O O . ALA A 1 659 ? -11.955 9.391 16.115 1.00 90.25 659 ALA A O 1
ATOM 5300 N N . ILE A 1 660 ? -11.060 8.849 14.123 1.00 88.31 660 ILE A N 1
ATOM 5301 C CA . ILE A 1 660 ? -10.649 7.478 14.482 1.00 88.31 660 ILE A CA 1
ATOM 5302 C C . ILE A 1 660 ? -9.139 7.309 14.713 1.00 88.31 660 ILE A C 1
ATOM 5304 O O . ILE A 1 660 ? -8.713 6.279 15.235 1.00 88.31 660 ILE A O 1
ATOM 5308 N N . THR A 1 661 ? -8.308 8.265 14.286 1.00 87.38 661 THR A N 1
ATOM 5309 C CA . THR A 1 661 ? -6.844 8.108 14.280 1.00 87.38 661 THR A CA 1
ATOM 5310 C C . THR A 1 661 ? -6.232 8.711 15.538 1.00 87.38 661 THR A C 1
ATOM 5312 O O . THR A 1 661 ? -6.385 9.900 15.812 1.00 87.38 661 THR A O 1
ATOM 5315 N N . SER A 1 662 ? -5.493 7.906 16.307 1.00 83.25 662 SER A N 1
ATOM 5316 C CA . SER A 1 662 ? -4.825 8.402 17.513 1.00 83.25 662 SER A CA 1
ATOM 5317 C C . SER A 1 662 ? -3.714 9.409 17.179 1.00 83.25 662 SER A C 1
ATOM 5319 O O . SER A 1 662 ? -3.096 9.371 16.112 1.00 83.25 662 SER A O 1
ATOM 5321 N N . SER A 1 663 ? -3.392 10.295 18.124 1.00 79.19 663 SER A N 1
ATOM 5322 C CA . SER A 1 663 ? -2.373 11.338 17.929 1.00 79.19 663 SER A CA 1
ATOM 5323 C C . SER A 1 663 ? -0.957 10.800 17.663 1.00 79.19 663 SER A C 1
ATOM 5325 O O . SER A 1 663 ? -0.137 11.522 17.099 1.00 79.19 663 SER A O 1
ATOM 5327 N N . GLY A 1 664 ? -0.671 9.536 18.005 1.00 75.44 664 GLY A N 1
ATOM 5328 C CA . GLY A 1 664 ? 0.577 8.854 17.637 1.00 75.44 664 GLY A CA 1
ATOM 5329 C C . GLY A 1 664 ? 0.618 8.348 16.187 1.00 75.44 664 GLY A C 1
ATOM 5330 O O . GLY A 1 664 ? 1.700 8.181 15.635 1.00 75.44 664 GLY A O 1
ATOM 5331 N N . GLN A 1 665 ? -0.544 8.146 15.561 1.00 79.88 665 GLN A N 1
ATOM 5332 C CA . GLN A 1 665 ? -0.716 7.549 14.225 1.00 79.88 665 GLN A CA 1
ATOM 5333 C C . GLN A 1 665 ? -0.982 8.598 13.127 1.00 79.88 665 GLN A C 1
ATOM 5335 O O . GLN A 1 665 ? -0.912 8.326 11.929 1.00 79.88 665 GLN A O 1
ATOM 5340 N N . MET A 1 666 ? -1.208 9.857 13.513 1.00 86.69 666 MET A N 1
ATOM 5341 C CA . MET A 1 666 ? -1.573 10.945 12.594 1.00 86.69 666 MET A CA 1
ATOM 5342 C C . MET A 1 666 ? -0.563 11.198 11.455 1.00 86.69 666 MET A C 1
ATOM 5344 O O . MET A 1 666 ? -0.905 11.819 10.450 1.00 86.69 666 MET A O 1
ATOM 5348 N N . GLY A 1 667 ? 0.676 10.701 11.564 1.00 89.12 667 GLY A N 1
ATOM 5349 C CA . GLY A 1 667 ? 1.737 10.892 10.571 1.00 89.12 667 GLY A CA 1
ATOM 5350 C C . GLY A 1 667 ? 1.396 10.404 9.156 1.00 89.12 667 GLY A C 1
ATOM 5351 O O . GLY A 1 667 ? 1.859 11.012 8.188 1.00 89.12 667 GLY A O 1
ATOM 5352 N N . SER A 1 668 ? 0.573 9.357 9.003 1.00 89.81 668 SER A N 1
ATOM 5353 C CA . SER A 1 668 ? 0.116 8.920 7.673 1.00 89.81 668 SER A CA 1
ATOM 5354 C C . SER A 1 668 ? -0.997 9.790 7.094 1.00 89.81 668 SER A C 1
ATOM 5356 O O . SER A 1 668 ? -0.979 10.056 5.892 1.00 89.81 668 SER A O 1
ATOM 5358 N N . LEU A 1 669 ? -1.893 10.323 7.930 1.00 92.75 669 LEU A N 1
ATOM 5359 C CA . LEU A 1 669 ? -2.873 11.314 7.488 1.00 92.75 669 LEU A CA 1
ATOM 5360 C C . LEU A 1 669 ? -2.202 12.643 7.116 1.00 92.75 669 LEU A C 1
ATOM 5362 O O . LEU A 1 669 ? -2.507 13.190 6.063 1.00 92.75 669 LEU A O 1
ATOM 5366 N N . MET A 1 670 ? -1.254 13.145 7.914 1.00 93.75 670 MET A N 1
ATOM 5367 C CA . MET A 1 670 ? -0.581 14.422 7.631 1.00 93.75 670 MET A CA 1
ATOM 5368 C C . MET A 1 670 ? 0.193 14.399 6.304 1.00 93.75 670 MET A C 1
ATOM 5370 O O . MET A 1 670 ? 0.141 15.367 5.548 1.00 93.75 670 MET A O 1
ATOM 5374 N N . ARG A 1 671 ? 0.846 13.274 5.970 1.00 94.19 671 ARG A N 1
ATOM 5375 C CA . ARG A 1 671 ? 1.472 13.071 4.648 1.00 94.19 671 ARG A CA 1
ATOM 5376 C C . ARG A 1 671 ? 0.451 13.115 3.505 1.00 94.19 671 ARG A C 1
ATOM 5378 O O . ARG A 1 671 ? 0.750 13.666 2.449 1.00 94.19 671 ARG A O 1
ATOM 5385 N N . PHE A 1 672 ? -0.745 12.566 3.716 1.00 95.94 672 PHE A N 1
ATOM 5386 C CA . PHE A 1 672 ? -1.814 12.579 2.718 1.00 95.94 672 PHE A CA 1
ATOM 5387 C C . PHE A 1 672 ? -2.454 13.974 2.569 1.00 95.94 672 PHE A C 1
ATOM 5389 O O . PHE A 1 672 ? -2.634 14.428 1.439 1.00 95.94 672 PHE A O 1
ATOM 5396 N N . LYS A 1 673 ? -2.706 14.686 3.680 1.00 95.75 673 LYS A N 1
ATOM 5397 C CA . LYS A 1 673 ? -3.175 16.085 3.694 1.00 95.75 673 LYS A CA 1
ATOM 5398 C C . LYS A 1 673 ? -2.261 16.991 2.871 1.00 95.75 673 LYS A C 1
ATOM 5400 O O . LYS A 1 673 ? -2.721 17.566 1.891 1.00 95.75 673 LYS A O 1
ATOM 5405 N N . GLN A 1 674 ? -0.961 17.007 3.185 1.00 96.50 674 GLN A N 1
ATOM 5406 C CA . GLN A 1 674 ? 0.047 17.805 2.474 1.00 96.50 674 GLN A CA 1
ATOM 5407 C C . GLN A 1 674 ? 0.025 17.562 0.953 1.00 96.50 674 GLN A C 1
ATOM 5409 O O . GLN A 1 674 ? -0.023 18.507 0.169 1.00 96.50 674 GLN A O 1
ATOM 5414 N N . PHE A 1 675 ? 0.009 16.293 0.526 1.00 96.50 675 PHE A N 1
ATOM 5415 C CA . PHE A 1 675 ? -0.062 15.934 -0.893 1.00 96.50 675 PHE A CA 1
ATOM 5416 C C . PHE A 1 675 ? -1.350 16.440 -1.563 1.00 96.50 675 PHE A C 1
ATOM 5418 O O . PHE A 1 675 ? -1.300 16.987 -2.666 1.00 96.50 675 PHE A O 1
ATOM 5425 N N . LEU A 1 676 ? -2.501 16.271 -0.906 1.00 95.88 676 LEU A N 1
ATOM 5426 C CA . LEU A 1 676 ? -3.798 16.672 -1.449 1.00 95.88 676 LEU A CA 1
ATOM 5427 C C . LEU A 1 676 ? -3.929 18.201 -1.540 1.00 95.88 676 LEU A C 1
ATOM 5429 O O . LEU A 1 676 ? -4.409 18.719 -2.547 1.00 95.88 676 LEU A O 1
ATOM 5433 N N . GLU A 1 677 ? -3.469 18.915 -0.513 1.00 94.81 677 GLU A N 1
ATOM 5434 C CA . GLU A 1 677 ? -3.451 20.377 -0.443 1.00 94.81 677 GLU A CA 1
ATOM 5435 C C . GLU A 1 677 ? -2.560 20.976 -1.536 1.00 94.81 677 GLU A C 1
ATOM 5437 O O . GLU A 1 677 ? -3.014 21.858 -2.267 1.00 94.81 677 GLU A O 1
ATOM 5442 N N . GLU A 1 678 ? -1.352 20.440 -1.745 1.00 95.94 678 GLU A N 1
ATOM 5443 C CA . GLU A 1 678 ? -0.487 20.855 -2.855 1.00 95.94 678 GLU A CA 1
ATOM 5444 C C . GLU A 1 678 ? -1.133 20.621 -4.226 1.00 95.94 678 GLU A C 1
ATOM 5446 O O . GLU A 1 678 ? -1.064 21.500 -5.087 1.00 95.94 678 GLU A O 1
ATOM 5451 N N . CYS A 1 679 ? -1.780 19.468 -4.440 1.00 95.12 679 CYS A N 1
ATOM 5452 C CA . CYS A 1 679 ? -2.460 19.173 -5.704 1.00 95.12 679 CYS A CA 1
ATOM 5453 C C . CYS A 1 679 ? -3.636 20.130 -5.961 1.00 95.12 679 CYS A C 1
ATOM 5455 O O . CYS A 1 679 ? -3.808 20.630 -7.073 1.00 95.12 679 CYS A O 1
ATOM 5457 N N . LEU A 1 680 ? -4.437 20.418 -4.930 1.00 92.88 680 LEU A N 1
ATOM 5458 C CA . LEU A 1 680 ? -5.581 21.330 -5.016 1.00 92.88 680 LEU A CA 1
ATOM 5459 C C . LEU A 1 680 ? -5.146 22.793 -5.198 1.00 92.88 680 LEU A C 1
ATOM 5461 O O . LEU A 1 680 ? -5.786 23.523 -5.955 1.00 92.88 680 LEU A O 1
ATOM 5465 N N . GLN A 1 681 ? -4.051 23.220 -4.561 1.00 94.25 681 GLN A N 1
ATOM 5466 C CA . GLN A 1 681 ? -3.494 24.567 -4.717 1.00 94.25 681 GLN A CA 1
ATOM 5467 C C . GLN A 1 681 ? -2.908 24.781 -6.120 1.00 94.25 681 GLN A C 1
ATOM 5469 O O . GLN A 1 681 ? -3.160 25.812 -6.742 1.00 94.25 681 GLN A O 1
ATOM 5474 N N . LYS A 1 682 ? -2.155 23.799 -6.635 1.00 94.19 682 LYS A N 1
ATOM 5475 C CA . LYS A 1 682 ? -1.543 23.842 -7.976 1.00 94.19 682 LYS A CA 1
ATOM 5476 C C . LYS A 1 682 ? -2.555 23.577 -9.101 1.00 94.19 682 LYS A C 1
ATOM 5478 O O . LYS A 1 682 ? -2.267 23.888 -10.251 1.00 94.19 682 LYS A O 1
ATOM 5483 N N . LYS A 1 683 ? -3.731 23.018 -8.776 1.00 92.38 683 LYS A N 1
ATOM 5484 C CA . LYS A 1 683 ? -4.750 22.503 -9.719 1.00 92.38 683 LYS A CA 1
ATOM 5485 C C . LYS A 1 683 ? -4.200 21.453 -10.698 1.00 92.38 683 LYS A C 1
ATOM 5487 O O . LYS A 1 683 ? -4.762 21.224 -11.766 1.00 92.38 683 LYS A O 1
ATOM 5492 N N . GLU A 1 684 ? -3.121 20.786 -10.303 1.00 93.12 684 GLU A N 1
ATOM 5493 C CA . GLU A 1 684 ? -2.440 19.726 -11.038 1.00 93.12 684 GLU A CA 1
ATOM 5494 C C . GLU A 1 684 ? -2.004 18.647 -10.044 1.00 93.12 684 GLU A C 1
ATOM 5496 O O . GLU A 1 684 ? -1.618 18.944 -8.915 1.00 93.12 684 GLU A O 1
ATOM 5501 N N . ILE A 1 685 ? -2.045 17.388 -10.475 1.00 94.81 685 ILE A N 1
ATOM 5502 C CA . ILE A 1 685 ? -1.463 16.265 -9.738 1.00 94.81 685 ILE A CA 1
ATOM 5503 C C . ILE A 1 685 ? -0.137 15.935 -10.420 1.00 94.81 685 ILE A C 1
ATOM 5505 O O . ILE A 1 685 ? -0.166 15.659 -11.624 1.00 94.81 685 ILE A O 1
ATOM 5509 N N . PRO A 1 686 ? 1.009 15.958 -9.716 1.00 94.62 686 PRO A N 1
ATOM 5510 C CA . PRO A 1 686 ? 2.312 15.754 -10.340 1.00 94.62 686 PRO A CA 1
ATOM 5511 C C . PRO A 1 686 ? 2.407 14.382 -11.017 1.00 94.62 686 PRO A C 1
ATOM 5513 O O . PRO A 1 686 ? 1.778 13.413 -10.587 1.00 94.62 686 PRO A O 1
ATOM 5516 N N . LEU A 1 687 ? 3.219 14.286 -12.073 1.00 93.81 687 LEU A N 1
ATOM 5517 C CA . LEU A 1 687 ? 3.580 12.986 -12.638 1.00 93.81 687 LEU A CA 1
ATOM 5518 C C . LEU A 1 687 ? 4.370 12.182 -11.580 1.00 93.81 687 LEU A C 1
ATOM 5520 O O . LEU A 1 687 ? 5.234 12.766 -10.917 1.00 93.81 687 LEU A O 1
ATOM 5524 N N . PRO A 1 688 ? 4.114 10.872 -11.404 1.00 94.00 688 PRO A N 1
ATOM 5525 C CA . PRO A 1 688 ? 4.791 10.086 -10.379 1.00 94.00 688 PRO A CA 1
ATOM 5526 C C . PRO A 1 688 ? 6.314 10.058 -10.547 1.00 94.00 688 PRO A C 1
ATOM 5528 O O . PRO A 1 688 ? 6.839 9.953 -11.661 1.00 94.00 688 PRO A O 1
ATOM 5531 N N . LYS A 1 689 ? 7.039 10.084 -9.425 1.00 90.31 689 LYS A N 1
ATOM 5532 C CA . LYS A 1 689 ? 8.494 9.877 -9.420 1.00 90.31 689 LYS A CA 1
ATOM 5533 C C . LYS A 1 689 ? 8.803 8.450 -9.887 1.00 90.31 689 LYS A C 1
ATOM 5535 O O . LYS A 1 689 ? 8.156 7.505 -9.448 1.00 90.31 689 LYS A O 1
ATOM 5540 N N . GLY A 1 690 ? 9.757 8.309 -10.808 1.00 89.06 690 GLY A N 1
ATOM 5541 C CA . GLY A 1 690 ? 10.079 7.031 -11.457 1.00 89.06 690 GLY A CA 1
ATOM 5542 C C . GLY A 1 690 ? 9.232 6.678 -12.690 1.00 89.06 690 GLY A C 1
ATOM 5543 O O . GLY A 1 690 ? 9.463 5.630 -13.288 1.00 89.06 690 GLY A O 1
ATOM 5544 N N . PHE A 1 691 ? 8.285 7.526 -13.118 1.00 93.62 691 PHE A N 1
ATOM 5545 C CA . PHE A 1 691 ? 7.496 7.264 -14.329 1.00 93.62 691 PHE A CA 1
ATOM 5546 C C . PHE A 1 691 ? 8.385 7.179 -15.587 1.00 93.62 691 PHE A C 1
ATOM 5548 O O . PHE A 1 691 ? 9.180 8.084 -15.859 1.00 93.62 691 PHE A O 1
ATOM 5555 N N . LEU A 1 692 ? 8.213 6.111 -16.376 1.00 93.25 692 LEU A N 1
ATOM 5556 C CA . LEU A 1 692 ? 9.086 5.735 -17.496 1.00 93.25 692 LEU A CA 1
ATOM 5557 C C . LEU A 1 692 ? 9.042 6.753 -18.648 1.00 93.25 692 LEU A C 1
ATOM 5559 O O . LEU A 1 692 ? 8.090 6.804 -19.429 1.00 93.25 692 LEU A O 1
ATOM 5563 N N . GLN A 1 693 ? 10.099 7.558 -18.759 1.00 92.38 693 GLN A N 1
ATOM 5564 C CA . GLN A 1 693 ? 10.206 8.641 -19.738 1.00 92.38 693 GLN A CA 1
ATOM 5565 C C . GLN A 1 693 ? 10.517 8.142 -21.163 1.00 92.38 693 GLN A C 1
ATOM 5567 O O . GLN A 1 693 ? 11.119 7.081 -21.332 1.00 92.38 693 GLN A O 1
ATOM 5572 N N . PRO A 1 694 ? 10.235 8.937 -22.216 1.00 90.31 694 PRO A N 1
ATOM 5573 C CA . PRO A 1 694 ? 10.630 8.617 -23.593 1.00 90.31 694 PRO A CA 1
ATOM 5574 C C . PRO A 1 694 ? 12.146 8.503 -23.835 1.00 90.31 694 PRO A C 1
ATOM 5576 O O . PRO A 1 694 ? 12.554 8.180 -24.946 1.00 90.31 694 PRO A O 1
ATOM 5579 N N . SER A 1 695 ? 13.002 8.824 -22.861 1.00 91.31 695 SER A N 1
ATOM 5580 C CA . SER A 1 695 ? 14.439 8.511 -22.882 1.00 91.31 695 SER A CA 1
ATOM 5581 C C . SER A 1 695 ? 14.706 7.041 -22.539 1.00 91.31 695 SER A C 1
ATOM 5583 O O . SER A 1 695 ? 15.392 6.373 -23.302 1.00 91.31 695 SER A O 1
ATOM 5585 N N . PHE A 1 696 ? 14.094 6.523 -21.467 1.00 93.12 696 PHE A N 1
ATOM 5586 C CA . PHE A 1 696 ? 14.220 5.131 -21.009 1.00 93.12 696 PHE A CA 1
ATOM 5587 C C . PHE A 1 696 ? 13.843 4.115 -22.099 1.00 93.12 696 PHE A C 1
ATOM 5589 O O . PHE A 1 696 ? 14.488 3.087 -22.245 1.00 93.12 696 PHE A O 1
ATOM 5596 N N . TRP A 1 697 ? 12.834 4.418 -22.920 1.00 91.75 697 TRP A N 1
ATOM 5597 C CA . TRP A 1 697 ? 12.425 3.559 -24.041 1.00 91.75 697 TRP A CA 1
ATOM 5598 C C . TRP A 1 697 ? 13.330 3.648 -25.288 1.00 91.75 697 TRP A C 1
ATOM 5600 O O . TRP A 1 697 ? 13.063 2.977 -26.281 1.00 91.75 697 TRP A O 1
ATOM 5610 N N . ARG A 1 698 ? 14.373 4.490 -25.268 1.00 88.94 698 ARG A N 1
ATOM 5611 C CA . ARG A 1 698 ? 15.376 4.639 -26.343 1.00 88.94 698 ARG A CA 1
ATOM 5612 C C . ARG A 1 698 ? 16.786 4.193 -25.929 1.00 88.94 698 ARG A C 1
ATOM 5614 O O . ARG A 1 698 ? 17.665 4.162 -26.785 1.00 88.94 698 ARG A O 1
ATOM 5621 N N . SER A 1 699 ? 16.974 3.852 -24.653 1.00 83.00 699 SER A N 1
ATOM 5622 C CA . SER A 1 699 ? 18.135 3.154 -24.081 1.00 83.00 699 SER A CA 1
ATOM 5623 C C . SER A 1 699 ? 17.846 1.668 -23.916 1.00 83.00 699 SER A C 1
ATOM 5625 O O . SER A 1 699 ? 18.689 0.850 -24.325 1.00 83.00 699 SER A O 1
#

Nearest PDB structures (foldseek):
  6b4i-assembly2_A  TM=9.927E-01  e=2.664E-36  Homo sapiens
  6b4f-assembly2_A  TM=9.876E-01  e=1.196E-35  Homo sapiens
  3peu-assembly1_B  TM=8.962E-01  e=7.018E-14  Saccharomyces cerevisiae
  3pev-assembly2_B  TM=8.980E-01  e=1.774E-13  Saccharomyces cerevisiae